Protein AF-A0A8B7E5Q0-F1 (afdb_monomer)

Nearest PDB structures (foldseek):
  8cvs-assembly1_c  TM=9.420E-01  e=2.046E-28  Homo sapiens
  6rey-assembly1_d  TM=9.353E-01  e=2.421E-28  Homo sapiens
  7naq-assembly1_c  TM=9.486E-01  e=1.200E-27  Homo sapiens
  9d0t-assembly1_O  TM=7.217E-01  e=1.827E-09  Saccharomyces cerevisiae
  9gbk-assembly1_3  TM=7.446E-01  e=1.233E-07  Saccharomyces cerevisiae

Radius of gyration: 27.65 Å; Cα contacts (8 Å, |Δi|>4): 521; chains: 1; bounding box: 56×64×78 Å

Secondary structure (DSSP, 8-state):
-HHHHHHHHHHT---SSS----PPPHHHHHHHHHHHHHHHHT-STT-THHHHHHHHHHHHHHHHSTTS-STTHHHHHHHHHHHHHHHHHHHHHHHTPPP-SSPPPPGGGSPPHHHHHHHHHHHHHHHHHHTT-TT-SHHHHHHHHHHHHH-HHHHHHHHHHHHHHHHH-SS-HHHHHHHHHHHHHTHHHHHH-TTT-TTGGGHHHHHHHHHGGG--TT-HHHHHHHHHHHHHHHTTS-B---THHHHTT----HHHHHHHHHGGGHHHHHHHHHHHHHHHHHHHS-----TTTTTT--S--HHHHHHHHHHHHHHHHHHHHB-HHHHHHHHHHHHHHHHH----TTTHHHHHHHHHHHHHHH-HHHHHHHHHHHHHHHHHHHHHSTTGGG-SS--HHHHHHHHHHHHS---HHHHGGGHHHHHHHHHHHTT-S-HHHHHHHT-

pLDDT: mean 88.48, std 11.1, range [38.81, 98.19]

Mean predicted aligned error: 7.29 Å

Structure (mmCIF, N/CA/C/O backbone):
data_AF-A0A8B7E5Q0-F1
#
_entry.id   AF-A0A8B7E5Q0-F1
#
loop_
_atom_site.group_PDB
_atom_site.id
_atom_site.type_symbol
_atom_site.label_atom_id
_atom_site.label_alt_id
_atom_site.label_comp_id
_atom_site.label_asym_id
_atom_site.label_entity_id
_atom_site.label_seq_id
_atom_site.pdbx_PDB_ins_code
_atom_site.Cartn_x
_atom_site.Cartn_y
_atom_site.Cartn_z
_atom_site.occupancy
_atom_site.B_iso_or_equiv
_atom_site.auth_seq_id
_atom_site.auth_comp_id
_atom_site.auth_asym_id
_atom_site.auth_atom_id
_atom_site.pdbx_PDB_model_num
ATOM 1 N N . MET A 1 1 ? -13.275 9.447 40.622 1.00 77.00 1 MET A N 1
ATOM 2 C CA . MET A 1 1 ? -13.341 9.435 39.144 1.00 77.00 1 MET A CA 1
ATOM 3 C C . MET A 1 1 ? -13.629 10.823 38.604 1.00 77.00 1 MET A C 1
ATOM 5 O O . MET A 1 1 ? -12.773 11.345 37.914 1.00 77.00 1 MET A O 1
ATOM 9 N N . GLU A 1 2 ? -14.740 11.453 38.984 1.00 83.00 2 GLU A N 1
ATOM 10 C CA . GLU A 1 2 ? -15.138 12.785 38.494 1.00 83.00 2 GLU A CA 1
ATOM 11 C C . GLU A 1 2 ? -14.039 13.863 38.610 1.00 83.00 2 GLU A C 1
ATOM 13 O O . GLU A 1 2 ? -13.699 14.496 37.616 1.00 83.00 2 GLU A O 1
ATOM 18 N N . ASN A 1 3 ? -13.365 13.976 39.764 1.00 85.88 3 ASN A N 1
ATOM 19 C CA . ASN A 1 3 ? -12.240 14.913 39.934 1.00 85.88 3 ASN A CA 1
ATOM 20 C C . ASN A 1 3 ? -11.085 14.684 38.943 1.00 85.88 3 ASN A C 1
ATOM 22 O O . ASN A 1 3 ? -10.454 15.647 38.523 1.00 85.88 3 ASN A O 1
ATOM 26 N N . ILE A 1 4 ? -10.816 13.432 38.555 1.00 87.81 4 ILE A N 1
ATOM 27 C CA . ILE A 1 4 ? -9.735 13.099 37.615 1.00 87.81 4 ILE A CA 1
ATOM 28 C C . ILE A 1 4 ? -10.105 13.600 36.216 1.00 87.81 4 ILE A C 1
ATOM 30 O O . ILE A 1 4 ? -9.288 14.232 35.555 1.00 87.81 4 ILE A O 1
ATOM 34 N N . PHE A 1 5 ? -11.344 13.357 35.781 1.00 87.81 5 PHE A N 1
ATOM 35 C CA . PHE A 1 5 ? -11.839 13.809 34.479 1.00 87.81 5 PHE A CA 1
ATOM 36 C C . PHE A 1 5 ? -11.958 15.336 34.408 1.00 87.81 5 PHE A C 1
ATOM 38 O O . PHE A 1 5 ? -11.552 15.926 33.412 1.00 87.81 5 PHE A O 1
ATOM 45 N N . ASN A 1 6 ? -12.414 15.992 35.478 1.00 85.69 6 ASN A N 1
ATOM 46 C CA . ASN A 1 6 ? -12.487 17.456 35.548 1.00 85.69 6 ASN A CA 1
ATOM 47 C C . ASN A 1 6 ? -11.098 18.109 35.550 1.00 85.69 6 ASN A C 1
ATOM 49 O O . ASN A 1 6 ? -10.893 19.135 34.897 1.00 85.69 6 ASN A O 1
ATOM 53 N N . GLN A 1 7 ? -10.128 17.503 36.246 1.00 86.50 7 GLN A N 1
ATOM 54 C CA . GLN A 1 7 ? -8.737 17.950 36.223 1.00 86.50 7 GLN A CA 1
ATOM 55 C C . GLN A 1 7 ? -8.109 17.741 34.841 1.00 86.50 7 GLN A C 1
ATOM 57 O O . GLN A 1 7 ? -7.402 18.621 34.356 1.00 86.50 7 GLN A O 1
ATOM 62 N N . PHE A 1 8 ? -8.402 16.613 34.188 1.00 88.44 8 PHE A N 1
ATOM 63 C CA . PHE A 1 8 ? -7.963 16.341 32.823 1.00 88.44 8 PHE A CA 1
ATOM 64 C C . PHE A 1 8 ? -8.535 17.358 31.829 1.00 88.44 8 PHE A C 1
ATOM 66 O O . PHE A 1 8 ? -7.770 17.973 31.093 1.00 88.44 8 PHE A O 1
ATOM 73 N N . LEU A 1 9 ? -9.852 17.589 31.849 1.00 85.56 9 LEU A N 1
ATOM 74 C CA . LEU A 1 9 ? -10.524 18.532 30.953 1.00 85.56 9 LEU A CA 1
ATOM 75 C C . LEU A 1 9 ? -10.015 19.965 31.153 1.00 85.56 9 LEU A C 1
ATOM 77 O O . LEU A 1 9 ? -9.699 20.642 30.179 1.00 85.56 9 LEU A O 1
ATOM 81 N N . SER A 1 10 ? -9.859 20.400 32.408 1.00 82.44 10 SER A N 1
ATOM 82 C CA . SER A 1 10 ? -9.232 21.692 32.726 1.00 82.44 10 SER A CA 1
ATOM 83 C C . SER A 1 10 ? -7.793 21.767 32.199 1.00 82.44 10 SER A C 1
ATOM 85 O O . SER A 1 10 ? -7.378 22.796 31.678 1.00 82.44 10 SER A O 1
ATOM 87 N N . GLY A 1 11 ? -7.045 20.663 32.286 1.00 81.50 11 GLY A N 1
ATOM 88 C CA . GLY A 1 11 ? -5.667 20.559 31.806 1.00 81.50 11 GLY A CA 1
ATOM 89 C C . GLY A 1 11 ? -5.509 20.587 30.283 1.00 81.50 11 GLY A C 1
ATOM 90 O O . GLY A 1 11 ? -4.411 20.861 29.807 1.00 81.50 11 GLY A O 1
ATOM 91 N N . LEU A 1 12 ? -6.577 20.355 29.509 1.00 80.56 12 LEU A N 1
ATOM 92 C CA . LEU A 1 12 ? -6.550 20.493 28.046 1.00 80.56 12 LEU A CA 1
ATOM 93 C C . LEU A 1 12 ? -6.493 21.961 27.588 1.00 80.56 12 LEU A C 1
ATOM 95 O O . LEU A 1 12 ? -6.201 22.209 26.419 1.00 80.56 12 LEU A O 1
ATOM 99 N N . ASN A 1 13 ? -6.755 22.925 28.486 1.00 77.31 13 ASN A N 1
ATOM 100 C CA . ASN A 1 13 ? -6.688 24.368 28.218 1.00 77.31 13 ASN A CA 1
ATOM 101 C C . ASN A 1 13 ? -7.460 24.796 26.952 1.00 77.31 13 ASN A C 1
ATOM 103 O O . ASN A 1 13 ? -6.982 25.602 26.150 1.00 77.31 13 ASN A O 1
ATOM 107 N N . LEU A 1 14 ? -8.656 24.232 26.754 1.00 81.38 14 LEU A N 1
ATOM 108 C CA . LEU A 1 14 ? -9.477 24.499 25.574 1.00 81.38 14 LEU A CA 1
ATOM 109 C C . LEU A 1 14 ? -10.069 25.919 25.613 1.00 81.38 14 LEU A C 1
ATOM 111 O O . LEU A 1 14 ? -10.489 26.384 26.676 1.00 81.38 14 LEU A O 1
ATOM 115 N N . PRO A 1 15 ? -10.147 26.621 24.469 1.00 76.06 15 PRO A N 1
ATOM 116 C CA . PRO A 1 15 ? -10.710 27.964 24.414 1.00 76.06 15 PRO A CA 1
ATOM 117 C C . PRO A 1 15 ? -12.244 27.905 24.462 1.00 76.06 15 PRO A C 1
ATOM 119 O O . PRO A 1 15 ? -12.903 27.824 23.431 1.00 76.06 15 PRO A O 1
ATOM 122 N N . VAL A 1 16 ? -12.818 27.941 25.668 1.00 67.56 16 VAL A N 1
ATOM 123 C CA . VAL A 1 16 ? -14.283 27.915 25.872 1.00 67.56 16 VAL A CA 1
ATOM 124 C C . VAL A 1 16 ? -14.898 29.325 25.786 1.00 67.56 16 VAL A C 1
ATOM 126 O O . VAL A 1 16 ? -16.049 29.474 25.387 1.00 67.56 16 VAL A O 1
ATOM 129 N N . THR A 1 17 ? -14.128 30.382 26.087 1.00 53.12 17 THR A N 1
ATOM 130 C CA . THR A 1 17 ? -14.577 31.788 26.028 1.00 53.12 17 THR A CA 1
ATOM 131 C C . THR A 1 17 ? -13.421 32.739 25.678 1.00 53.12 17 THR A C 1
ATOM 133 O O . THR A 1 17 ? -12.654 33.133 26.555 1.00 53.12 17 THR A O 1
ATOM 136 N N . GLY A 1 18 ? -13.297 33.146 24.410 1.00 51.34 18 GLY A N 1
ATOM 137 C CA . GLY A 1 18 ? -12.337 34.178 23.979 1.00 51.34 18 GLY A CA 1
ATOM 138 C C . GLY A 1 18 ? -10.863 33.737 23.910 1.00 51.34 18 GLY A C 1
ATOM 139 O O . GLY A 1 18 ? -10.487 32.676 24.396 1.00 51.34 18 GLY A O 1
ATOM 140 N N . ALA A 1 19 ? -10.042 34.549 23.231 1.00 47.38 19 ALA A N 1
ATOM 141 C CA . ALA A 1 19 ? -8.725 34.219 22.670 1.00 47.38 19 ALA A CA 1
ATOM 142 C C . ALA A 1 19 ? -7.645 33.786 23.689 1.00 47.38 19 ALA A C 1
ATOM 144 O O . ALA A 1 19 ? -6.718 34.532 23.998 1.00 47.38 19 ALA A O 1
ATOM 145 N N . ALA A 1 20 ? -7.707 32.542 24.159 1.00 52.22 20 ALA A N 1
ATOM 146 C CA . ALA A 1 20 ? -6.572 31.867 24.775 1.00 52.22 20 ALA A CA 1
ATOM 147 C C . ALA A 1 20 ? -5.734 31.191 23.676 1.00 52.22 20 ALA A C 1
ATOM 149 O O . ALA A 1 20 ? -6.046 30.098 23.204 1.00 52.22 20 ALA A O 1
ATOM 150 N N . HIS A 1 21 ? -4.658 31.849 23.240 1.00 53.66 21 HIS A N 1
ATOM 151 C CA . HIS A 1 21 ? -3.676 31.259 22.328 1.00 53.66 21 HIS A CA 1
ATOM 152 C C . HIS A 1 21 ? -2.713 30.342 23.093 1.00 53.66 21 HIS A C 1
ATOM 154 O O . HIS A 1 21 ? -1.538 30.666 23.263 1.00 53.66 21 HIS A O 1
ATOM 160 N N . HIS A 1 22 ? -3.190 29.185 23.557 1.00 59.09 22 HIS A N 1
ATOM 161 C CA . HIS A 1 22 ? -2.281 28.168 24.075 1.00 59.09 22 HIS A CA 1
ATOM 162 C C . HIS A 1 22 ? -1.667 27.401 22.899 1.00 59.09 22 HIS A C 1
ATOM 164 O O . HIS A 1 22 ? -2.359 26.710 22.148 1.00 59.09 22 HIS A O 1
ATOM 170 N N . LYS A 1 23 ? -0.351 27.534 22.708 1.00 59.41 23 LYS A N 1
ATOM 171 C CA . LYS A 1 23 ? 0.400 26.605 21.855 1.00 59.41 23 LYS A CA 1
ATOM 172 C C . LYS A 1 23 ? 0.586 25.308 22.633 1.00 59.41 23 LYS A C 1
ATOM 174 O O . LYS A 1 23 ? 1.007 25.357 23.787 1.00 59.41 23 LYS A O 1
ATOM 179 N N . SER A 1 24 ? 0.270 24.175 22.014 1.00 62.84 24 SER A N 1
ATOM 180 C CA . SER A 1 24 ? 0.517 22.854 22.589 1.00 62.84 24 SER A CA 1
ATOM 181 C C . SER A 1 24 ? 1.996 22.686 22.930 1.00 62.84 24 SER A C 1
ATOM 183 O O . SER A 1 24 ? 2.854 22.856 22.057 1.00 62.84 24 SER A O 1
ATOM 185 N N . SER A 1 25 ? 2.306 22.343 24.175 1.00 68.25 25 SER A N 1
ATOM 186 C CA . SER A 1 25 ? 3.664 22.045 24.615 1.00 68.25 25 SER A CA 1
ATOM 187 C C . SER A 1 25 ? 3.940 20.539 24.581 1.00 68.25 25 SER A C 1
ATOM 189 O O . SER A 1 25 ? 3.038 19.700 24.619 1.00 68.25 25 SER A O 1
ATOM 191 N N . ARG A 1 26 ? 5.224 20.164 24.565 1.00 65.88 26 ARG A N 1
ATOM 192 C CA . ARG A 1 26 ? 5.646 18.758 24.687 1.00 65.88 26 ARG A CA 1
ATOM 193 C C . ARG A 1 26 ? 5.223 18.134 26.026 1.00 65.88 26 ARG A C 1
ATOM 195 O O . ARG A 1 26 ? 5.056 16.920 26.102 1.00 65.88 26 ARG A O 1
ATOM 202 N N . GLN A 1 27 ? 5.067 18.946 27.072 1.00 74.00 27 GLN A N 1
ATOM 203 C CA . GLN A 1 27 ? 4.624 18.480 28.387 1.00 74.00 27 GLN A CA 1
ATOM 204 C C . GLN A 1 27 ? 3.146 18.069 28.363 1.00 74.00 27 GLN A C 1
ATOM 206 O O . GLN A 1 27 ? 2.803 17.049 28.957 1.00 74.00 27 GLN A O 1
ATOM 211 N N . ASP A 1 28 ? 2.311 18.774 27.594 1.00 76.06 28 ASP A N 1
ATOM 212 C CA . ASP A 1 28 ? 0.880 18.466 27.455 1.00 76.06 28 ASP A CA 1
ATOM 213 C C . ASP A 1 28 ? 0.664 17.095 26.795 1.00 76.06 28 ASP A C 1
ATOM 215 O O . ASP A 1 28 ? -0.134 16.283 27.259 1.00 76.06 28 ASP A O 1
ATOM 219 N N . VAL A 1 29 ? 1.452 16.787 25.760 1.00 79.38 29 VAL A N 1
ATOM 220 C CA . VAL A 1 29 ? 1.436 15.487 25.062 1.00 79.38 29 VAL A CA 1
ATOM 221 C C . VAL A 1 29 ? 1.802 14.336 26.006 1.00 79.38 29 VAL A C 1
ATOM 223 O O . VAL A 1 29 ? 1.143 13.295 26.010 1.00 79.38 29 VAL A O 1
ATOM 226 N N . LEU A 1 30 ? 2.839 14.515 26.831 1.00 80.00 30 LEU A N 1
ATOM 227 C CA . LEU A 1 30 ? 3.256 13.505 27.810 1.00 80.00 30 LEU A CA 1
ATOM 228 C C . LEU A 1 30 ? 2.191 13.292 28.886 1.00 80.00 30 LEU A C 1
ATOM 230 O O . LEU A 1 30 ? 1.908 12.154 29.258 1.00 80.00 30 LEU A O 1
ATOM 234 N N . LEU A 1 31 ? 1.582 14.378 29.360 1.00 85.94 31 LEU A N 1
ATOM 235 C CA . LEU A 1 31 ? 0.528 14.319 30.361 1.00 85.94 31 LEU A CA 1
ATOM 236 C C . LEU A 1 31 ? -0.691 13.550 29.832 1.00 85.94 31 LEU A C 1
ATOM 238 O O . LEU A 1 31 ? -1.224 12.688 30.531 1.00 85.94 31 LEU A O 1
ATOM 242 N N . ILE A 1 32 ? -1.074 13.775 28.573 1.00 88.75 32 ILE A N 1
ATOM 243 C CA . ILE A 1 32 ? -2.150 13.028 27.906 1.00 88.75 32 ILE A CA 1
ATOM 244 C C . ILE A 1 32 ? -1.838 11.543 27.811 1.00 88.75 32 ILE A C 1
ATOM 246 O O . ILE A 1 32 ? -2.708 10.725 28.105 1.00 88.75 32 ILE A O 1
ATOM 250 N N . ALA A 1 33 ? -0.612 11.167 27.452 1.00 86.25 33 ALA A N 1
ATOM 251 C CA . ALA A 1 33 ? -0.231 9.759 27.395 1.00 86.25 33 ALA A CA 1
ATOM 252 C C . ALA A 1 33 ? -0.375 9.070 28.769 1.00 86.25 33 ALA A C 1
ATOM 254 O O . ALA A 1 33 ? -0.820 7.926 28.852 1.00 86.25 33 ALA A O 1
ATOM 255 N N . VAL A 1 34 ? -0.057 9.775 29.862 1.00 90.75 34 VAL A N 1
ATOM 256 C CA . VAL A 1 34 ? -0.228 9.256 31.229 1.00 90.75 34 VAL A CA 1
ATOM 257 C C . VAL A 1 34 ? -1.708 9.133 31.599 1.00 90.75 34 VAL A C 1
ATOM 259 O O . VAL A 1 34 ? -2.121 8.081 32.090 1.00 90.75 34 VAL A O 1
ATOM 262 N N . TYR A 1 35 ? -2.520 10.163 31.339 1.00 93.31 35 TYR A N 1
ATOM 263 C CA . TYR A 1 35 ? -3.955 10.123 31.638 1.00 93.31 35 TYR A CA 1
ATOM 264 C C . TYR A 1 35 ? -4.698 9.078 30.810 1.00 93.31 35 TYR A C 1
ATOM 266 O O . TYR A 1 35 ? -5.491 8.329 31.367 1.00 93.31 35 TYR A O 1
ATOM 274 N N . THR A 1 36 ? -4.418 8.963 29.511 1.00 94.31 36 THR A N 1
ATOM 275 C CA . THR A 1 36 ? -5.051 7.951 28.648 1.00 94.31 36 THR A CA 1
ATOM 276 C C . THR A 1 36 ? -4.725 6.541 29.104 1.00 94.31 36 THR A C 1
ATOM 278 O O . THR A 1 36 ? -5.628 5.711 29.197 1.00 94.31 36 THR A O 1
ATOM 281 N N . LYS A 1 37 ? -3.471 6.278 29.488 1.00 94.19 37 LYS A N 1
ATOM 282 C CA . LYS A 1 37 ? -3.101 5.013 30.122 1.00 94.19 37 LYS A CA 1
ATOM 283 C C . LYS A 1 37 ? -3.880 4.802 31.418 1.00 94.19 37 LYS A C 1
ATOM 285 O O . LYS A 1 37 ? -4.428 3.728 31.631 1.00 94.19 37 LYS A O 1
ATOM 290 N N . TRP A 1 38 ? -3.976 5.814 32.275 1.00 94.25 38 TRP A N 1
ATOM 291 C CA . TRP A 1 38 ? -4.730 5.689 33.521 1.00 94.25 38 TRP A CA 1
ATOM 292 C C . TRP A 1 38 ? -6.213 5.384 33.267 1.00 94.25 38 TRP A C 1
ATOM 294 O O . TRP A 1 38 ? -6.738 4.439 33.849 1.00 94.25 38 TRP A O 1
ATOM 304 N N . PHE A 1 39 ? -6.867 6.106 32.354 1.00 94.81 39 PHE A N 1
ATOM 305 C CA . PHE A 1 39 ? -8.257 5.865 31.968 1.00 94.81 39 PHE A CA 1
ATOM 306 C C . PHE A 1 39 ? -8.452 4.449 31.450 1.00 94.81 39 PHE A C 1
ATOM 308 O O . PHE A 1 39 ? -9.295 3.729 31.979 1.00 94.81 39 PHE A O 1
ATOM 315 N N . VAL A 1 40 ? -7.631 4.022 30.486 1.00 95.12 40 VAL A N 1
ATOM 316 C CA . VAL A 1 40 ? -7.746 2.688 29.896 1.00 95.12 40 VAL A CA 1
ATOM 317 C C . VAL A 1 40 ? -7.610 1.609 30.950 1.00 95.12 40 VAL A C 1
ATOM 319 O O . VAL A 1 40 ? -8.416 0.695 30.940 1.00 95.12 40 VAL A O 1
ATOM 322 N N . TYR A 1 41 ? -6.652 1.699 31.874 1.00 92.94 41 TYR A N 1
ATOM 323 C CA . TYR A 1 41 ? -6.435 0.668 32.896 1.00 92.94 41 TYR A CA 1
ATOM 324 C C . TYR A 1 41 ? -7.446 0.714 34.058 1.00 92.94 41 TYR A C 1
ATOM 326 O O . TYR A 1 41 ? -7.441 -0.188 34.890 1.00 92.94 41 TYR A O 1
ATOM 334 N N . MET A 1 42 ? -8.338 1.711 34.104 1.00 92.88 42 MET A N 1
ATOM 335 C CA . MET A 1 42 ? -9.488 1.737 35.021 1.00 92.88 42 MET A CA 1
ATOM 336 C C . MET A 1 42 ? -10.776 1.149 34.412 1.00 92.88 42 MET A C 1
ATOM 338 O O . MET A 1 42 ? -11.770 1.014 35.124 1.00 92.88 42 MET A O 1
ATOM 342 N N . ILE A 1 43 ? -10.795 0.818 33.114 1.00 92.56 43 ILE A N 1
ATOM 343 C CA . ILE A 1 43 ? -11.955 0.190 32.447 1.00 92.56 43 ILE A CA 1
ATOM 344 C C . ILE A 1 43 ? -12.158 -1.250 32.966 1.00 92.56 43 ILE A C 1
ATOM 346 O O . ILE A 1 43 ? -11.204 -1.906 33.381 1.00 92.56 43 ILE A O 1
ATOM 350 N N . GLY A 1 44 ? -13.381 -1.772 32.932 1.0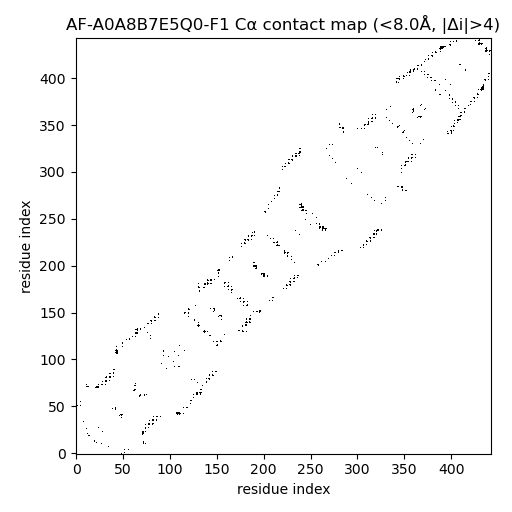0 86.94 44 GLY A N 1
ATOM 351 C CA . GLY A 1 44 ? -13.688 -3.140 33.359 1.00 86.94 44 GLY A CA 1
ATOM 352 C C . GLY A 1 44 ? -14.158 -3.240 34.814 1.00 86.94 44 GLY A C 1
ATOM 353 O O . GLY A 1 44 ? -14.015 -2.317 35.622 1.00 86.94 44 GLY A O 1
ATOM 354 N N . GLY A 1 45 ? -14.781 -4.372 35.140 1.00 85.25 45 GLY A N 1
ATOM 355 C CA . GLY A 1 45 ? -15.520 -4.539 36.391 1.00 85.25 45 GLY A CA 1
ATOM 356 C C . GLY A 1 45 ? -16.717 -3.585 36.495 1.00 85.25 45 GLY A C 1
ATOM 357 O O . GLY A 1 45 ? -17.342 -3.229 35.502 1.00 85.25 45 GLY A O 1
ATOM 358 N N . GLN A 1 46 ? -17.045 -3.141 37.711 1.00 80.25 46 GLN A N 1
ATOM 359 C CA . GLN A 1 46 ? -18.192 -2.250 37.976 1.00 80.25 46 GLN A CA 1
ATOM 360 C C . GLN A 1 46 ? -17.883 -0.749 37.770 1.00 80.25 46 GLN A C 1
ATOM 362 O O . GLN A 1 46 ? -18.655 0.115 38.193 1.00 80.25 46 GLN A O 1
ATOM 367 N N . CYS A 1 47 ? -16.738 -0.404 37.173 1.00 80.81 47 CYS A N 1
ATOM 368 C CA . CYS A 1 47 ? -16.309 0.987 37.026 1.00 80.81 47 CYS A CA 1
ATOM 369 C C . CYS A 1 47 ? -16.995 1.698 35.849 1.00 80.81 47 CYS A C 1
ATOM 371 O O . CYS A 1 47 ? -16.952 1.247 34.710 1.00 80.81 47 CYS A O 1
ATOM 373 N N . LYS A 1 48 ? -17.534 2.897 36.104 1.00 88.50 48 LYS A N 1
ATOM 374 C CA . LYS A 1 48 ? -18.248 3.739 35.121 1.00 88.50 48 LYS A CA 1
ATOM 375 C C . LYS A 1 48 ? -17.337 4.573 34.209 1.00 88.50 48 LYS A C 1
ATOM 377 O O . LYS A 1 48 ? -17.742 5.610 33.700 1.00 88.50 48 LYS A O 1
ATOM 382 N N . VAL A 1 49 ? -16.084 4.167 34.014 1.00 92.50 49 VAL A N 1
ATOM 383 C CA . VAL A 1 49 ? -15.080 4.976 33.294 1.00 92.50 49 VAL A CA 1
ATOM 384 C C . VAL A 1 49 ? -15.490 5.246 31.845 1.00 92.50 49 VAL A C 1
ATOM 386 O O . VAL A 1 49 ? -15.284 6.357 31.367 1.00 92.50 49 VAL A O 1
ATOM 389 N N . LEU A 1 50 ? -16.111 4.270 31.173 1.00 92.62 50 LEU A N 1
ATOM 390 C CA . LEU A 1 50 ? -16.614 4.447 29.807 1.00 92.62 50 LEU A CA 1
ATOM 391 C C . LEU A 1 50 ? -17.717 5.513 29.725 1.00 92.62 50 LEU A C 1
ATOM 393 O O . LEU A 1 50 ? -17.669 6.333 28.821 1.00 92.62 50 LEU A O 1
ATOM 397 N N . GLU A 1 51 ? -18.634 5.582 30.701 1.00 93.12 51 GLU A N 1
ATOM 398 C CA . GLU A 1 51 ? -19.658 6.648 30.764 1.00 93.12 51 GLU A CA 1
ATOM 399 C C . GLU A 1 51 ? -19.012 8.041 30.863 1.00 93.12 51 GLU A C 1
ATOM 401 O O . GLU A 1 51 ? -19.434 8.985 30.199 1.00 93.12 51 GLU A O 1
ATOM 406 N N . PHE A 1 52 ? -17.959 8.179 31.675 1.00 92.94 52 PHE A N 1
ATOM 407 C CA . PHE A 1 52 ? -17.232 9.446 31.792 1.00 92.94 52 PHE A CA 1
ATOM 408 C C . PHE A 1 52 ? -16.451 9.798 30.520 1.00 92.94 52 PHE A C 1
ATOM 410 O O . PHE A 1 52 ? -16.403 10.971 30.152 1.00 92.94 52 PHE A O 1
ATOM 417 N N . LEU A 1 53 ? -15.851 8.811 29.846 1.00 94.12 53 LEU A N 1
ATOM 418 C CA . LEU A 1 53 ? -15.162 9.026 28.570 1.00 94.12 53 LEU A CA 1
ATOM 419 C C . LEU A 1 53 ? -16.136 9.449 27.468 1.00 94.12 53 LEU A C 1
ATOM 421 O O . LEU A 1 53 ? -15.825 10.371 26.723 1.00 94.12 53 LEU A O 1
ATOM 425 N N . GLU A 1 54 ? -17.318 8.845 27.394 1.00 94.31 54 GLU A N 1
ATOM 426 C CA . GLU A 1 54 ? -18.345 9.236 26.424 1.00 94.31 54 GLU A CA 1
ATOM 427 C C . GLU A 1 54 ? -18.786 10.681 26.629 1.00 94.31 54 GLU A C 1
ATOM 429 O O . GLU A 1 54 ? -18.736 11.476 25.695 1.00 94.31 54 GLU A O 1
ATOM 434 N N . ASN A 1 55 ? -19.123 11.058 27.865 1.00 92.44 55 ASN A N 1
ATOM 435 C CA . ASN A 1 55 ? -19.500 12.436 28.185 1.00 92.44 55 ASN A CA 1
ATOM 436 C C . ASN A 1 55 ? -18.373 13.432 27.866 1.00 92.44 55 ASN A C 1
ATOM 438 O O . ASN A 1 55 ? -18.627 14.541 27.386 1.00 92.44 55 ASN A O 1
ATOM 442 N N . LEU A 1 56 ? -17.118 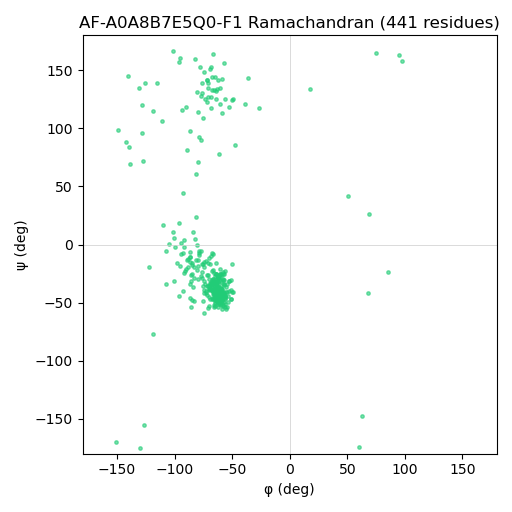13.036 28.104 1.00 92.38 56 LEU A N 1
ATOM 443 C CA . LEU A 1 56 ? -15.952 13.828 27.727 1.00 92.38 56 LEU A CA 1
ATOM 444 C C . LEU A 1 56 ? -15.896 14.023 26.208 1.00 92.38 56 LEU A C 1
ATOM 446 O O . LEU A 1 56 ? -15.758 15.151 25.750 1.00 92.38 56 LEU A O 1
ATOM 450 N N . PHE A 1 57 ? -16.029 12.958 25.422 1.00 92.81 57 PHE A N 1
ATOM 451 C CA . PHE A 1 57 ? -15.936 13.039 23.967 1.00 92.81 57 PHE A CA 1
ATOM 452 C C . PHE A 1 57 ? -17.111 13.777 23.320 1.00 92.81 57 PHE A C 1
ATOM 454 O O . PHE A 1 57 ? -16.873 14.549 22.397 1.00 92.81 57 PHE A O 1
ATOM 461 N N . VAL A 1 58 ? -18.322 13.668 23.872 1.00 92.31 58 VAL A N 1
ATOM 462 C CA . VAL A 1 58 ? -19.465 14.523 23.501 1.00 92.31 58 VAL A CA 1
ATOM 463 C C . VAL A 1 58 ? -19.138 16.001 23.743 1.00 92.31 58 VAL A C 1
ATOM 465 O O . VAL A 1 58 ? -19.410 16.855 22.905 1.00 92.31 58 VAL A O 1
ATOM 468 N N . THR A 1 59 ? -18.480 16.326 24.861 1.00 90.19 59 THR A N 1
ATOM 469 C CA . THR A 1 59 ? -18.063 17.710 25.159 1.00 90.19 59 THR A CA 1
ATOM 470 C C . THR A 1 59 ? -16.973 18.203 24.197 1.00 90.19 59 THR A C 1
ATOM 472 O O . THR A 1 59 ? -16.913 19.389 23.870 1.00 90.19 59 THR A O 1
ATOM 475 N N . LEU A 1 60 ? -16.100 17.302 23.740 1.00 90.88 60 LEU A N 1
ATOM 476 C CA . LEU A 1 60 ? -14.972 17.621 22.863 1.00 90.88 60 LEU A CA 1
ATOM 477 C C . LEU A 1 60 ? -15.313 17.587 21.366 1.00 90.88 60 LEU A C 1
ATOM 479 O O . LEU A 1 60 ? -14.505 18.062 20.570 1.00 90.88 60 LEU A O 1
ATOM 483 N N . GLU A 1 61 ? -16.471 17.054 20.973 1.00 89.81 61 GLU A N 1
ATOM 484 C CA . GLU A 1 61 ? -16.842 16.764 19.580 1.00 89.81 61 GLU A CA 1
ATOM 485 C C . GLU A 1 61 ? -16.640 17.966 18.645 1.00 89.81 61 GLU A C 1
ATOM 487 O O . GLU A 1 61 ? -15.990 17.860 17.603 1.00 89.81 61 GLU A O 1
ATOM 492 N N . SER A 1 62 ? -17.098 19.149 19.065 1.00 90.69 62 SER A N 1
ATOM 493 C CA . SER A 1 62 ? -16.982 20.378 18.273 1.00 90.69 62 SER A CA 1
ATOM 494 C C . SER A 1 62 ? -15.530 20.771 17.967 1.00 90.69 62 SER A C 1
ATOM 496 O O . SER A 1 62 ? -15.262 21.326 16.901 1.00 90.69 62 SER A O 1
ATOM 498 N N . PHE A 1 63 ? -14.573 20.446 18.842 1.00 89.19 63 PHE A N 1
ATOM 499 C CA . PHE A 1 63 ? -13.152 20.753 18.649 1.00 89.19 63 PHE A CA 1
ATOM 500 C C . PHE A 1 63 ? -12.462 19.821 17.639 1.00 89.19 63 PHE A C 1
ATOM 502 O O . PHE A 1 63 ? -11.389 20.163 17.145 1.00 89.19 63 PHE A O 1
ATOM 509 N N . TYR A 1 64 ? -13.058 18.668 17.312 1.00 88.94 64 TYR A N 1
ATOM 510 C CA . TYR A 1 64 ? -12.527 17.739 16.305 1.00 88.94 64 TYR A CA 1
ATOM 511 C C . TYR A 1 64 ? -12.975 18.059 14.878 1.00 88.94 64 TYR A C 1
ATOM 513 O O . TYR A 1 64 ? -12.423 17.503 13.927 1.00 88.94 64 TYR A O 1
ATOM 521 N N . HIS A 1 65 ? -13.939 18.966 14.704 1.00 89.69 65 HIS A N 1
ATOM 522 C CA . HIS A 1 65 ? -14.388 19.366 13.377 1.00 89.69 65 HIS A CA 1
ATOM 523 C C . HIS A 1 65 ? -13.245 20.052 12.591 1.00 89.69 65 HIS A C 1
ATOM 525 O O . HIS A 1 65 ? -12.620 20.974 13.126 1.00 89.69 65 HIS A O 1
ATOM 531 N N . PRO A 1 66 ? -12.995 19.702 11.310 1.00 85.69 66 PRO A N 1
ATOM 532 C CA . PRO A 1 66 ? -11.898 20.265 10.506 1.00 85.69 66 PRO A CA 1
ATOM 533 C C . PRO A 1 66 ? -11.841 21.801 10.448 1.00 85.69 66 PRO A C 1
ATOM 535 O O . PRO A 1 66 ? -10.761 22.395 10.355 1.00 85.69 66 PRO A O 1
ATOM 538 N N . SER A 1 67 ? -13.001 22.461 10.521 1.00 86.94 67 SER A N 1
ATOM 539 C CA . SER A 1 67 ? -13.109 23.929 10.545 1.00 86.94 67 SER A CA 1
ATOM 540 C C . SER A 1 67 ? -12.628 24.563 11.853 1.00 86.94 67 SER A C 1
ATOM 542 O O . SER A 1 67 ? -12.160 25.699 11.831 1.00 86.94 67 SER A O 1
ATOM 544 N N . ASN A 1 68 ? -12.684 23.837 12.971 1.00 86.38 68 ASN A N 1
ATOM 545 C CA . ASN A 1 68 ? -12.375 24.343 14.311 1.00 86.38 68 ASN A CA 1
ATOM 546 C C . ASN A 1 68 ? -10.911 24.095 14.681 1.00 86.38 68 ASN A C 1
ATOM 548 O O . ASN A 1 68 ? -10.576 23.668 15.781 1.00 86.38 68 ASN A O 1
ATOM 552 N N . HIS A 1 69 ? -10.017 24.367 13.737 1.00 83.12 69 HIS A N 1
ATOM 553 C CA . HIS A 1 69 ? -8.601 24.097 13.897 1.00 83.12 69 HIS A CA 1
ATOM 554 C C . HIS A 1 69 ? -7.907 25.144 14.784 1.00 83.12 69 HIS A C 1
ATOM 556 O O . HIS A 1 69 ? -7.960 26.340 14.498 1.00 83.12 69 HIS A O 1
ATOM 562 N N . GLY A 1 70 ? -7.183 24.703 15.816 1.00 84.19 70 GLY A N 1
ATOM 563 C CA . GLY A 1 70 ? -6.373 25.574 16.669 1.00 84.19 70 GLY A CA 1
ATOM 564 C C . GLY A 1 70 ? -5.151 24.888 17.282 1.00 84.19 70 GLY A C 1
ATOM 565 O O . GLY A 1 70 ? -4.805 23.758 16.941 1.00 84.19 70 GLY A O 1
ATOM 566 N N . GLY A 1 71 ? -4.496 25.566 18.233 1.00 79.88 71 GLY A N 1
ATOM 567 C CA . GLY A 1 71 ? -3.335 25.023 18.958 1.00 79.88 71 GLY A CA 1
ATOM 568 C C . GLY A 1 71 ? -3.637 23.745 19.755 1.00 79.88 71 GLY A C 1
ATOM 569 O O . GLY A 1 71 ? -2.730 22.962 20.020 1.00 79.88 71 GLY A O 1
ATOM 570 N N . PHE A 1 72 ? -4.910 23.502 20.078 1.00 84.00 72 PHE A N 1
ATOM 571 C CA . PHE A 1 72 ? -5.395 22.294 20.749 1.00 84.00 72 PHE A CA 1
ATOM 572 C C . PHE A 1 72 ? -5.566 21.090 19.808 1.00 84.00 72 PHE A C 1
ATOM 574 O O . PHE A 1 72 ? -5.599 19.959 20.286 1.00 84.00 72 PHE A O 1
ATOM 581 N N . SER A 1 73 ? -5.650 21.285 18.484 1.00 86.38 73 SER A N 1
ATOM 582 C CA . SER A 1 73 ? -5.973 20.202 17.539 1.00 86.38 73 SER A CA 1
ATOM 583 C C . SER A 1 73 ? -4.986 19.043 17.638 1.00 86.38 73 SER A C 1
ATOM 585 O O . SER A 1 73 ? -5.384 17.885 17.691 1.00 86.38 73 SER A O 1
ATOM 587 N N . HIS A 1 74 ? -3.685 19.343 17.712 1.00 84.94 74 HIS A N 1
ATOM 588 C CA . HIS A 1 74 ? -2.662 18.305 17.813 1.00 84.94 74 HIS A CA 1
ATOM 589 C C . HIS A 1 74 ? -2.805 17.490 19.108 1.00 84.94 74 HIS A C 1
ATOM 591 O O . HIS A 1 74 ? -2.716 16.263 19.083 1.00 84.94 74 HIS A O 1
ATOM 597 N N . VAL A 1 75 ? -3.056 18.173 20.222 1.00 87.75 75 VAL A N 1
ATOM 598 C CA . VAL A 1 75 ? -3.215 17.598 21.564 1.00 87.75 75 VAL A CA 1
ATOM 599 C C . VAL A 1 75 ? -4.420 16.656 21.603 1.00 87.75 75 VAL A C 1
ATOM 601 O O . VAL A 1 75 ? -4.316 15.537 22.101 1.00 87.75 75 VAL A O 1
ATOM 604 N N . LEU A 1 76 ? -5.531 17.068 20.992 1.00 90.19 76 LEU A N 1
ATOM 605 C CA . LEU A 1 76 ? -6.731 16.249 20.853 1.00 90.19 76 LEU A CA 1
ATOM 606 C C . LEU A 1 76 ? -6.503 15.028 19.947 1.00 90.19 76 LEU A C 1
ATOM 608 O O . LEU A 1 76 ? -6.861 13.914 20.317 1.00 90.19 76 LEU A O 1
ATOM 612 N N . LEU A 1 77 ? -5.814 15.177 18.813 1.00 89.31 77 LEU A N 1
ATOM 613 C CA . LEU A 1 77 ? -5.456 14.028 17.969 1.00 89.31 77 LEU A CA 1
ATOM 614 C C . LEU A 1 77 ? -4.578 13.009 18.719 1.00 89.31 77 LEU A C 1
ATOM 616 O O . LEU A 1 77 ? -4.779 11.803 18.585 1.00 89.31 77 LEU A O 1
ATOM 620 N N . VAL A 1 78 ? -3.629 13.483 19.536 1.00 89.50 78 VAL A N 1
ATOM 621 C CA . VAL A 1 78 ? -2.809 12.620 20.405 1.00 89.50 78 VAL A CA 1
ATOM 622 C C . VAL A 1 78 ? -3.675 11.907 21.441 1.00 89.50 78 VAL A C 1
ATOM 624 O O . VAL A 1 78 ? -3.449 10.724 21.690 1.00 89.50 78 VAL A O 1
ATOM 627 N N . LEU A 1 79 ? -4.658 12.588 22.036 1.00 92.44 79 LEU A N 1
ATOM 628 C CA . LEU A 1 79 ? -5.583 11.992 23.002 1.00 92.44 79 LEU A CA 1
ATOM 629 C C . LEU A 1 79 ? -6.299 10.779 22.403 1.00 92.44 79 LEU A C 1
ATOM 631 O O . LEU A 1 79 ? -6.209 9.694 22.974 1.00 92.44 79 LEU A O 1
ATOM 635 N N . VAL A 1 80 ? -6.943 10.926 21.242 1.00 93.12 80 VAL A N 1
ATOM 636 C CA . VAL A 1 80 ? -7.669 9.807 20.612 1.00 93.12 80 VAL A CA 1
ATOM 637 C C . VAL A 1 80 ? -6.714 8.670 20.243 1.00 93.12 80 VAL A C 1
ATOM 639 O O . VAL A 1 80 ? -6.970 7.508 20.565 1.00 93.12 80 VAL A O 1
ATOM 642 N N . HIS A 1 81 ? -5.574 9.010 19.637 1.00 92.50 81 HIS A N 1
ATOM 643 C CA . HIS A 1 81 ? -4.571 8.037 19.217 1.00 92.50 81 HIS A CA 1
ATOM 644 C C . HIS A 1 81 ? -4.015 7.217 20.388 1.00 92.50 81 HIS A C 1
ATOM 646 O O . HIS A 1 81 ? -4.027 5.985 20.354 1.00 92.50 81 HIS A O 1
ATOM 652 N N . THR A 1 82 ? -3.550 7.892 21.443 1.00 94.25 82 THR A N 1
ATOM 653 C CA . THR A 1 82 ? -2.960 7.229 22.614 1.00 94.25 82 THR A CA 1
ATOM 654 C C . THR A 1 82 ? -4.003 6.440 23.395 1.00 94.25 82 THR A C 1
ATOM 656 O O . THR A 1 82 ? -3.688 5.366 23.904 1.00 94.25 82 THR A O 1
ATOM 659 N N . LEU A 1 83 ? -5.253 6.906 23.454 1.00 95.81 83 LEU A N 1
ATOM 660 C CA . LEU A 1 83 ? -6.338 6.162 24.084 1.00 95.81 83 LEU A CA 1
ATOM 661 C C . LEU A 1 83 ? -6.602 4.835 23.355 1.00 95.81 83 LEU A C 1
ATOM 663 O O . LEU A 1 83 ? -6.610 3.785 23.997 1.00 95.81 83 LEU A O 1
ATOM 667 N N . ALA A 1 84 ? -6.732 4.861 22.023 1.00 96.44 84 ALA A N 1
ATOM 668 C CA . ALA A 1 84 ? -6.916 3.652 21.217 1.00 96.44 84 ALA A CA 1
ATOM 669 C C . ALA A 1 84 ? -5.712 2.699 21.317 1.00 96.44 84 ALA A C 1
ATOM 671 O O . ALA A 1 84 ? -5.884 1.496 21.515 1.00 96.44 84 ALA A O 1
ATOM 672 N N . GLN A 1 85 ? -4.487 3.232 21.256 1.00 95.69 85 GLN A N 1
ATOM 673 C CA . GLN A 1 85 ? -3.261 2.438 21.371 1.00 95.69 85 GLN A CA 1
ATOM 674 C C . GLN A 1 85 ? -3.169 1.717 22.724 1.00 95.69 85 GLN A C 1
ATOM 676 O O . GLN A 1 85 ? -2.904 0.514 22.767 1.00 95.69 85 GLN A O 1
ATOM 681 N N . HIS A 1 86 ? -3.398 2.424 23.835 1.00 96.56 86 HIS A N 1
ATOM 682 C CA . HIS A 1 86 ? -3.365 1.814 25.163 1.00 96.56 86 HIS A CA 1
ATOM 683 C C . HIS A 1 86 ? -4.475 0.772 25.336 1.00 96.56 86 HIS A C 1
ATOM 685 O O . HIS A 1 86 ? -4.242 -0.248 25.987 1.00 96.56 86 HIS A O 1
ATOM 691 N N . PHE A 1 87 ? -5.657 0.993 24.749 1.00 97.00 87 PHE A N 1
ATOM 692 C CA . PHE A 1 87 ? -6.762 0.034 24.794 1.00 97.00 87 PHE A CA 1
ATOM 693 C C . PHE A 1 87 ? -6.400 -1.275 24.081 1.00 97.00 87 PHE A C 1
ATOM 695 O O . PHE A 1 87 ? -6.531 -2.347 24.671 1.00 97.00 87 PHE A O 1
ATOM 702 N N . VAL A 1 88 ? -5.842 -1.198 22.865 1.00 96.38 88 VAL A N 1
ATOM 703 C CA . VAL A 1 88 ? -5.341 -2.373 22.125 1.00 96.38 88 VAL A CA 1
ATOM 704 C C . VAL A 1 88 ? -4.239 -3.093 22.908 1.00 96.38 88 VAL A C 1
ATOM 706 O O . VAL A 1 88 ? -4.267 -4.317 23.027 1.00 96.38 88 VAL A O 1
ATOM 709 N N . GLN A 1 89 ? -3.289 -2.356 23.496 1.00 94.88 89 GLN A N 1
ATOM 710 C CA . GLN A 1 89 ? -2.227 -2.946 24.321 1.00 94.88 89 GLN A CA 1
ATOM 711 C C . GLN A 1 89 ? -2.785 -3.687 25.537 1.00 94.88 89 GLN A C 1
ATOM 713 O O . GLN A 1 89 ? -2.356 -4.803 25.828 1.00 94.88 89 GLN A O 1
ATOM 718 N N . ARG A 1 90 ? -3.749 -3.087 26.242 1.00 95.12 90 ARG A N 1
ATOM 719 C CA . ARG A 1 90 ? -4.397 -3.725 27.387 1.00 95.12 90 ARG A CA 1
ATOM 720 C C . ARG A 1 90 ? -5.136 -4.992 26.960 1.00 95.12 90 ARG A C 1
ATOM 722 O O . ARG A 1 90 ? -4.967 -6.028 27.596 1.00 95.12 90 ARG A O 1
ATOM 729 N N . LEU A 1 91 ? -5.887 -4.935 25.863 1.00 94.69 91 LEU A N 1
ATOM 730 C CA . LEU A 1 91 ? -6.597 -6.100 25.343 1.00 94.69 91 LEU A CA 1
ATOM 731 C C . LEU A 1 91 ? -5.632 -7.222 24.935 1.00 94.69 91 LEU A C 1
ATOM 733 O O . LEU A 1 91 ? -5.894 -8.396 25.197 1.00 94.69 91 LEU A O 1
ATOM 737 N N . HIS A 1 92 ? -4.485 -6.863 24.349 1.00 94.00 92 HIS A N 1
ATOM 738 C CA . HIS A 1 92 ? -3.429 -7.816 24.027 1.00 94.00 92 HIS A CA 1
ATOM 739 C C . HIS A 1 92 ? -2.903 -8.533 25.276 1.00 94.00 92 HIS A C 1
ATOM 741 O O . HIS A 1 92 ? -2.769 -9.758 25.271 1.00 94.00 92 HIS A O 1
ATOM 747 N N . ILE A 1 93 ? -2.665 -7.786 26.359 1.00 92.25 93 ILE A N 1
ATOM 748 C CA . ILE A 1 93 ? -2.241 -8.342 27.650 1.00 92.25 93 ILE A CA 1
ATOM 749 C C . ILE A 1 93 ? -3.309 -9.282 28.226 1.00 92.25 93 ILE A C 1
ATOM 751 O O . ILE A 1 93 ? -2.971 -10.344 28.738 1.00 92.25 93 ILE A O 1
ATOM 755 N N . GLU A 1 94 ? -4.589 -8.925 28.128 1.00 92.88 94 GLU A N 1
ATOM 756 C CA . GLU A 1 94 ? -5.683 -9.720 28.699 1.00 92.88 94 GLU A CA 1
ATOM 757 C C . GLU A 1 94 ? -5.992 -11.012 27.927 1.00 92.88 94 GLU A C 1
ATOM 759 O O . GLU A 1 94 ? -6.382 -12.001 28.552 1.00 92.88 94 GLU A O 1
ATOM 764 N N . ARG A 1 95 ? -5.843 -11.011 26.593 1.00 91.50 95 ARG A N 1
ATOM 765 C CA . ARG A 1 95 ? -6.279 -12.121 25.720 1.00 91.50 95 ARG A CA 1
ATOM 766 C C . ARG A 1 95 ? -5.146 -12.968 25.143 1.00 91.50 95 ARG A C 1
ATOM 768 O O . ARG A 1 95 ? -5.334 -14.164 24.950 1.00 91.50 95 ARG A O 1
ATOM 775 N N . TYR A 1 96 ? -3.993 -12.370 24.845 1.00 90.50 96 TYR A N 1
ATOM 776 C CA . TYR A 1 96 ? -2.953 -13.010 24.027 1.00 90.50 96 TYR A CA 1
ATOM 777 C C . TYR A 1 96 ? -1.594 -13.130 24.725 1.00 90.50 96 TYR A C 1
ATOM 779 O O . TYR A 1 96 ? -0.761 -13.937 24.301 1.00 90.50 96 TYR A O 1
ATOM 787 N N . ALA A 1 97 ? -1.331 -12.344 25.775 1.00 88.56 97 ALA A N 1
ATOM 788 C CA . ALA A 1 97 ? -0.065 -12.431 26.488 1.00 88.56 97 ALA A CA 1
ATOM 789 C C . ALA A 1 97 ? 0.078 -13.783 27.197 1.00 88.56 97 ALA A C 1
ATOM 791 O O . ALA A 1 97 ? -0.819 -14.263 27.890 1.00 88.56 97 ALA A O 1
ATOM 792 N N . LYS A 1 98 ? 1.252 -14.399 27.031 1.00 88.00 98 LYS A N 1
ATOM 793 C CA . LYS A 1 98 ? 1.572 -15.665 27.689 1.00 88.00 98 LYS A CA 1
ATOM 794 C C . LYS A 1 98 ? 1.685 -15.455 29.204 1.00 88.00 98 LYS A C 1
ATOM 796 O O . LYS A 1 98 ? 2.240 -14.433 29.619 1.00 88.00 98 LYS A O 1
ATOM 801 N N . PRO A 1 99 ? 1.253 -16.434 30.020 1.00 85.25 99 PRO A N 1
ATOM 802 C CA . PRO A 1 99 ? 1.483 -16.420 31.458 1.00 85.25 99 PRO A CA 1
ATOM 803 C C . PRO A 1 99 ? 2.951 -16.131 31.784 1.00 85.25 99 PRO A C 1
ATOM 805 O O . PRO A 1 99 ? 3.852 -16.818 31.303 1.00 85.25 99 PRO A O 1
ATOM 808 N N . ASN A 1 100 ? 3.188 -15.106 32.596 1.00 85.94 100 ASN A N 1
ATOM 809 C CA . ASN A 1 100 ? 4.506 -14.746 33.101 1.00 85.94 100 ASN A CA 1
ATOM 810 C C . ASN A 1 100 ? 4.435 -14.554 34.630 1.00 85.94 100 ASN A C 1
ATOM 812 O O . ASN A 1 100 ? 3.406 -14.815 35.249 1.00 85.94 100 ASN A O 1
ATOM 816 N N . TRP A 1 101 ? 5.536 -14.125 35.248 1.00 87.69 101 TRP A N 1
ATOM 817 C CA . TRP A 1 101 ? 5.624 -13.895 36.696 1.00 87.69 101 TRP A CA 1
ATOM 818 C C . TRP A 1 101 ? 4.779 -12.709 37.197 1.00 87.69 101 TRP A C 1
ATOM 820 O O . TRP A 1 101 ? 4.675 -12.507 38.405 1.00 87.69 101 TRP A O 1
ATOM 830 N N . GLN A 1 102 ? 4.219 -11.893 36.298 1.00 84.81 102 GLN A N 1
ATOM 831 C CA . GLN A 1 102 ? 3.401 -10.742 36.664 1.00 84.81 102 GLN A CA 1
ATOM 832 C C . GLN A 1 102 ? 1.998 -11.199 37.074 1.00 84.81 102 GLN A C 1
ATOM 834 O O . GLN A 1 102 ? 1.492 -12.227 36.621 1.00 84.81 102 GLN A O 1
ATOM 839 N N . ASN A 1 103 ? 1.350 -10.405 37.928 1.00 80.81 103 ASN A N 1
ATOM 840 C CA . ASN A 1 103 ? -0.022 -10.675 38.341 1.00 80.81 103 ASN A CA 1
ATOM 841 C C . ASN A 1 103 ? -0.951 -10.666 37.127 1.00 80.81 103 ASN A C 1
ATOM 843 O O . ASN A 1 103 ? -1.079 -9.653 36.437 1.00 80.81 103 ASN A O 1
ATOM 847 N N . GLN A 1 104 ? -1.627 -11.789 36.907 1.00 84.12 104 GLN A N 1
ATOM 848 C CA . GLN A 1 104 ? -2.654 -11.885 35.884 1.00 84.12 104 GLN A CA 1
ATOM 849 C C . GLN A 1 104 ? -3.896 -11.106 36.314 1.00 84.12 104 GLN A C 1
ATOM 851 O O . GLN A 1 104 ? -4.281 -11.093 37.488 1.00 84.12 104 GLN A O 1
ATOM 856 N N . ILE A 1 105 ? -4.519 -10.442 35.346 1.00 86.38 105 ILE A N 1
ATOM 857 C CA . ILE A 1 105 ? -5.752 -9.687 35.558 1.00 86.38 105 ILE A CA 1
ATOM 858 C C . ILE A 1 105 ? -6.868 -10.693 35.851 1.00 86.38 105 ILE A C 1
ATOM 860 O O . ILE A 1 105 ? -7.069 -11.639 35.089 1.00 86.38 105 ILE A O 1
ATOM 864 N N . ARG A 1 106 ? -7.584 -10.498 36.965 1.00 88.69 106 ARG A N 1
ATOM 865 C CA . ARG A 1 106 ? -8.730 -11.347 37.321 1.00 88.69 106 ARG A CA 1
ATOM 866 C C . ARG A 1 106 ? -9.839 -11.176 36.287 1.00 88.69 106 ARG A C 1
ATOM 868 O O . ARG A 1 106 ? -10.071 -10.057 35.834 1.00 88.69 106 ARG A O 1
ATOM 875 N N . ASP A 1 107 ? -10.556 -12.255 35.988 1.00 88.25 107 ASP A N 1
ATOM 876 C CA . ASP A 1 107 ? -11.582 -12.270 34.937 1.00 88.25 107 ASP A CA 1
ATOM 877 C C . ASP A 1 107 ? -12.679 -11.212 35.135 1.00 88.25 107 ASP A C 1
ATOM 879 O O . ASP A 1 107 ? -13.124 -10.607 34.167 1.00 88.25 107 ASP A O 1
ATOM 883 N N . GLU A 1 108 ? -13.037 -10.902 36.384 1.00 90.44 108 GLU A N 1
ATOM 884 C CA . GLU A 1 108 ? -14.023 -9.867 36.744 1.00 90.44 108 GLU A CA 1
ATOM 885 C C . GLU A 1 108 ? -13.648 -8.449 36.279 1.00 90.44 108 GLU A C 1
ATOM 887 O O . GLU A 1 108 ? -14.524 -7.602 36.114 1.00 90.44 108 GLU A O 1
ATOM 892 N N . PHE A 1 109 ? -12.354 -8.171 36.093 1.00 90.44 109 PHE A N 1
ATOM 893 C CA . PHE A 1 109 ? -11.845 -6.859 35.683 1.00 90.44 109 PHE A CA 1
ATOM 894 C C . PHE A 1 109 ? -11.403 -6.819 34.218 1.00 90.44 109 PHE A C 1
ATOM 896 O O . PHE A 1 109 ? -10.935 -5.773 33.763 1.00 90.44 109 PHE A O 1
ATOM 903 N N . LYS A 1 110 ? -11.528 -7.929 33.480 1.00 93.06 110 LYS A N 1
ATOM 904 C CA . LYS A 1 110 ? -11.210 -7.963 32.049 1.00 93.06 110 LYS A CA 1
ATOM 905 C C . LYS A 1 110 ? -12.220 -7.146 31.246 1.00 93.06 110 LYS A C 1
ATOM 907 O O . LYS A 1 110 ? -13.380 -7.003 31.630 1.00 93.06 110 LYS A O 1
ATOM 912 N N . ILE A 1 111 ? -11.762 -6.612 30.121 1.00 94.50 111 ILE A N 1
ATOM 913 C CA . ILE A 1 111 ? -12.586 -5.870 29.172 1.00 94.50 111 ILE A CA 1
ATOM 914 C C . ILE A 1 111 ? -13.507 -6.854 28.442 1.00 94.50 111 ILE A C 1
ATOM 916 O O . ILE A 1 111 ? -13.047 -7.798 27.787 1.00 94.50 111 ILE A O 1
ATOM 920 N N . THR A 1 112 ? -14.816 -6.619 28.539 1.00 93.75 112 THR A N 1
ATOM 921 C CA . THR A 1 112 ? -15.829 -7.436 27.859 1.00 93.75 112 THR A CA 1
ATOM 922 C C . THR A 1 112 ? -16.009 -6.999 26.405 1.00 93.75 112 THR A C 1
ATOM 924 O O . THR A 1 112 ? -15.708 -5.861 26.055 1.00 93.75 112 THR A O 1
ATOM 927 N N . ASP A 1 113 ? -16.556 -7.856 25.539 1.00 93.19 113 ASP A N 1
ATOM 928 C CA . ASP A 1 113 ? -16.796 -7.481 24.132 1.00 93.19 113 ASP A CA 1
ATOM 929 C C . ASP A 1 113 ? -17.765 -6.295 23.982 1.00 93.19 113 ASP A C 1
ATOM 931 O O . ASP A 1 113 ? -17.623 -5.491 23.060 1.00 93.19 113 ASP A O 1
ATOM 935 N N . LYS A 1 114 ? -18.694 -6.119 24.933 1.00 93.19 114 LYS A N 1
ATOM 936 C CA . LYS A 1 114 ? -19.583 -4.947 24.990 1.00 93.19 114 LYS A CA 1
ATOM 937 C C . LYS A 1 114 ? -18.822 -3.659 25.296 1.00 93.19 114 LYS A C 1
ATOM 939 O O . LYS A 1 114 ? -19.129 -2.619 24.720 1.00 93.19 114 LYS A O 1
ATOM 944 N N . ASP A 1 115 ? -17.825 -3.725 26.179 1.00 94.75 115 ASP A N 1
ATOM 945 C CA . ASP A 1 115 ? -16.966 -2.577 26.486 1.00 94.75 115 ASP A CA 1
ATOM 946 C C . ASP A 1 115 ? -16.137 -2.172 25.263 1.00 94.75 115 ASP A C 1
ATOM 948 O O . ASP A 1 115 ? -15.964 -0.982 25.006 1.00 94.75 115 ASP A O 1
ATOM 952 N N . ILE A 1 116 ? -15.663 -3.154 24.484 1.00 95.69 116 ILE A N 1
ATOM 953 C CA . ILE A 1 116 ? -14.945 -2.915 23.224 1.00 95.69 116 ILE A CA 1
ATOM 954 C C . ILE A 1 116 ? -15.860 -2.224 22.215 1.00 95.69 116 ILE A C 1
ATOM 956 O O . ILE A 1 116 ? -15.464 -1.220 21.629 1.00 95.69 116 ILE A O 1
ATOM 960 N N . GLU A 1 117 ? -17.079 -2.731 22.025 1.00 95.50 117 GLU A N 1
ATOM 961 C CA . GLU A 1 117 ? -18.056 -2.137 21.107 1.00 95.50 117 GLU A CA 1
ATOM 962 C C . GLU A 1 117 ? -18.328 -0.673 21.439 1.00 95.50 117 GLU A C 1
ATOM 964 O O . GLU A 1 117 ? -18.199 0.208 20.589 1.00 95.50 117 GLU A O 1
ATOM 969 N N . ARG A 1 118 ? -18.635 -0.417 22.712 1.00 95.38 118 ARG A N 1
ATOM 970 C CA . ARG A 1 118 ? -18.927 0.910 23.240 1.00 95.38 118 ARG A CA 1
ATOM 971 C C . ARG A 1 118 ? -17.747 1.864 23.049 1.00 95.38 118 ARG A C 1
ATOM 973 O O . ARG A 1 118 ? -17.922 2.987 22.584 1.00 95.38 118 ARG A O 1
ATOM 980 N N . PHE A 1 119 ? -16.536 1.392 23.343 1.00 96.06 119 PHE A N 1
ATOM 981 C CA . PHE A 1 119 ? -15.309 2.156 23.140 1.00 96.06 119 PHE A CA 1
ATOM 982 C C . PHE A 1 119 ? -15.073 2.510 21.664 1.00 96.06 119 PHE A C 1
ATOM 984 O O . PHE A 1 119 ? -14.716 3.647 21.355 1.00 96.06 119 PHE A O 1
ATOM 991 N N . VAL A 1 120 ? -15.286 1.557 20.750 1.00 96.69 120 VAL A N 1
ATOM 992 C CA . VAL A 1 120 ? -15.111 1.783 19.310 1.00 96.69 120 VAL A CA 1
ATOM 993 C C . VAL A 1 120 ? -16.143 2.777 18.788 1.00 96.69 120 VAL A C 1
ATOM 995 O O . VAL A 1 120 ? -15.755 3.724 18.110 1.00 96.69 120 VAL A O 1
ATOM 998 N N . LEU A 1 121 ? -17.424 2.616 19.133 1.00 95.12 121 LEU A N 1
ATOM 999 C CA . LEU A 1 121 ? -18.492 3.529 18.709 1.00 95.12 121 LEU A CA 1
ATOM 1000 C C . LEU A 1 121 ? -18.239 4.966 19.177 1.00 95.12 121 LEU A C 1
ATOM 1002 O O . LEU A 1 121 ? -18.345 5.890 18.378 1.00 95.12 121 LEU A O 1
ATOM 1006 N N . MET A 1 122 ? -17.816 5.143 20.431 1.00 94.38 122 MET A N 1
ATOM 1007 C CA . MET A 1 122 ? -17.477 6.451 20.996 1.00 94.38 122 MET A CA 1
ATOM 1008 C C . MET A 1 122 ? -16.387 7.179 20.194 1.00 94.38 122 MET A C 1
ATOM 1010 O O . MET A 1 122 ? -16.471 8.388 19.999 1.00 94.38 122 MET A O 1
ATOM 1014 N N . LEU A 1 123 ? -15.344 6.470 19.750 1.00 94.50 123 LEU A N 1
ATOM 1015 C CA . LEU A 1 123 ? -14.213 7.093 19.054 1.00 94.50 123 LEU A CA 1
ATOM 1016 C C . LEU A 1 123 ? -14.374 7.148 17.536 1.00 94.50 123 LEU A C 1
ATOM 1018 O O . LEU A 1 123 ? -13.720 7.981 16.908 1.00 94.50 123 LEU A O 1
ATOM 1022 N N . LYS A 1 124 ? -15.199 6.279 16.939 1.00 93.00 124 LYS A N 1
ATOM 1023 C CA . LYS A 1 124 ? -15.313 6.131 15.481 1.00 93.00 124 LYS A CA 1
ATOM 1024 C C . LYS A 1 124 ? -15.643 7.457 14.807 1.00 93.00 124 LYS A C 1
ATOM 1026 O O . LYS A 1 124 ? -14.893 7.893 13.937 1.00 93.00 124 LYS A O 1
ATOM 1031 N N . ASP A 1 125 ? -16.721 8.109 15.227 1.00 90.38 125 ASP A N 1
ATOM 1032 C CA . ASP A 1 125 ? -17.225 9.307 14.547 1.00 90.38 125 ASP A CA 1
ATOM 1033 C C . ASP A 1 125 ? -16.261 10.489 14.707 1.00 90.38 125 ASP A C 1
ATOM 1035 O O . ASP A 1 125 ? -15.985 11.215 13.753 1.00 90.38 125 ASP A O 1
ATOM 1039 N N . ILE A 1 126 ? -15.621 10.598 15.873 1.00 91.75 126 ILE A N 1
ATOM 1040 C CA . ILE A 1 126 ? -14.560 11.578 16.130 1.00 91.75 126 ILE A CA 1
ATOM 1041 C C . ILE A 1 126 ? -13.348 11.330 15.228 1.00 91.75 126 ILE A C 1
ATOM 1043 O O . ILE A 1 126 ? -12.789 12.272 14.661 1.00 91.75 126 ILE A O 1
ATOM 1047 N N . CYS A 1 127 ? -12.946 10.068 15.056 1.00 92.00 127 CYS A N 1
ATOM 1048 C CA . CYS A 1 127 ? -11.856 9.710 14.153 1.00 92.00 127 CYS A CA 1
ATOM 1049 C C . CYS A 1 127 ? -12.197 10.060 12.702 1.00 92.00 127 CYS A C 1
ATOM 1051 O O . CYS A 1 127 ? -11.354 10.634 12.011 1.00 92.00 127 CYS A O 1
ATOM 1053 N N . LEU A 1 128 ? -13.422 9.765 12.259 1.00 90.56 128 LEU A N 1
ATOM 1054 C CA . LEU A 1 128 ? -13.887 10.066 10.905 1.00 90.56 128 LEU A CA 1
ATOM 1055 C C . LEU A 1 128 ? -13.928 11.576 10.637 1.00 90.56 128 LEU A C 1
ATOM 1057 O O . LEU A 1 128 ? -13.477 12.008 9.581 1.00 90.56 128 LEU A O 1
ATOM 1061 N N . LEU A 1 129 ? -14.359 12.394 11.603 1.00 88.88 129 LEU A N 1
ATOM 1062 C CA . LEU A 1 129 ? -14.259 13.858 11.508 1.00 88.88 129 LEU A CA 1
ATOM 1063 C C . LEU A 1 129 ? -12.798 14.320 11.418 1.00 88.88 129 LEU A C 1
ATOM 1065 O O . LEU A 1 129 ? -12.451 15.183 10.610 1.00 88.88 129 LEU A O 1
ATOM 1069 N N . SER A 1 130 ? -11.925 13.715 12.226 1.00 88.06 130 SER A N 1
ATOM 1070 C CA . SER A 1 130 ? -10.509 14.079 12.297 1.00 88.06 130 SER A CA 1
ATOM 1071 C C . SER A 1 130 ? -9.692 13.683 11.060 1.00 88.06 130 SER A C 1
ATOM 1073 O O . SER A 1 130 ? -8.603 14.224 10.854 1.00 88.06 130 SER A O 1
ATOM 1075 N N . MET A 1 131 ? -10.219 12.786 10.217 1.00 88.75 131 MET A N 1
ATOM 1076 C CA . MET A 1 131 ? -9.600 12.354 8.960 1.00 88.75 131 MET A CA 1
ATOM 1077 C C . MET A 1 131 ? -9.290 13.535 8.034 1.00 88.75 131 MET A C 1
ATOM 1079 O O . MET A 1 131 ? -8.233 13.559 7.412 1.00 88.75 131 MET A O 1
ATOM 1083 N N . TYR A 1 132 ? -10.157 14.548 8.005 1.00 87.50 132 TYR A N 1
ATOM 1084 C CA . TYR A 1 132 ? -9.995 15.740 7.165 1.00 87.50 132 TYR A CA 1
ATOM 1085 C C . TYR A 1 132 ? -9.354 16.925 7.907 1.00 87.50 132 TYR A C 1
ATOM 1087 O O . TYR A 1 132 ? -9.471 18.078 7.490 1.00 87.50 132 TYR A O 1
ATOM 1095 N N . SER A 1 133 ? -8.681 16.673 9.033 1.00 86.12 133 SER A N 1
ATOM 1096 C CA . SER A 1 133 ? -8.009 17.720 9.803 1.00 86.12 133 SER A CA 1
ATOM 1097 C C . SER A 1 133 ? -6.892 18.398 9.005 1.00 86.12 133 SER A C 1
ATOM 1099 O O . SER A 1 133 ? -6.080 17.752 8.344 1.00 86.12 133 SER A O 1
ATOM 1101 N N . LYS A 1 134 ? -6.766 19.721 9.167 1.00 82.19 134 LYS A N 1
ATOM 1102 C CA . LYS A 1 134 ? -5.697 20.531 8.553 1.00 82.19 134 LYS A CA 1
ATOM 1103 C C . LYS A 1 134 ? -4.286 20.176 9.045 1.00 82.19 134 LYS A C 1
ATOM 1105 O O . LYS A 1 134 ? -3.315 20.557 8.403 1.00 82.19 134 LYS A O 1
ATOM 1110 N N . SER A 1 135 ? -4.157 19.449 10.161 1.00 76.56 135 SER A N 1
ATOM 1111 C CA . SER A 1 135 ? -2.868 18.901 10.628 1.00 76.56 135 SER A CA 1
ATOM 1112 C C . SER A 1 135 ? -2.442 17.614 9.912 1.00 76.56 135 SER A C 1
ATOM 1114 O O . SER A 1 135 ? -1.377 17.085 10.223 1.00 76.56 135 SER A O 1
ATOM 1116 N N . GLY A 1 136 ? -3.250 17.113 8.975 1.00 80.62 136 GLY A N 1
ATOM 1117 C CA . GLY A 1 136 ? -3.032 15.851 8.276 1.00 80.62 136 GLY A CA 1
ATOM 1118 C C . GLY A 1 136 ? -3.816 14.688 8.887 1.00 80.62 136 GLY A C 1
ATOM 1119 O O . GLY A 1 136 ? -4.190 14.704 10.061 1.00 80.62 136 GLY A O 1
ATOM 1120 N N . SER A 1 137 ? -4.040 13.656 8.075 1.00 86.31 137 SER A N 1
ATOM 1121 C CA . SER A 1 137 ? -4.858 12.483 8.412 1.00 86.31 137 SER A CA 1
ATOM 1122 C C . SER A 1 137 ? -4.081 11.370 9.128 1.00 86.31 137 SER A C 1
ATOM 1124 O O . SER A 1 137 ? -4.683 10.408 9.595 1.00 86.31 137 SER A O 1
ATOM 1126 N N . GLY A 1 138 ? -2.754 11.482 9.266 1.00 88.12 138 GLY A N 1
ATOM 1127 C CA . GLY A 1 138 ? -1.900 10.401 9.778 1.00 88.12 138 GLY A CA 1
ATOM 1128 C C . GLY A 1 138 ? -2.303 9.876 11.162 1.00 88.12 138 GLY A C 1
ATOM 1129 O O . GLY A 1 138 ? -2.427 8.668 11.351 1.00 88.12 138 GLY A O 1
ATOM 1130 N N . SER A 1 139 ? -2.582 10.765 12.120 1.00 88.38 139 SER A N 1
ATOM 1131 C CA . SER A 1 139 ? -3.035 10.355 13.459 1.00 88.38 139 SER A CA 1
ATOM 1132 C C . SER A 1 139 ? -4.404 9.675 13.422 1.00 88.38 139 SER A C 1
ATOM 1134 O O . SER A 1 139 ? -4.610 8.680 14.117 1.00 88.38 139 SER A O 1
ATOM 1136 N N . ALA A 1 140 ? -5.326 10.176 12.593 1.00 92.31 140 ALA A N 1
ATOM 1137 C CA . ALA A 1 140 ? -6.643 9.572 12.404 1.00 92.31 140 ALA A CA 1
ATOM 1138 C C . ALA A 1 140 ? -6.513 8.172 11.789 1.00 92.31 140 ALA A C 1
ATOM 1140 O O . ALA A 1 140 ? -7.117 7.225 12.278 1.00 92.31 140 ALA A O 1
ATOM 1141 N N . ALA A 1 141 ? -5.646 8.018 10.787 1.00 94.12 141 ALA A N 1
ATOM 1142 C CA . ALA A 1 141 ? -5.390 6.766 10.088 1.00 94.12 141 ALA A CA 1
ATOM 1143 C C . ALA A 1 141 ? -4.845 5.667 11.019 1.00 94.12 141 ALA A C 1
ATOM 1145 O O . ALA A 1 141 ? -5.379 4.558 11.044 1.00 94.12 141 ALA A O 1
ATOM 1146 N N . VAL A 1 142 ? -3.852 5.983 11.860 1.00 93.56 142 VAL A N 1
ATOM 1147 C CA . VAL A 1 142 ? -3.324 5.027 12.855 1.00 93.56 142 VAL A CA 1
ATOM 1148 C C . VAL A 1 142 ? -4.357 4.720 13.944 1.00 93.56 142 VAL A C 1
ATOM 1150 O O . VAL A 1 142 ? -4.434 3.604 14.455 1.00 93.56 142 VAL A O 1
ATOM 1153 N N . THR A 1 143 ? -5.185 5.697 14.310 1.00 95.25 143 THR A N 1
ATOM 1154 C CA . THR A 1 143 ? -6.258 5.475 15.285 1.00 95.25 143 THR A CA 1
ATOM 1155 C C . THR A 1 143 ? -7.330 4.546 14.719 1.00 95.25 143 THR A C 1
ATOM 1157 O O . THR A 1 143 ? -7.681 3.569 15.375 1.00 95.25 143 THR A O 1
ATOM 1160 N N . LEU A 1 144 ? -7.780 4.775 13.482 1.00 96.19 144 LEU A N 1
ATOM 1161 C CA . LEU A 1 144 ? -8.706 3.895 12.767 1.00 96.19 144 LEU A CA 1
ATOM 1162 C C . LEU A 1 144 ? -8.129 2.488 12.596 1.00 96.19 144 LEU A C 1
ATOM 1164 O O . LEU A 1 144 ? -8.862 1.523 12.775 1.00 96.19 144 LEU A O 1
ATOM 1168 N N . GLN A 1 145 ? -6.824 2.350 12.343 1.00 95.94 145 GLN A N 1
ATOM 1169 C CA . GLN A 1 145 ? -6.146 1.050 12.348 1.00 95.94 145 GLN A CA 1
ATOM 1170 C C . GLN A 1 145 ? -6.308 0.332 13.695 1.00 95.94 145 GLN A C 1
ATOM 1172 O O . GLN A 1 145 ? -6.722 -0.826 13.723 1.00 95.94 145 GLN A O 1
ATOM 1177 N N . ASN A 1 146 ? -6.044 1.014 14.813 1.00 96.44 146 ASN A N 1
ATOM 1178 C CA . ASN A 1 146 ? -6.229 0.435 16.145 1.00 96.44 146 ASN A CA 1
ATOM 1179 C C . ASN A 1 146 ? -7.695 0.070 16.423 1.00 96.44 146 ASN A C 1
ATOM 1181 O O . ASN A 1 146 ? -7.954 -0.996 16.970 1.00 96.44 146 ASN A O 1
ATOM 1185 N N . LEU A 1 147 ? -8.654 0.912 16.027 1.00 96.56 147 LEU A N 1
ATOM 1186 C CA . LEU A 1 147 ? -10.081 0.617 16.195 1.00 96.56 147 LEU A CA 1
ATOM 1187 C C . LEU A 1 147 ? -10.532 -0.559 15.314 1.00 96.56 147 LEU A C 1
ATOM 1189 O O . LEU A 1 147 ? -11.294 -1.407 15.773 1.00 96.56 147 LEU A O 1
ATOM 1193 N N . ALA A 1 148 ? -10.026 -0.659 14.084 1.00 95.81 148 ALA A N 1
ATOM 1194 C CA . ALA A 1 148 ? -10.328 -1.760 13.173 1.00 95.81 148 ALA A CA 1
ATOM 1195 C C . ALA A 1 148 ? -9.782 -3.102 13.688 1.00 95.81 148 ALA A C 1
ATOM 1197 O O . ALA A 1 148 ? -10.420 -4.130 13.485 1.00 95.81 148 ALA A O 1
ATOM 1198 N N . LEU A 1 149 ? -8.643 -3.109 14.396 1.00 94.19 149 LEU A N 1
ATOM 1199 C CA . LEU A 1 149 ? -8.141 -4.307 15.087 1.00 94.19 149 LEU A CA 1
ATOM 1200 C C . LEU A 1 149 ? -9.074 -4.783 16.213 1.00 94.19 149 LEU A C 1
ATOM 1202 O O . LEU A 1 149 ? -9.041 -5.959 16.568 1.00 94.19 149 LEU A O 1
ATOM 1206 N N . LEU A 1 150 ? -9.872 -3.879 16.790 1.00 94.44 150 LEU A N 1
ATOM 1207 C CA . LEU A 1 150 ? -10.829 -4.195 17.851 1.00 94.44 150 LEU A CA 1
ATOM 1208 C C . LEU A 1 150 ? -12.165 -4.683 17.278 1.00 94.44 150 LEU A C 1
ATOM 1210 O O . LEU A 1 150 ? -12.640 -5.746 17.669 1.00 94.44 150 LEU A O 1
ATOM 1214 N N . ARG A 1 151 ? -12.772 -3.902 16.374 1.00 95.19 151 ARG A N 1
ATOM 1215 C CA . ARG A 1 151 ? -14.077 -4.184 15.748 1.00 95.19 151 ARG A CA 1
ATOM 1216 C C . ARG A 1 151 ? -14.074 -3.764 14.280 1.00 95.19 151 ARG A C 1
ATOM 1218 O O . ARG A 1 151 ? -14.415 -2.632 13.928 1.00 95.19 151 ARG A O 1
ATOM 1225 N N . ALA A 1 152 ? -13.655 -4.693 13.426 1.00 95.00 152 ALA A N 1
ATOM 1226 C CA . ALA A 1 152 ? -13.575 -4.496 11.981 1.00 95.00 152 ALA A CA 1
ATOM 1227 C C . ALA A 1 152 ? -14.954 -4.245 11.345 1.00 95.00 152 ALA A C 1
ATOM 1229 O O . ALA A 1 152 ? -15.070 -3.395 10.467 1.00 95.00 152 ALA A O 1
ATOM 1230 N N . ASP A 1 153 ? -15.988 -4.922 11.848 1.00 95.06 153 ASP A N 1
ATOM 1231 C CA . ASP A 1 153 ? -17.395 -4.832 11.434 1.00 95.06 153 ASP A CA 1
ATOM 1232 C C . ASP A 1 153 ? -17.980 -3.421 11.554 1.00 95.06 153 ASP A C 1
ATOM 1234 O O . ASP A 1 153 ? -18.839 -3.031 10.770 1.00 95.06 153 ASP A O 1
ATOM 1238 N N . ILE A 1 154 ? -17.493 -2.634 12.514 1.00 95.12 154 ILE A N 1
ATOM 1239 C CA . ILE A 1 154 ? -17.987 -1.277 12.774 1.00 95.12 154 ILE A CA 1
ATOM 1240 C C . ILE A 1 154 ? -17.167 -0.232 12.013 1.00 95.12 154 ILE A C 1
ATOM 1242 O O . ILE A 1 154 ? -17.710 0.759 11.520 1.00 95.12 154 ILE A O 1
ATOM 1246 N N . VAL A 1 155 ? -15.846 -0.420 11.957 1.00 96.19 155 VAL A N 1
ATOM 1247 C CA . VAL A 1 155 ? -14.912 0.592 11.447 1.00 96.19 155 VAL A CA 1
ATOM 1248 C C . VAL A 1 155 ? -14.749 0.502 9.935 1.00 96.19 155 VAL A C 1
ATOM 1250 O O . VAL A 1 155 ? -14.800 1.535 9.268 1.00 96.19 155 VAL A O 1
ATOM 1253 N N . LEU A 1 156 ? -14.561 -0.704 9.384 1.00 95.50 156 LEU A N 1
ATOM 1254 C CA . LEU A 1 156 ? -14.246 -0.869 7.964 1.00 95.50 156 LEU A CA 1
ATOM 1255 C C . LEU A 1 156 ? -15.348 -0.340 7.042 1.00 95.50 156 LEU A C 1
ATOM 1257 O O . LEU A 1 156 ? -14.984 0.430 6.156 1.00 95.50 156 LEU A O 1
ATOM 1261 N N . PRO A 1 157 ? -16.650 -0.633 7.247 1.00 95.56 157 PRO A N 1
ATOM 1262 C CA . PRO A 1 157 ? -17.692 -0.105 6.365 1.00 95.56 157 PRO A CA 1
ATOM 1263 C C . PRO A 1 157 ? -17.658 1.422 6.279 1.00 95.56 157 PRO A C 1
ATOM 1265 O O . PRO A 1 157 ? -17.628 1.983 5.194 1.00 95.56 157 PRO A O 1
ATOM 1268 N N . SER A 1 158 ? -17.509 2.108 7.417 1.00 95.06 158 SER A N 1
ATOM 1269 C CA . SER A 1 158 ? -17.462 3.574 7.436 1.00 95.06 158 SER A CA 1
ATOM 1270 C C . SER A 1 158 ? -16.225 4.155 6.745 1.00 95.06 158 SER A C 1
ATOM 1272 O O . SER A 1 158 ? -16.309 5.231 6.162 1.00 95.06 158 SER A O 1
ATOM 1274 N N . VAL A 1 159 ? -15.074 3.477 6.803 1.00 95.44 159 VAL A N 1
ATOM 1275 C CA . VAL A 1 159 ? -13.865 3.913 6.082 1.00 95.44 159 VAL A CA 1
ATOM 1276 C C . VAL A 1 159 ? -13.988 3.630 4.582 1.00 95.44 159 VAL A C 1
ATOM 1278 O O . VAL A 1 159 ? -13.575 4.462 3.775 1.00 95.44 159 VAL A O 1
ATOM 1281 N N . ILE A 1 160 ? -14.570 2.487 4.207 1.00 95.44 160 ILE A N 1
ATOM 1282 C CA . ILE A 1 160 ? -14.825 2.102 2.814 1.00 95.44 160 ILE A CA 1
ATOM 1283 C C . ILE A 1 160 ? -15.784 3.102 2.168 1.00 95.44 160 ILE A C 1
ATOM 1285 O O . ILE A 1 160 ? -15.409 3.712 1.170 1.00 95.44 160 ILE A O 1
ATOM 1289 N N . ASP A 1 161 ? -16.947 3.342 2.778 1.00 93.94 161 ASP A N 1
ATOM 1290 C CA . ASP A 1 161 ? -17.974 4.252 2.258 1.00 93.94 161 ASP A CA 1
ATOM 1291 C C . ASP A 1 161 ? -17.399 5.653 2.031 1.00 93.94 161 ASP A C 1
ATOM 1293 O O . ASP A 1 161 ? -17.510 6.209 0.943 1.00 93.94 161 ASP A O 1
ATOM 1297 N N . ARG A 1 162 ? -16.663 6.189 3.014 1.00 92.38 162 ARG A N 1
ATOM 1298 C CA . ARG A 1 162 ? -16.013 7.505 2.898 1.00 92.38 162 ARG A CA 1
ATOM 1299 C C . ARG A 1 162 ? -14.942 7.563 1.821 1.00 92.38 162 ARG A C 1
ATOM 1301 O O . ARG A 1 162 ? -14.719 8.621 1.239 1.00 92.38 162 ARG A O 1
ATOM 1308 N N . THR A 1 163 ? -14.252 6.453 1.575 1.00 93.25 163 THR A N 1
ATOM 1309 C CA . THR A 1 163 ? -13.243 6.400 0.517 1.00 93.25 163 THR A CA 1
ATOM 1310 C C . THR A 1 163 ? -13.897 6.351 -0.854 1.00 93.25 163 THR A C 1
ATOM 1312 O O . THR A 1 163 ? -13.453 7.066 -1.747 1.00 93.25 163 THR A O 1
ATOM 1315 N N . VAL A 1 164 ? -14.964 5.566 -1.016 1.00 92.38 164 VAL A N 1
ATOM 1316 C CA . VAL A 1 164 ? -15.739 5.514 -2.262 1.00 92.38 164 VAL A CA 1
ATOM 1317 C C . VAL A 1 164 ? -16.371 6.877 -2.552 1.00 92.38 164 VAL A C 1
ATOM 1319 O O . VAL A 1 164 ? -16.157 7.408 -3.637 1.00 92.38 164 VAL A O 1
ATOM 1322 N N . GLU A 1 165 ? -17.025 7.498 -1.563 1.00 91.56 165 GLU A N 1
ATOM 1323 C CA . GLU A 1 165 ? -17.561 8.862 -1.674 1.00 91.56 165 GLU A CA 1
ATOM 1324 C C . GLU A 1 165 ? -16.474 9.853 -2.116 1.00 91.56 165 GLU A C 1
ATOM 1326 O O . GLU A 1 165 ? -16.659 10.597 -3.078 1.00 91.56 165 GLU A O 1
ATOM 1331 N N . ALA A 1 166 ? -15.305 9.835 -1.464 1.00 91.38 166 ALA A N 1
ATOM 1332 C CA . ALA A 1 166 ? -14.210 10.731 -1.821 1.00 91.38 166 ALA A CA 1
ATOM 1333 C C . ALA A 1 166 ? -13.711 10.494 -3.258 1.00 91.38 166 ALA A C 1
ATOM 1335 O O . ALA A 1 166 ? -13.473 11.460 -3.980 1.00 91.38 166 ALA A O 1
ATOM 1336 N N . LEU A 1 167 ? -13.574 9.234 -3.691 1.00 88.19 167 LEU A N 1
ATOM 1337 C CA . LEU A 1 167 ? -13.121 8.875 -5.042 1.00 88.19 167 LEU A CA 1
ATOM 1338 C C . LEU A 1 167 ? -14.101 9.313 -6.140 1.00 88.19 167 LEU A C 1
ATOM 1340 O O . LEU A 1 167 ? -13.659 9.659 -7.235 1.00 88.19 167 LEU A O 1
ATOM 1344 N N . GLU A 1 168 ? -15.405 9.319 -5.856 1.00 87.00 168 GLU A N 1
ATOM 1345 C CA . GLU A 1 168 ? -16.441 9.782 -6.787 1.00 87.00 168 GLU A CA 1
ATOM 1346 C C . GLU A 1 168 ? -16.502 11.313 -6.888 1.00 87.00 168 GLU A C 1
ATOM 1348 O O . GLU A 1 168 ? -16.866 11.865 -7.932 1.00 87.00 168 GLU A O 1
ATOM 1353 N N . THR A 1 169 ? -16.127 12.029 -5.824 1.00 82.75 169 THR A N 1
ATOM 1354 C CA . THR A 1 169 ? -16.136 13.495 -5.831 1.00 82.75 169 THR A CA 1
ATOM 1355 C C . THR A 1 169 ? -14.998 14.082 -6.670 1.00 82.75 169 THR A C 1
ATOM 1357 O O . THR A 1 169 ? -13.816 13.853 -6.433 1.00 82.75 169 THR A O 1
ATOM 1360 N N . ILE A 1 170 ? -15.354 14.940 -7.630 1.00 71.25 170 ILE A N 1
ATOM 1361 C CA . ILE A 1 170 ? -14.384 15.660 -8.479 1.00 71.25 170 ILE A CA 1
ATOM 1362 C C . ILE A 1 170 ? -13.893 16.957 -7.798 1.00 71.25 170 ILE A C 1
ATOM 1364 O O . ILE A 1 170 ? -12.879 17.532 -8.180 1.00 71.25 170 ILE A O 1
ATOM 1368 N N . VAL A 1 171 ? -14.615 17.443 -6.784 1.00 74.06 171 VAL A N 1
ATOM 1369 C CA . VAL A 1 171 ? -14.485 18.819 -6.271 1.00 74.06 171 VAL A CA 1
ATOM 1370 C C . VAL A 1 171 ? -13.470 18.946 -5.123 1.00 74.06 171 VAL A C 1
ATOM 1372 O O . VAL A 1 171 ? -12.915 20.025 -4.920 1.00 74.06 171 VAL A O 1
ATOM 1375 N N . GLU A 1 172 ? -13.187 17.869 -4.379 1.00 78.06 172 GLU A N 1
ATOM 1376 C CA . GLU A 1 172 ? -12.435 17.934 -3.112 1.00 78.06 172 GLU A CA 1
ATOM 1377 C C . GLU A 1 172 ? -11.233 16.959 -3.061 1.00 78.06 172 GLU A C 1
ATOM 1379 O O . GLU A 1 172 ? -11.226 16.000 -2.290 1.00 78.06 172 GLU A O 1
ATOM 1384 N N . PRO A 1 173 ? -10.140 17.217 -3.811 1.00 77.44 173 PRO A N 1
ATOM 1385 C CA . PRO A 1 173 ? -9.013 16.277 -3.958 1.00 77.44 173 PRO A CA 1
ATOM 1386 C C . PRO A 1 173 ? -8.278 15.954 -2.644 1.00 77.44 173 PRO A C 1
ATOM 1388 O O . PRO A 1 173 ? -7.752 14.856 -2.454 1.00 77.44 173 PRO A O 1
ATOM 1391 N N . HIS A 1 174 ? -8.274 16.886 -1.687 1.00 81.12 174 HIS A N 1
ATOM 1392 C CA . HIS A 1 174 ? -7.698 16.674 -0.356 1.00 81.12 174 HIS A CA 1
ATOM 1393 C C . HIS A 1 174 ? -8.420 15.578 0.450 1.00 81.12 174 HIS A C 1
ATOM 1395 O O . HIS A 1 174 ? -7.809 14.958 1.320 1.00 81.12 174 HIS A O 1
ATOM 1401 N N . GLN A 1 175 ? -9.697 15.308 0.161 1.00 87.19 175 GLN A N 1
ATOM 1402 C CA . GLN A 1 175 ? -10.443 14.244 0.827 1.00 87.19 175 GLN A CA 1
ATOM 1403 C C . GLN A 1 175 ? -10.039 12.865 0.315 1.00 87.19 175 GLN A C 1
ATOM 1405 O O . GLN A 1 175 ? -9.931 11.939 1.116 1.00 87.19 175 GLN A O 1
ATOM 1410 N N . VAL A 1 176 ? -9.738 12.740 -0.982 1.00 90.25 176 VAL A N 1
ATOM 1411 C CA . VAL A 1 176 ? -9.264 11.486 -1.588 1.00 90.25 176 VAL A CA 1
ATOM 1412 C C . VAL A 1 176 ? -7.962 11.038 -0.937 1.00 90.25 176 VAL A C 1
ATOM 1414 O O . VAL A 1 176 ? -7.838 9.894 -0.510 1.00 90.25 176 VAL A O 1
ATOM 1417 N N . THR A 1 177 ? -6.990 11.944 -0.809 1.00 91.81 177 THR A N 1
ATOM 1418 C CA . THR A 1 177 ? -5.683 11.608 -0.224 1.00 91.81 177 THR A CA 1
ATOM 1419 C C . THR A 1 177 ? -5.801 11.217 1.249 1.00 91.81 177 THR A C 1
ATOM 1421 O O . THR A 1 177 ? -5.204 10.225 1.673 1.00 91.81 177 THR A O 1
ATOM 1424 N N . ALA A 1 178 ? -6.623 11.936 2.020 1.00 92.75 178 ALA A N 1
ATOM 1425 C CA . ALA A 1 178 ? -6.901 11.610 3.414 1.00 92.75 178 ALA A CA 1
ATOM 1426 C C . ALA A 1 178 ? -7.598 10.248 3.570 1.00 92.75 178 ALA A C 1
ATOM 1428 O O . ALA A 1 178 ? -7.152 9.424 4.373 1.00 92.75 178 ALA A O 1
ATOM 1429 N N . ALA A 1 179 ? -8.641 9.992 2.775 1.00 94.69 179 ALA A N 1
ATOM 1430 C CA . ALA A 1 179 ? -9.400 8.748 2.812 1.00 94.69 179 ALA A CA 1
ATOM 1431 C C . ALA A 1 179 ? -8.542 7.544 2.400 1.00 94.69 179 ALA A C 1
ATOM 1433 O O . ALA A 1 179 ? -8.506 6.547 3.119 1.00 94.69 179 ALA A O 1
ATOM 1434 N N . LEU A 1 180 ? -7.751 7.662 1.325 1.00 94.94 180 LEU A N 1
ATOM 1435 C CA . LEU A 1 180 ? -6.818 6.614 0.901 1.00 94.94 180 LEU A CA 1
ATOM 1436 C C . LEU A 1 180 ? -5.747 6.324 1.951 1.00 94.94 180 LEU A C 1
ATOM 1438 O O . LEU A 1 180 ? -5.394 5.163 2.152 1.00 94.94 180 LEU A O 1
ATOM 1442 N N . GLN A 1 181 ? -5.242 7.337 2.659 1.00 95.19 181 GLN A N 1
ATOM 1443 C CA . GLN A 1 181 ? -4.288 7.116 3.747 1.00 95.19 181 GLN A CA 1
ATOM 1444 C C . GLN A 1 181 ? -4.919 6.326 4.908 1.00 95.19 181 GLN A C 1
ATOM 1446 O O . GLN A 1 181 ? -4.292 5.408 5.453 1.00 95.19 181 GLN A O 1
ATOM 1451 N N . CYS A 1 182 ? -6.166 6.641 5.269 1.00 95.62 182 CYS A N 1
ATOM 1452 C CA . CYS A 1 182 ? -6.922 5.891 6.272 1.00 95.62 182 CYS A CA 1
ATOM 1453 C C . CYS A 1 182 ? -7.216 4.459 5.810 1.00 95.62 182 CYS A C 1
ATOM 1455 O O . CYS A 1 182 ? -6.951 3.523 6.566 1.00 95.62 182 CYS A O 1
ATOM 1457 N N . LEU A 1 183 ? -7.655 4.276 4.561 1.00 96.69 183 LEU A N 1
ATOM 1458 C CA . LEU A 1 183 ? -7.912 2.963 3.970 1.00 96.69 183 LEU A CA 1
ATOM 1459 C C . LEU A 1 183 ? -6.634 2.107 3.903 1.00 96.69 183 LEU A C 1
ATOM 1461 O O . LEU A 1 183 ? -6.643 0.934 4.270 1.00 96.69 183 LEU A O 1
ATOM 1465 N N . THR A 1 184 ? -5.503 2.712 3.533 1.00 97.19 184 THR A N 1
ATOM 1466 C CA . THR A 1 184 ? -4.181 2.062 3.536 1.00 97.19 184 THR A CA 1
ATOM 1467 C C . THR A 1 184 ? -3.785 1.597 4.935 1.00 97.19 184 THR A C 1
ATOM 1469 O O . THR A 1 184 ? -3.223 0.518 5.091 1.00 97.19 184 THR A O 1
ATOM 1472 N N . SER A 1 185 ? -4.099 2.369 5.978 1.00 96.19 185 SER A N 1
ATOM 1473 C CA . SER A 1 185 ? -3.741 2.005 7.357 1.00 96.19 185 SER A CA 1
ATOM 1474 C C . SER A 1 185 ? -4.552 0.816 7.883 1.00 96.19 185 SER A C 1
ATOM 1476 O O . SER A 1 185 ? -4.042 0.030 8.683 1.00 96.19 185 SER A O 1
ATOM 1478 N N . VAL A 1 186 ? -5.790 0.642 7.412 1.00 96.25 186 VAL A N 1
ATOM 1479 C CA . VAL A 1 186 ? -6.654 -0.499 7.769 1.00 96.25 186 VAL A CA 1
ATOM 1480 C C . VAL A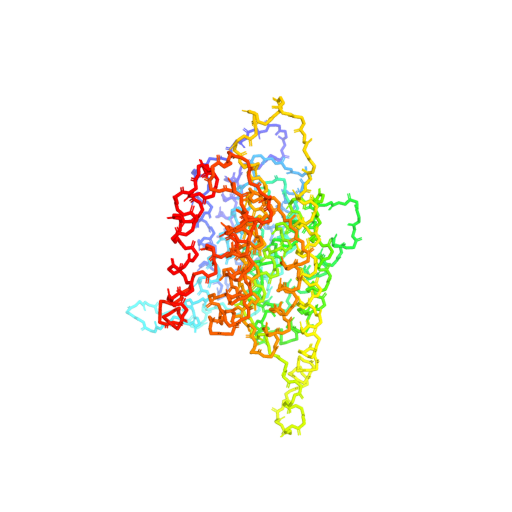 1 186 ? -6.526 -1.688 6.805 1.00 96.25 186 VAL A C 1
ATOM 1482 O O . VAL A 1 186 ? -7.217 -2.690 6.987 1.00 96.25 186 VAL A O 1
ATOM 1485 N N . SER A 1 187 ? -5.622 -1.624 5.818 1.00 96.31 187 SER A N 1
ATOM 1486 C CA . SER A 1 187 ? -5.465 -2.630 4.753 1.00 96.31 187 SER A CA 1
ATOM 1487 C C . SER A 1 187 ? -5.296 -4.055 5.279 1.00 96.31 187 SER A C 1
ATOM 1489 O O . SER A 1 187 ? -5.898 -4.983 4.753 1.00 96.31 187 SER A O 1
ATOM 1491 N N . ARG A 1 188 ? -4.535 -4.240 6.362 1.00 95.19 188 ARG A N 1
ATOM 1492 C CA . ARG A 1 188 ? -4.311 -5.562 6.960 1.00 95.19 188 ARG A CA 1
ATOM 1493 C C . ARG A 1 188 ? -5.581 -6.182 7.525 1.00 95.19 188 ARG A C 1
ATOM 1495 O O . ARG A 1 188 ? -5.809 -7.377 7.360 1.00 95.19 188 ARG A O 1
ATOM 1502 N N . THR A 1 189 ? -6.409 -5.375 8.179 1.00 95.06 189 THR A N 1
ATOM 1503 C CA . THR A 1 189 ? -7.705 -5.825 8.695 1.00 95.06 189 THR A CA 1
ATOM 1504 C C . THR A 1 189 ? -8.670 -6.100 7.542 1.00 95.06 189 THR A C 1
ATOM 1506 O O . THR A 1 189 ? -9.384 -7.096 7.582 1.00 95.06 189 THR A O 1
ATOM 1509 N N . LEU A 1 190 ? -8.634 -5.272 6.490 1.00 95.94 190 LEU A N 1
ATOM 1510 C CA . LEU A 1 190 ? -9.432 -5.457 5.276 1.00 95.94 190 LEU A CA 1
ATOM 1511 C C . LEU A 1 190 ? -9.094 -6.772 4.552 1.00 95.94 190 LEU A C 1
ATOM 1513 O O . LEU A 1 190 ? -9.999 -7.506 4.179 1.00 95.94 190 LEU A O 1
ATOM 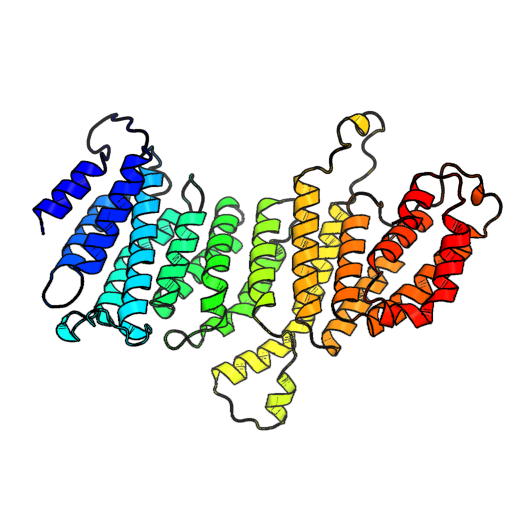1517 N N . VAL A 1 191 ? -7.803 -7.095 4.404 1.00 95.38 191 VAL A N 1
ATOM 1518 C CA . VAL A 1 191 ? -7.326 -8.344 3.779 1.00 95.38 191 VAL A CA 1
ATOM 1519 C C . VAL A 1 191 ? -7.614 -9.564 4.643 1.00 95.38 191 VAL A C 1
ATOM 1521 O O . VAL A 1 191 ? -7.974 -10.613 4.121 1.00 95.38 191 VAL A O 1
ATOM 1524 N N . SER A 1 192 ? -7.460 -9.450 5.962 1.00 92.31 192 SER A N 1
ATOM 1525 C CA . SER A 1 192 ? -7.684 -10.589 6.851 1.00 92.31 192 SER A CA 1
ATOM 1526 C C . SER A 1 192 ? -9.166 -10.918 7.037 1.00 92.31 192 SER A C 1
ATOM 1528 O O . SER A 1 192 ? -9.463 -12.074 7.325 1.00 92.31 192 SER A O 1
ATOM 1530 N N . GLY A 1 193 ? -10.068 -9.927 6.992 1.00 84.69 193 GLY A N 1
ATOM 1531 C CA . GLY A 1 193 ? -11.484 -10.044 7.386 1.00 84.69 193 GLY A CA 1
ATOM 1532 C C . GLY A 1 193 ? -11.701 -10.268 8.891 1.00 84.69 193 GLY A C 1
ATOM 1533 O O . GLY A 1 193 ? -12.550 -9.634 9.520 1.00 84.69 193 GLY A O 1
ATOM 1534 N N . GLY A 1 194 ? -10.870 -11.115 9.503 1.00 85.50 194 GLY A N 1
ATOM 1535 C CA . GLY A 1 194 ? -10.975 -11.525 10.897 1.00 85.50 194 GLY A CA 1
ATOM 1536 C C . GLY A 1 194 ? -12.303 -12.221 11.200 1.00 85.50 194 GLY A C 1
ATOM 1537 O O . GLY A 1 194 ? -13.128 -12.453 10.319 1.00 85.50 194 GLY A O 1
ATOM 1538 N N . ASP A 1 195 ? -12.530 -12.517 12.478 1.00 84.50 195 ASP A N 1
ATOM 1539 C CA . ASP A 1 195 ? -13.757 -13.204 12.907 1.00 84.50 195 ASP A CA 1
ATOM 1540 C C . ASP A 1 195 ? -14.995 -12.295 12.832 1.00 84.50 195 ASP A C 1
ATOM 1542 O O . ASP A 1 195 ? -16.118 -12.767 12.675 1.00 84.50 195 ASP A O 1
ATOM 1546 N N . HIS A 1 196 ? -14.795 -10.978 12.943 1.00 86.44 196 HIS A N 1
ATOM 1547 C CA . HIS A 1 196 ? -15.884 -10.004 13.037 1.00 86.44 196 HIS A CA 1
ATOM 1548 C C . HIS A 1 196 ? -16.417 -9.558 11.672 1.00 86.44 196 HIS A C 1
ATOM 1550 O O . HIS A 1 196 ? -17.604 -9.264 11.568 1.00 86.44 196 HIS A O 1
ATOM 1556 N N . PHE A 1 197 ? -15.577 -9.507 10.627 1.00 93.19 197 PHE A N 1
ATOM 1557 C CA . PHE A 1 197 ? -16.025 -9.116 9.288 1.00 93.19 197 PHE A CA 1
ATOM 1558 C C . PHE A 1 197 ? -15.411 -9.985 8.172 1.00 93.19 197 PHE A C 1
ATOM 1560 O O . PHE A 1 197 ? -14.626 -9.495 7.358 1.00 93.19 197 PHE A O 1
ATOM 1567 N N . PRO A 1 198 ? -15.803 -11.271 8.067 1.00 91.81 198 PRO A N 1
ATOM 1568 C CA . PRO A 1 198 ? -15.237 -12.197 7.080 1.00 91.81 198 PRO A CA 1
ATOM 1569 C C . PRO A 1 198 ? -15.424 -11.768 5.619 1.00 91.81 198 PRO A C 1
ATOM 1571 O O . PRO A 1 198 ? -14.636 -12.156 4.766 1.00 91.81 198 PRO A O 1
ATOM 1574 N N . ALA A 1 199 ? -16.449 -10.961 5.325 1.00 92.88 199 ALA A N 1
ATOM 1575 C CA . ALA A 1 199 ? -16.720 -10.452 3.982 1.00 92.88 199 ALA A CA 1
ATOM 1576 C C . ALA A 1 199 ? -15.824 -9.264 3.582 1.00 92.88 199 ALA A C 1
ATOM 1578 O O . ALA A 1 199 ? -15.814 -8.889 2.418 1.00 92.88 199 ALA A O 1
ATOM 1579 N N . ALA A 1 200 ? -15.030 -8.684 4.491 1.00 94.31 200 ALA A N 1
ATOM 1580 C CA . ALA A 1 200 ? -14.176 -7.532 4.180 1.00 94.31 200 ALA A CA 1
ATOM 1581 C C . ALA A 1 200 ? -13.297 -7.704 2.915 1.00 94.31 200 ALA A C 1
ATOM 1583 O O . ALA A 1 200 ? -13.214 -6.759 2.123 1.00 94.31 200 ALA A O 1
ATOM 1584 N N . PRO A 1 201 ? -12.688 -8.883 2.656 1.00 95.12 201 PRO A N 1
ATOM 1585 C CA . PRO A 1 201 ? -11.836 -9.073 1.488 1.00 95.12 201 PRO A CA 1
ATOM 1586 C C . PRO A 1 201 ? -12.580 -9.001 0.148 1.00 95.12 201 PRO A C 1
ATOM 1588 O O . PRO A 1 201 ? -11.949 -8.710 -0.867 1.00 95.12 201 PRO A O 1
ATOM 1591 N N . THR A 1 202 ? -13.903 -9.214 0.107 1.00 94.75 202 THR A N 1
ATOM 1592 C CA . THR A 1 202 ? -14.675 -9.155 -1.152 1.00 94.75 202 THR A CA 1
ATOM 1593 C C . THR A 1 202 ? -14.727 -7.735 -1.717 1.00 94.75 202 THR A C 1
ATOM 1595 O O . THR A 1 202 ? -14.827 -7.537 -2.925 1.00 94.75 202 THR A O 1
ATOM 1598 N N . HIS A 1 203 ? -14.539 -6.717 -0.873 1.00 94.94 203 HIS A N 1
ATOM 1599 C CA . HIS A 1 203 ? -14.465 -5.324 -1.308 1.00 94.94 203 HIS A CA 1
ATOM 1600 C C . HIS A 1 203 ? -13.136 -4.965 -1.989 1.00 94.94 203 HIS A C 1
ATOM 1602 O O . HIS A 1 203 ? -13.056 -3.933 -2.656 1.00 94.94 203 HIS A O 1
ATOM 1608 N N . ILE A 1 204 ? -12.085 -5.782 -1.836 1.00 95.56 204 ILE A N 1
ATOM 1609 C CA . ILE A 1 204 ? -10.720 -5.420 -2.245 1.00 95.56 204 ILE A CA 1
ATOM 1610 C C . ILE A 1 204 ? -10.628 -5.140 -3.737 1.00 95.56 204 ILE A C 1
ATOM 1612 O O . ILE A 1 204 ? -10.109 -4.095 -4.121 1.00 95.56 204 ILE A O 1
ATOM 1616 N N . LEU A 1 205 ? -11.119 -6.048 -4.581 1.00 95.62 205 LEU A N 1
ATOM 1617 C CA . LEU A 1 205 ? -10.975 -5.887 -6.025 1.00 95.62 205 LEU A CA 1
ATOM 1618 C C . LEU A 1 205 ? -11.739 -4.654 -6.523 1.00 95.62 205 LEU A C 1
ATOM 1620 O O . LEU A 1 205 ? -11.208 -3.878 -7.312 1.00 95.62 205 LEU A O 1
ATOM 1624 N N . THR A 1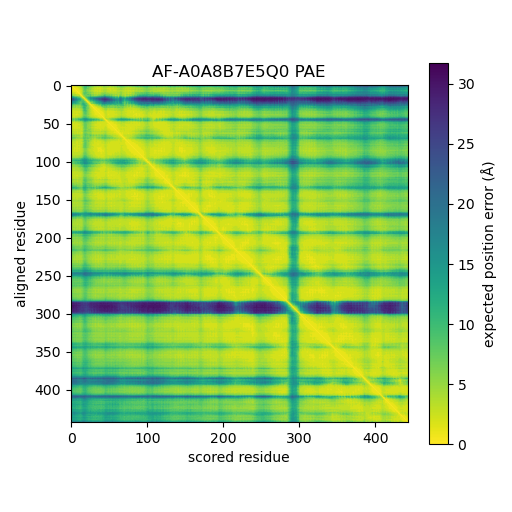 206 ? -12.948 -4.429 -6.006 1.00 95.38 206 THR A N 1
ATOM 1625 C CA . THR A 1 206 ? -13.750 -3.239 -6.314 1.00 95.38 206 THR A CA 1
ATOM 1626 C C . THR A 1 206 ? -13.016 -1.958 -5.923 1.00 95.38 206 THR A C 1
ATOM 1628 O O . THR A 1 206 ? -12.942 -1.026 -6.719 1.00 95.38 206 THR A O 1
ATOM 1631 N N . LEU A 1 207 ? -12.413 -1.923 -4.730 1.00 96.75 207 LEU A N 1
ATOM 1632 C CA . LEU A 1 207 ? -11.615 -0.784 -4.270 1.00 96.75 207 LEU A CA 1
ATOM 1633 C C . LEU A 1 207 ? -10.363 -0.577 -5.126 1.00 96.75 207 LEU A C 1
ATOM 1635 O O . LEU A 1 207 ? -10.042 0.555 -5.468 1.00 96.75 207 LEU A O 1
ATOM 1639 N N . LEU A 1 208 ? -9.671 -1.650 -5.511 1.00 97.19 208 LEU A N 1
ATOM 1640 C CA . LEU A 1 208 ? -8.512 -1.580 -6.399 1.00 97.19 208 LEU A CA 1
ATOM 1641 C C . LEU A 1 208 ? -8.882 -0.943 -7.749 1.00 97.19 208 LEU A C 1
ATOM 1643 O O . LEU A 1 208 ? -8.209 -0.010 -8.188 1.00 97.19 208 LEU A O 1
ATOM 1647 N N . TYR A 1 209 ? -9.993 -1.363 -8.362 1.00 96.62 209 TYR A N 1
ATOM 1648 C CA . TYR A 1 209 ? -10.505 -0.735 -9.584 1.00 96.62 209 TYR A CA 1
ATOM 1649 C C . TYR A 1 209 ? -10.924 0.725 -9.371 1.00 96.62 209 TYR A C 1
ATOM 1651 O O . TYR A 1 209 ? -10.626 1.568 -10.216 1.00 96.62 209 TYR A O 1
ATOM 1659 N N . ALA A 1 210 ? -11.567 1.048 -8.246 1.00 95.38 210 ALA A N 1
ATOM 1660 C CA . ALA A 1 210 ? -11.995 2.413 -7.934 1.00 95.38 210 ALA A CA 1
ATOM 1661 C C . ALA A 1 210 ? -10.815 3.380 -7.722 1.00 95.38 210 ALA A C 1
ATOM 1663 O O . ALA A 1 210 ? -10.917 4.560 -8.050 1.00 95.38 210 ALA A O 1
ATOM 1664 N N . VAL A 1 211 ? -9.685 2.892 -7.199 1.00 96.19 211 VAL A N 1
ATOM 1665 C CA . VAL A 1 211 ? -8.473 3.695 -6.955 1.00 96.19 211 VAL A CA 1
ATOM 1666 C C . VAL A 1 211 ? -7.607 3.844 -8.206 1.00 96.19 211 VAL A C 1
ATOM 1668 O O . VAL A 1 211 ? -6.819 4.783 -8.292 1.00 96.19 211 VAL A O 1
ATOM 1671 N N . LEU A 1 212 ? -7.765 2.977 -9.207 1.00 95.06 212 LEU A N 1
ATOM 1672 C CA . LEU A 1 212 ? -6.935 2.980 -10.411 1.00 95.06 212 LEU A CA 1
ATOM 1673 C C . LEU A 1 212 ? -6.903 4.334 -11.167 1.00 95.06 212 LEU A C 1
ATOM 1675 O O . LEU A 1 212 ? -5.811 4.762 -11.547 1.00 95.06 212 LEU A O 1
ATOM 1679 N N . PRO A 1 213 ? -8.020 5.080 -11.331 1.00 92.94 213 PRO A N 1
ATOM 1680 C CA . PRO A 1 213 ? -8.014 6.436 -11.898 1.00 92.94 213 PRO A CA 1
ATOM 1681 C C . PRO A 1 213 ? -7.312 7.488 -11.024 1.00 92.94 213 PRO A C 1
ATOM 1683 O O . PRO A 1 213 ? -7.160 8.637 -11.433 1.00 92.94 213 PRO A O 1
ATOM 1686 N N . GLY A 1 214 ? -6.937 7.137 -9.793 1.00 91.69 214 GLY A N 1
ATOM 1687 C CA . GLY A 1 214 ? -6.139 7.973 -8.904 1.00 91.69 214 GLY A CA 1
ATOM 1688 C C . GLY A 1 214 ? -4.661 8.052 -9.283 1.00 91.69 214 GLY A C 1
ATOM 1689 O O . GLY A 1 214 ? -3.984 8.959 -8.806 1.00 91.69 214 GLY A O 1
ATOM 1690 N N . ILE A 1 215 ? -4.177 7.159 -10.156 1.00 94.38 215 ILE A N 1
ATOM 1691 C CA . ILE A 1 215 ? -2.865 7.270 -10.803 1.00 94.38 215 ILE A CA 1
ATOM 1692 C C . ILE A 1 215 ? -2.995 8.282 -11.949 1.00 94.38 215 ILE A C 1
ATOM 1694 O O . ILE A 1 215 ? -3.384 7.937 -13.066 1.00 94.38 215 ILE A O 1
ATOM 1698 N N . ASP A 1 216 ? -2.703 9.542 -11.641 1.00 90.12 216 ASP A N 1
ATOM 1699 C CA . ASP A 1 216 ? -2.893 10.697 -12.515 1.00 90.12 216 ASP A CA 1
ATOM 1700 C C . ASP A 1 216 ? -1.592 11.516 -12.612 1.00 90.12 216 ASP A C 1
ATOM 1702 O O . ASP A 1 216 ? -1.123 12.029 -11.589 1.00 90.12 216 ASP A O 1
ATOM 1706 N N . PRO A 1 217 ? -1.007 11.694 -13.816 1.00 87.56 217 PRO A N 1
ATOM 1707 C CA . PRO A 1 217 ? 0.184 12.529 -13.997 1.00 87.56 217 PRO A CA 1
ATOM 1708 C C . PRO A 1 217 ? 0.009 13.972 -13.510 1.00 87.56 217 PRO A C 1
ATOM 1710 O O . PRO A 1 217 ? 0.998 14.625 -13.186 1.00 87.56 217 PRO A O 1
ATOM 1713 N N . ASN A 1 218 ? -1.227 14.468 -13.420 1.00 88.00 218 ASN A N 1
ATOM 1714 C CA . ASN A 1 218 ? -1.509 15.840 -13.008 1.00 88.00 218 ASN A CA 1
ATOM 1715 C C . ASN A 1 218 ? -1.619 16.018 -11.486 1.00 88.00 218 ASN A C 1
ATOM 1717 O O . ASN A 1 218 ? -1.569 17.149 -11.004 1.00 88.00 218 ASN A O 1
ATOM 1721 N N . ASP A 1 219 ? -1.768 14.933 -10.716 1.00 89.19 219 ASP A N 1
ATOM 1722 C CA . ASP A 1 219 ? -1.921 14.992 -9.260 1.00 89.19 219 ASP A CA 1
ATOM 1723 C C . ASP A 1 219 ? -0.926 14.059 -8.559 1.00 89.19 219 ASP A C 1
ATOM 1725 O O . ASP A 1 219 ? -1.154 12.861 -8.355 1.00 89.19 219 ASP A O 1
ATOM 1729 N N . PHE A 1 220 ? 0.198 14.647 -8.143 1.00 89.06 220 PHE A N 1
ATOM 1730 C CA . PHE A 1 220 ? 1.253 13.962 -7.399 1.00 89.06 220 PHE A CA 1
ATOM 1731 C C . PHE A 1 220 ? 0.739 13.314 -6.106 1.00 89.06 220 PHE A C 1
ATOM 1733 O O . PHE A 1 220 ? 1.078 12.168 -5.802 1.00 89.06 220 PHE A O 1
ATOM 1740 N N . HIS A 1 221 ? -0.071 14.031 -5.321 1.00 89.88 221 HIS A N 1
ATOM 1741 C CA . HIS A 1 221 ? -0.494 13.557 -4.005 1.00 89.88 221 HIS A CA 1
ATOM 1742 C C . HIS A 1 221 ? -1.505 12.416 -4.123 1.00 89.88 221 HIS A C 1
ATOM 1744 O O . HIS A 1 221 ? -1.387 11.421 -3.401 1.00 89.88 221 HIS A O 1
ATOM 1750 N N . LYS A 1 222 ? -2.454 12.524 -5.057 1.00 91.50 222 LYS A N 1
ATOM 1751 C CA . LYS A 1 222 ? -3.418 11.463 -5.366 1.00 91.50 222 LYS A CA 1
ATOM 1752 C C . LYS A 1 222 ? -2.722 10.217 -5.905 1.00 91.50 222 LYS A C 1
ATOM 1754 O O . LYS A 1 222 ? -3.004 9.116 -5.426 1.00 91.50 222 LYS A O 1
ATOM 1759 N N . THR A 1 223 ? -1.751 10.386 -6.801 1.00 94.25 223 THR A N 1
ATOM 1760 C CA . THR A 1 223 ? -0.962 9.276 -7.351 1.00 94.25 223 THR A CA 1
ATOM 1761 C C . THR A 1 223 ? -0.167 8.553 -6.268 1.00 94.25 223 THR A C 1
ATOM 1763 O O . THR A 1 223 ? -0.233 7.329 -6.164 1.00 94.25 223 THR A O 1
ATOM 1766 N N . MET A 1 224 ? 0.521 9.288 -5.387 1.00 94.62 224 MET A N 1
ATOM 1767 C CA . MET A 1 224 ? 1.277 8.686 -4.282 1.00 94.62 224 MET A CA 1
ATOM 1768 C C . MET A 1 224 ? 0.381 7.960 -3.271 1.00 94.62 224 MET A C 1
ATOM 1770 O O . MET A 1 224 ? 0.742 6.878 -2.797 1.00 94.62 224 MET A O 1
ATOM 1774 N N . ALA A 1 225 ? -0.788 8.519 -2.947 1.00 94.44 225 ALA A N 1
ATOM 1775 C CA . ALA A 1 225 ? -1.761 7.859 -2.080 1.00 94.44 225 ALA A CA 1
ATOM 1776 C C . ALA A 1 225 ? -2.314 6.574 -2.725 1.00 94.44 225 ALA A C 1
ATOM 1778 O O . ALA A 1 225 ? -2.422 5.548 -2.053 1.00 94.44 225 ALA A O 1
ATOM 1779 N N . SER A 1 226 ? -2.575 6.607 -4.035 1.00 96.44 226 SER A N 1
ATOM 1780 C CA . SER A 1 226 ? -3.047 5.455 -4.813 1.00 96.44 226 SER A CA 1
ATOM 1781 C C . SER A 1 226 ? -2.003 4.339 -4.859 1.00 96.44 226 SER A C 1
ATOM 1783 O O . SER A 1 226 ? -2.317 3.198 -4.523 1.00 96.44 226 SER A O 1
ATOM 1785 N N . PHE A 1 227 ? -0.739 4.658 -5.169 1.00 97.38 227 PHE A N 1
ATOM 1786 C CA . PHE A 1 227 ? 0.359 3.685 -5.115 1.00 97.38 227 PHE A CA 1
ATOM 1787 C C . PHE A 1 227 ? 0.538 3.089 -3.719 1.00 97.38 227 PHE A C 1
ATOM 1789 O O . PHE A 1 227 ? 0.701 1.878 -3.587 1.00 97.38 227 PHE A O 1
ATOM 1796 N N . SER A 1 228 ? 0.455 3.913 -2.670 1.00 96.69 228 SER A N 1
ATOM 1797 C CA . SER A 1 228 ? 0.577 3.440 -1.286 1.00 96.69 228 SER A CA 1
ATOM 1798 C C . SER A 1 228 ? -0.516 2.428 -0.932 1.00 96.69 228 SER A C 1
ATOM 1800 O O . SER A 1 228 ? -0.212 1.377 -0.366 1.00 96.69 228 SER A O 1
ATOM 1802 N N . PHE A 1 229 ? -1.768 2.706 -1.309 1.00 97.62 229 PHE A N 1
ATOM 1803 C CA . PHE A 1 229 ? -2.887 1.791 -1.090 1.00 97.62 229 PHE A CA 1
ATOM 1804 C C . PHE A 1 229 ? -2.732 0.492 -1.889 1.00 97.62 229 PHE A C 1
ATOM 1806 O O . PHE A 1 229 ? -2.769 -0.596 -1.309 1.00 97.62 229 PHE A O 1
ATOM 1813 N N . ILE A 1 230 ? -2.506 0.599 -3.203 1.00 98.12 230 ILE A N 1
ATOM 1814 C CA . ILE A 1 230 ? -2.384 -0.550 -4.109 1.00 98.12 230 ILE A CA 1
ATOM 1815 C C . ILE A 1 230 ? -1.230 -1.451 -3.663 1.00 98.12 230 ILE A C 1
ATOM 1817 O O . ILE A 1 230 ? -1.419 -2.651 -3.479 1.00 98.12 230 ILE A O 1
ATOM 1821 N N . SER A 1 231 ? -0.051 -0.878 -3.417 1.00 97.44 231 SER A N 1
ATOM 1822 C CA . SER A 1 231 ? 1.123 -1.617 -2.946 1.00 97.44 231 SER A CA 1
ATOM 1823 C C . SER A 1 231 ? 0.870 -2.289 -1.591 1.00 97.44 231 SER A C 1
ATOM 1825 O O . SER A 1 231 ? 1.227 -3.451 -1.396 1.00 97.44 231 SER A O 1
ATOM 1827 N N . SER A 1 232 ? 0.179 -1.604 -0.670 1.00 97.44 232 SER A N 1
ATOM 1828 C CA . SER A 1 232 ? -0.168 -2.169 0.636 1.00 97.44 232 SER A CA 1
ATOM 1829 C C . SER A 1 232 ? -1.085 -3.387 0.523 1.00 97.44 232 SER A C 1
ATOM 1831 O O . SER A 1 232 ? -0.839 -4.380 1.203 1.00 97.44 232 SER A O 1
ATOM 1833 N N . ILE A 1 233 ? -2.113 -3.341 -0.326 1.00 97.62 233 ILE A N 1
ATOM 1834 C CA . ILE A 1 233 ? -3.040 -4.463 -0.527 1.00 97.62 233 ILE A CA 1
ATOM 1835 C C . ILE A 1 233 ? -2.363 -5.608 -1.277 1.00 97.62 233 ILE A C 1
ATOM 1837 O O . ILE A 1 233 ? -2.336 -6.732 -0.779 1.00 97.62 233 ILE A O 1
ATOM 1841 N N . LEU A 1 234 ? -1.782 -5.327 -2.448 1.00 97.50 234 LEU A N 1
ATOM 1842 C CA . LEU A 1 234 ? -1.183 -6.357 -3.298 1.00 97.50 234 LEU A CA 1
ATOM 1843 C C . LEU A 1 234 ? 0.001 -7.041 -2.607 1.00 97.50 234 LEU A C 1
ATOM 1845 O O . LEU A 1 234 ? 0.223 -8.224 -2.820 1.00 97.50 234 LEU A O 1
ATOM 1849 N N . GLY A 1 235 ? 0.718 -6.343 -1.722 1.00 97.06 235 GLY A N 1
ATOM 1850 C CA . GLY A 1 235 ? 1.810 -6.919 -0.933 1.00 97.06 235 GLY A CA 1
ATOM 1851 C C . GLY A 1 235 ? 1.371 -7.911 0.145 1.00 97.06 235 GLY A C 1
ATOM 1852 O O . GLY A 1 235 ? 2.221 -8.597 0.709 1.00 97.06 235 GLY A O 1
ATOM 1853 N N . GLN A 1 236 ? 0.071 -7.990 0.440 1.00 96.19 236 GLN A N 1
ATOM 1854 C CA . GLN A 1 236 ? -0.501 -8.865 1.465 1.00 96.19 236 GLN A CA 1
ATOM 1855 C C . GLN A 1 236 ? -1.267 -10.060 0.885 1.00 96.19 236 GLN A C 1
ATOM 1857 O O . GLN A 1 236 ? -1.682 -10.925 1.657 1.00 96.19 236 GLN A O 1
ATOM 1862 N N . ILE A 1 237 ? -1.446 -10.130 -0.440 1.00 94.94 237 ILE A N 1
ATOM 1863 C CA . ILE A 1 237 ? -2.191 -11.205 -1.105 1.00 94.94 237 ILE A CA 1
ATOM 1864 C C . ILE A 1 237 ? -1.345 -11.880 -2.195 1.00 94.94 237 ILE A C 1
ATOM 1866 O O . ILE A 1 237 ? -0.663 -11.192 -2.955 1.00 94.94 237 ILE A O 1
ATOM 1870 N N . PRO A 1 238 ? -1.394 -13.218 -2.321 1.00 95.19 238 PRO A N 1
ATOM 1871 C CA . PRO A 1 238 ? -0.790 -13.900 -3.457 1.00 95.19 238 PRO A CA 1
ATOM 1872 C C . PRO A 1 238 ? -1.608 -13.612 -4.724 1.00 95.19 238 PRO A C 1
ATOM 1874 O O . PRO A 1 238 ? -2.819 -13.836 -4.761 1.00 95.19 238 PRO A O 1
ATOM 1877 N N . LEU A 1 239 ? -0.952 -13.139 -5.784 1.00 96.25 239 LEU A N 1
ATOM 1878 C CA . LEU A 1 239 ? -1.602 -12.781 -7.047 1.00 96.25 239 LEU A CA 1
ATOM 1879 C C . LEU A 1 239 ? -1.643 -14.011 -7.961 1.00 96.25 239 LEU A C 1
ATOM 1881 O O . LEU A 1 239 ? -0.794 -14.224 -8.836 1.00 96.25 239 LEU A O 1
ATOM 1885 N N . VAL A 1 240 ? -2.630 -14.865 -7.699 1.00 95.81 240 VAL A N 1
ATOM 1886 C CA . VAL A 1 240 ? -2.839 -16.150 -8.373 1.00 95.81 240 VAL A CA 1
ATOM 1887 C C . VAL A 1 240 ? -4.296 -16.252 -8.812 1.00 95.81 240 VAL A C 1
ATOM 1889 O O . VAL A 1 240 ? -5.204 -15.967 -8.036 1.00 95.81 240 VAL A O 1
ATOM 1892 N N . ASN A 1 241 ? -4.522 -16.697 -10.047 1.00 93.75 241 ASN A N 1
ATOM 1893 C CA . ASN A 1 241 ? -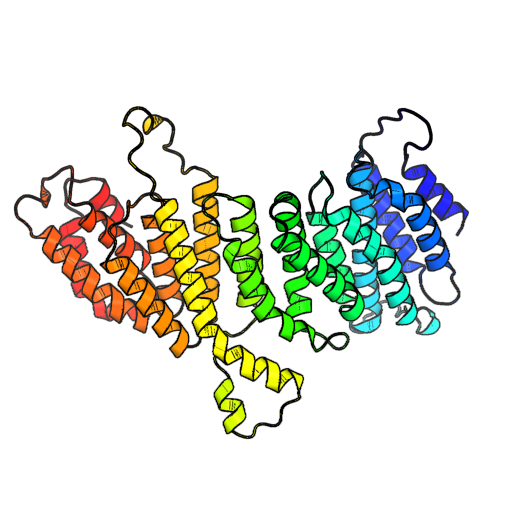5.856 -17.070 -10.500 1.00 93.75 241 ASN A CA 1
ATOM 1894 C C . ASN A 1 241 ? -6.230 -18.431 -9.893 1.00 93.75 241 ASN A C 1
ATOM 1896 O O . ASN A 1 241 ? -5.684 -19.469 -10.277 1.00 93.75 241 ASN A O 1
ATOM 1900 N N . CYS A 1 242 ? -7.162 -18.415 -8.945 1.00 91.81 242 CYS A N 1
ATOM 1901 C CA . CYS A 1 242 ? -7.579 -19.587 -8.185 1.00 91.81 242 CYS A CA 1
ATOM 1902 C C . CYS A 1 242 ? -8.813 -20.286 -8.772 1.00 91.81 242 CYS A C 1
ATOM 1904 O O . CYS A 1 242 ? -9.231 -21.301 -8.222 1.00 91.81 242 CYS A O 1
ATOM 1906 N N . MET A 1 243 ? -9.379 -19.826 -9.897 1.00 89.81 243 MET A N 1
ATOM 1907 C CA . MET A 1 243 ? -10.634 -20.373 -10.444 1.00 89.81 243 MET A CA 1
ATOM 1908 C C . MET A 1 243 ? -10.594 -21.885 -10.721 1.00 89.81 243 MET A C 1
ATOM 1910 O O . MET A 1 243 ? -11.629 -22.550 -10.694 1.00 89.81 243 MET A O 1
ATOM 1914 N N . SER A 1 244 ? -9.412 -22.463 -10.951 1.00 87.31 244 SER A N 1
ATOM 1915 C CA . SER A 1 244 ? -9.244 -23.914 -11.108 1.00 87.31 244 SER A CA 1
ATOM 1916 C C . SER A 1 244 ? -9.685 -24.713 -9.872 1.00 87.31 244 SER A C 1
ATOM 1918 O O . SER A 1 244 ? -10.144 -25.846 -10.022 1.00 87.31 244 SER A O 1
ATOM 1920 N N . ALA A 1 245 ? -9.629 -24.121 -8.674 1.00 87.88 245 ALA A N 1
ATOM 1921 C CA . ALA A 1 245 ? -10.083 -24.730 -7.425 1.00 87.88 245 ALA A CA 1
ATOM 1922 C C . ALA A 1 245 ? -11.594 -25.017 -7.418 1.00 87.88 245 ALA A C 1
ATOM 1924 O O . ALA A 1 245 ? -12.024 -26.024 -6.855 1.00 87.88 245 ALA A O 1
ATOM 1925 N N . LEU A 1 246 ? -12.396 -24.184 -8.096 1.00 85.25 246 LEU A N 1
ATOM 1926 C CA . LEU A 1 246 ? -13.846 -24.385 -8.227 1.00 85.25 246 LEU A CA 1
ATOM 1927 C C . LEU A 1 246 ? -14.164 -25.663 -9.005 1.00 85.25 246 LEU A C 1
ATOM 1929 O O . LEU A 1 246 ? -15.079 -26.400 -8.649 1.00 85.25 246 LEU A O 1
ATOM 1933 N N . ASN A 1 247 ? -13.373 -25.947 -10.041 1.00 81.00 247 ASN A N 1
ATOM 1934 C CA . ASN A 1 247 ? -13.527 -27.144 -10.866 1.00 81.00 247 ASN A CA 1
ATOM 1935 C C . ASN A 1 247 ? -12.993 -28.403 -10.168 1.00 81.00 247 ASN A C 1
ATOM 1937 O O . ASN A 1 247 ? -13.423 -29.509 -10.483 1.00 81.00 247 ASN A O 1
ATOM 1941 N N . ALA A 1 248 ? -12.067 -28.240 -9.219 1.00 85.06 248 ALA A N 1
ATOM 1942 C CA . ALA A 1 248 ? -11.465 -29.331 -8.459 1.00 85.06 248 ALA A CA 1
ATOM 1943 C C . ALA A 1 248 ? -12.356 -29.857 -7.316 1.00 85.06 248 ALA A C 1
ATOM 1945 O O . ALA A 1 248 ? -11.996 -30.847 -6.683 1.00 85.06 248 ALA A O 1
ATOM 1946 N N . GLY A 1 249 ? -13.506 -29.223 -7.050 1.00 79.88 249 GLY A N 1
ATOM 1947 C CA . GLY A 1 249 ? -14.453 -29.669 -6.022 1.00 79.88 249 GLY A CA 1
ATOM 1948 C C . GLY A 1 249 ? -13.941 -29.510 -4.587 1.00 79.88 249 GLY A C 1
ATOM 1949 O O . GLY A 1 249 ? -14.353 -30.265 -3.712 1.00 79.88 249 GLY A O 1
ATOM 1950 N N . ILE A 1 250 ? -13.030 -28.561 -4.349 1.00 88.12 250 ILE A N 1
ATOM 1951 C CA . ILE A 1 250 ? -12.523 -28.245 -3.007 1.00 88.12 250 ILE A CA 1
ATOM 1952 C C . ILE A 1 250 ? -13.666 -27.635 -2.179 1.00 88.12 250 ILE A C 1
ATOM 1954 O O . ILE A 1 250 ? -14.379 -26.754 -2.663 1.00 88.12 250 ILE A O 1
ATOM 1958 N N . GLU A 1 251 ? -13.852 -28.103 -0.941 1.00 88.75 251 GLU A N 1
ATOM 1959 C CA . GLU A 1 251 ? -14.826 -27.515 -0.014 1.00 88.75 251 GLU A CA 1
ATOM 1960 C C . GLU A 1 251 ? -14.429 -26.070 0.312 1.00 88.75 251 GLU A C 1
ATOM 1962 O O . GLU A 1 251 ? -13.303 -25.805 0.727 1.00 88.75 251 GLU A O 1
ATOM 1967 N N . MET A 1 252 ? -15.355 -25.137 0.091 1.00 90.62 252 MET A N 1
ATOM 1968 C CA . MET A 1 252 ? -15.161 -23.697 0.269 1.00 90.62 252 MET A CA 1
ATOM 1969 C C . MET A 1 252 ? -16.423 -23.093 0.885 1.00 90.62 252 MET A C 1
ATOM 1971 O O . MET A 1 252 ? -17.542 -23.505 0.563 1.00 90.62 252 MET A O 1
ATOM 1975 N N . THR A 1 253 ? -16.250 -22.091 1.739 1.00 91.62 253 THR A N 1
ATOM 1976 C CA . THR A 1 253 ? -17.340 -21.217 2.184 1.00 91.62 253 THR A CA 1
ATOM 1977 C C . THR A 1 253 ? -17.875 -20.374 1.020 1.00 91.62 253 THR A C 1
ATOM 1979 O O . THR A 1 253 ? -17.234 -20.235 -0.023 1.00 91.62 253 THR A O 1
ATOM 1982 N N . GLU A 1 254 ? -19.062 -19.784 1.183 1.00 91.62 254 GLU A N 1
ATOM 1983 C CA . GLU A 1 254 ? -19.656 -18.906 0.163 1.00 91.62 254 GLU A CA 1
ATOM 1984 C C . GLU A 1 254 ? -18.749 -17.708 -0.164 1.00 91.62 254 GLU A C 1
ATOM 1986 O O . GLU A 1 254 ? -18.539 -17.394 -1.335 1.00 91.62 254 GLU A O 1
ATOM 1991 N N . ILE A 1 255 ? -18.127 -17.120 0.862 1.00 91.50 255 ILE A N 1
ATOM 1992 C CA . ILE A 1 255 ? -17.190 -15.999 0.724 1.00 91.50 255 ILE A CA 1
ATOM 1993 C C . ILE A 1 255 ? -15.918 -16.441 -0.010 1.00 91.50 255 ILE A C 1
ATOM 1995 O O . ILE A 1 255 ? -15.474 -15.771 -0.937 1.00 91.50 255 ILE A O 1
ATOM 1999 N N . GLU A 1 256 ? -15.333 -17.589 0.346 1.00 91.81 256 GLU A N 1
ATOM 2000 C CA . GLU A 1 256 ? -14.150 -18.112 -0.357 1.00 91.81 256 GLU A CA 1
ATOM 2001 C C . GLU A 1 256 ? -14.450 -18.420 -1.826 1.00 91.81 256 GLU A C 1
ATOM 2003 O O . GLU A 1 256 ? -13.620 -18.160 -2.697 1.00 91.81 256 GLU A O 1
ATOM 2008 N N . ARG A 1 257 ? -15.651 -18.931 -2.118 1.00 92.44 257 ARG A N 1
ATOM 2009 C CA . ARG A 1 257 ? -16.110 -19.163 -3.489 1.00 92.44 257 ARG A CA 1
ATOM 2010 C C . ARG A 1 257 ? -16.212 -17.850 -4.270 1.00 92.44 257 ARG A C 1
ATOM 2012 O O . ARG A 1 257 ? -15.774 -17.810 -5.418 1.00 92.44 257 ARG A O 1
ATOM 2019 N N . GLU A 1 258 ? -16.762 -16.797 -3.671 1.00 92.94 258 GLU A N 1
ATOM 2020 C CA . GLU A 1 258 ? -16.828 -15.462 -4.277 1.00 92.94 258 GLU A CA 1
ATOM 2021 C C . GLU A 1 258 ? -15.426 -14.900 -4.548 1.00 92.94 258 GLU A C 1
ATOM 2023 O O . GLU A 1 258 ? -15.115 -14.547 -5.685 1.00 92.94 258 GLU A O 1
ATOM 2028 N N . LEU A 1 259 ? -14.533 -14.921 -3.554 1.00 92.94 259 LEU A N 1
ATOM 2029 C CA . LEU A 1 259 ? -13.143 -14.472 -3.704 1.00 92.94 259 LEU A CA 1
ATOM 2030 C C . LEU A 1 259 ? -12.395 -15.258 -4.788 1.00 92.94 259 LEU A C 1
ATOM 2032 O O . LEU A 1 259 ? -11.626 -14.690 -5.565 1.00 92.94 259 LEU A O 1
ATOM 2036 N N . CYS A 1 260 ? -12.645 -16.563 -4.880 1.00 93.38 260 CYS A N 1
ATOM 2037 C CA . CYS A 1 260 ? -12.075 -17.417 -5.911 1.00 93.38 260 CYS A CA 1
ATOM 2038 C C . CYS A 1 260 ? -12.549 -17.014 -7.317 1.00 93.38 260 CYS A C 1
ATOM 2040 O O . CYS A 1 260 ? -11.738 -16.952 -8.242 1.00 93.38 260 CYS A O 1
ATOM 2042 N N . LEU A 1 261 ? -13.828 -16.662 -7.485 1.00 92.25 261 LEU A N 1
ATOM 2043 C CA . LEU A 1 261 ? -14.346 -16.120 -8.747 1.00 92.25 261 LEU A CA 1
ATOM 2044 C C . LEU A 1 261 ? -13.707 -14.765 -9.082 1.00 92.25 261 LEU A C 1
ATOM 2046 O O . LEU A 1 261 ? -13.258 -14.560 -10.209 1.00 92.25 261 LEU A O 1
ATOM 2050 N N . MET A 1 262 ? -13.598 -13.869 -8.098 1.00 93.00 262 MET A N 1
ATOM 2051 C CA . MET A 1 262 ? -12.960 -12.557 -8.265 1.00 93.00 262 MET A CA 1
ATOM 2052 C C . MET A 1 262 ? -11.477 -12.672 -8.636 1.00 93.00 262 MET A C 1
ATOM 2054 O O . MET A 1 262 ? -10.972 -11.858 -9.407 1.00 93.00 262 MET A O 1
ATOM 2058 N N . SER A 1 263 ? -10.781 -13.713 -8.161 1.00 94.12 263 SER A N 1
ATOM 2059 C CA . SER A 1 263 ? -9.370 -13.954 -8.498 1.00 94.12 263 SER A CA 1
ATOM 2060 C C . SER A 1 263 ? -9.119 -14.098 -10.006 1.00 94.12 263 SER A C 1
ATOM 2062 O O . SER A 1 263 ? -8.017 -13.820 -10.478 1.00 94.12 263 SER A O 1
ATOM 2064 N N . GLY A 1 264 ? -10.146 -14.468 -10.782 1.00 93.56 264 GLY A N 1
ATOM 2065 C CA . GLY A 1 264 ? -10.064 -14.545 -12.237 1.00 93.56 264 GLY A CA 1
ATOM 2066 C C . GLY A 1 264 ? -9.850 -13.201 -12.932 1.00 93.56 264 GLY A C 1
ATOM 2067 O O . GLY A 1 264 ? -9.288 -13.174 -14.019 1.00 93.56 264 GLY A O 1
ATOM 2068 N N . GLN A 1 265 ? -10.242 -12.097 -12.296 1.00 95.31 265 GLN A N 1
ATOM 2069 C CA . GLN A 1 265 ? -10.104 -10.735 -12.825 1.00 95.31 265 GLN A CA 1
ATOM 2070 C C . GLN A 1 265 ? -8.794 -10.054 -12.399 1.00 95.31 265 GLN A C 1
ATOM 2072 O O . GLN A 1 265 ? -8.544 -8.908 -12.778 1.00 95.31 265 GLN A O 1
ATOM 2077 N N . LEU A 1 266 ? -7.962 -10.720 -11.587 1.00 95.69 266 LEU A N 1
ATOM 2078 C CA . LEU A 1 266 ? -6.708 -10.139 -11.101 1.00 95.69 266 LEU A CA 1
ATOM 2079 C C . LEU A 1 266 ? -5.726 -9.874 -12.240 1.00 95.69 266 LEU A C 1
ATOM 2081 O O . LEU A 1 266 ? -5.068 -8.842 -12.233 1.00 95.69 266 LEU A O 1
ATOM 2085 N N . GLU A 1 267 ? -5.630 -10.775 -13.218 1.00 96.56 267 GLU A N 1
ATOM 2086 C CA . GLU A 1 267 ? -4.740 -10.584 -14.368 1.00 96.56 267 GLU A CA 1
ATOM 2087 C C . GLU A 1 267 ? -5.117 -9.322 -15.156 1.00 96.56 267 GLU A C 1
ATOM 2089 O O . GLU A 1 267 ? -4.262 -8.464 -15.376 1.00 96.56 267 GLU A O 1
ATOM 2094 N N . ASP A 1 268 ? -6.405 -9.153 -15.470 1.00 97.31 268 ASP A N 1
ATOM 2095 C CA . ASP A 1 268 ? -6.925 -7.976 -16.178 1.00 97.31 268 ASP A CA 1
ATOM 2096 C C . ASP A 1 268 ? -6.685 -6.679 -15.397 1.00 97.31 268 ASP A C 1
ATOM 2098 O O . ASP A 1 268 ? -6.289 -5.664 -15.975 1.00 97.31 268 ASP A O 1
ATOM 2102 N N . TYR A 1 269 ? -6.891 -6.705 -14.076 1.00 98.06 269 TYR A N 1
ATOM 2103 C CA . TYR A 1 269 ? -6.611 -5.560 -13.213 1.00 98.06 269 TYR A CA 1
ATOM 2104 C C . TYR A 1 269 ? -5.124 -5.180 -13.249 1.00 98.06 269 TYR A C 1
ATOM 2106 O O . TYR A 1 269 ? -4.779 -4.008 -13.397 1.00 98.06 269 TYR A O 1
ATOM 2114 N N . LEU A 1 270 ? -4.229 -6.164 -13.118 1.00 98.19 270 LEU A N 1
ATOM 2115 C CA . LEU A 1 270 ? -2.785 -5.930 -13.080 1.00 98.19 270 LEU A CA 1
ATOM 2116 C C . LEU A 1 270 ? -2.249 -5.438 -14.427 1.00 98.19 270 LEU A C 1
ATOM 2118 O O . LEU A 1 270 ? -1.364 -4.584 -14.443 1.00 98.19 270 LEU A O 1
ATOM 2122 N N . LEU A 1 271 ? -2.801 -5.922 -15.543 1.00 97.88 271 LEU A N 1
ATOM 2123 C CA . LEU A 1 271 ? -2.495 -5.401 -16.875 1.00 97.88 271 LEU A CA 1
ATOM 2124 C C . LEU A 1 271 ? -2.901 -3.925 -16.991 1.00 97.88 271 LEU A C 1
ATOM 2126 O O . LEU A 1 271 ? -2.069 -3.096 -17.348 1.00 97.88 271 LEU A O 1
ATOM 2130 N N . GLN A 1 272 ? -4.123 -3.571 -16.576 1.00 98.00 272 GLN A N 1
ATOM 2131 C CA . GLN A 1 272 ? -4.579 -2.174 -16.567 1.00 98.00 272 GLN A CA 1
ATOM 2132 C C . GLN A 1 272 ? -3.746 -1.280 -15.635 1.00 98.00 272 GLN A C 1
ATOM 2134 O O . GLN A 1 272 ? -3.496 -0.115 -15.949 1.00 98.00 272 GLN A O 1
ATOM 2139 N N . LEU A 1 273 ? -3.293 -1.809 -14.495 1.00 98.19 273 LEU A N 1
ATOM 2140 C CA . LEU A 1 273 ? -2.382 -1.112 -13.588 1.00 98.19 273 LEU A CA 1
ATOM 2141 C C . LEU A 1 273 ? -1.035 -0.822 -14.253 1.00 98.19 273 LEU A C 1
ATOM 2143 O O . LEU A 1 273 ? -0.534 0.297 -14.155 1.00 98.19 273 LEU A O 1
ATOM 2147 N N . ILE A 1 274 ? -0.457 -1.808 -14.937 1.00 97.50 274 ILE A N 1
ATOM 2148 C CA . ILE A 1 274 ? 0.801 -1.637 -15.664 1.00 97.50 274 ILE A CA 1
ATOM 2149 C C . ILE A 1 274 ? 0.641 -0.637 -16.816 1.00 97.50 274 ILE A C 1
ATOM 2151 O O . ILE A 1 274 ? 1.484 0.248 -16.950 1.00 97.50 274 ILE A O 1
ATOM 2155 N N . ASP A 1 275 ? -0.463 -0.683 -17.562 1.00 96.44 275 ASP A N 1
ATOM 2156 C CA . ASP A 1 275 ? -0.755 0.301 -18.612 1.00 96.44 275 ASP A CA 1
ATOM 2157 C C . ASP A 1 275 ? -0.899 1.722 -18.046 1.00 96.44 275 ASP A C 1
ATOM 2159 O O . ASP A 1 275 ? -0.388 2.683 -18.623 1.00 96.44 275 ASP A O 1
ATOM 2163 N N . ARG A 1 276 ? -1.523 1.879 -16.871 1.00 95.94 276 ARG A N 1
ATOM 2164 C CA . ARG A 1 276 ? -1.579 3.172 -16.167 1.00 95.94 276 ARG A CA 1
ATOM 2165 C C . ARG A 1 276 ? -0.206 3.656 -15.715 1.00 95.94 276 ARG A C 1
ATOM 2167 O O . ARG A 1 276 ? 0.061 4.853 -15.798 1.00 95.94 276 ARG A O 1
ATOM 2174 N N . CYS A 1 277 ? 0.671 2.755 -15.280 1.00 96.12 277 CYS A N 1
ATOM 2175 C CA . CYS A 1 277 ? 2.062 3.086 -14.980 1.00 96.12 277 CYS A CA 1
ATOM 2176 C C . CYS A 1 277 ? 2.817 3.542 -16.238 1.00 96.12 277 CYS A C 1
ATOM 2178 O O . CYS A 1 277 ? 3.546 4.528 -16.166 1.00 96.12 277 CYS A O 1
ATOM 2180 N N . PHE A 1 278 ? 2.625 2.883 -17.385 1.00 95.25 278 PHE A N 1
ATOM 2181 C CA . PHE A 1 278 ? 3.220 3.316 -18.655 1.00 95.25 278 PHE A CA 1
ATOM 2182 C C . PHE A 1 278 ? 2.722 4.692 -19.075 1.00 95.25 278 PHE A C 1
ATOM 2184 O O . PHE A 1 278 ? 3.537 5.571 -19.338 1.00 95.25 278 PHE A O 1
ATOM 2191 N N . PHE A 1 279 ? 1.409 4.915 -19.021 1.00 93.62 279 PHE A N 1
ATOM 2192 C CA . PHE A 1 279 ? 0.823 6.224 -19.286 1.00 93.62 279 PHE A CA 1
ATOM 2193 C C . PHE A 1 279 ? 1.411 7.306 -18.367 1.00 93.62 279 PHE A C 1
ATOM 2195 O O . PHE A 1 279 ? 1.767 8.385 -18.833 1.00 93.62 279 PHE A O 1
ATOM 2202 N N . LEU A 1 280 ? 1.569 7.029 -17.067 1.00 92.75 280 LEU A N 1
ATOM 2203 C CA . LEU A 1 280 ? 2.204 7.970 -16.141 1.00 92.75 280 LEU A CA 1
ATOM 2204 C C . LEU A 1 280 ? 3.638 8.298 -16.579 1.00 92.75 280 LEU A C 1
ATOM 2206 O O . LEU A 1 280 ? 4.010 9.464 -16.615 1.00 92.75 280 LEU A O 1
ATOM 2210 N N . VAL A 1 281 ? 4.429 7.289 -16.946 1.00 91.88 281 VAL A N 1
ATOM 2211 C CA . VAL A 1 281 ? 5.815 7.468 -17.404 1.00 91.88 281 VAL A CA 1
ATOM 2212 C C . VAL A 1 281 ? 5.899 8.280 -18.700 1.00 91.88 281 VAL A C 1
ATOM 2214 O O . VAL A 1 281 ? 6.757 9.155 -18.811 1.00 91.88 281 VAL A O 1
ATOM 2217 N N . GLU A 1 282 ? 5.006 8.038 -19.657 1.00 90.12 282 GLU A N 1
ATOM 2218 C CA . GLU A 1 282 ? 4.916 8.807 -20.907 1.00 90.12 282 GLU A CA 1
ATOM 2219 C C . GLU A 1 282 ? 4.594 10.288 -20.658 1.00 90.12 282 GLU A C 1
ATOM 2221 O O . GLU A 1 282 ? 5.097 11.164 -21.350 1.00 90.12 282 GLU A O 1
ATOM 2226 N N . ASN A 1 283 ? 3.803 10.592 -19.626 1.00 87.50 283 ASN A N 1
ATOM 2227 C CA . ASN A 1 283 ? 3.487 11.972 -19.245 1.00 87.50 283 ASN A CA 1
ATOM 2228 C C . ASN A 1 283 ? 4.547 12.616 -18.336 1.00 87.50 283 ASN A C 1
ATOM 2230 O O . ASN A 1 283 ? 4.549 13.832 -18.176 1.00 87.50 283 ASN A O 1
ATOM 2234 N N . LEU A 1 284 ? 5.434 11.823 -17.726 1.00 81.00 284 LEU A N 1
ATOM 2235 C CA . LEU A 1 284 ? 6.637 12.325 -17.050 1.00 81.00 284 LEU A CA 1
ATOM 2236 C C . LEU A 1 284 ? 7.763 12.617 -18.046 1.00 81.00 284 LEU A C 1
ATOM 2238 O O . LEU A 1 284 ? 8.663 13.401 -17.750 1.00 81.00 284 LEU A O 1
ATOM 2242 N N . SER A 1 285 ? 7.717 11.997 -19.225 1.00 64.69 285 SER A N 1
ATOM 2243 C CA . SER A 1 285 ? 8.645 12.255 -20.326 1.00 64.69 285 SER A CA 1
ATOM 2244 C C . SER A 1 285 ? 8.208 13.500 -21.105 1.00 64.69 285 SER A C 1
ATOM 2246 O O . SER A 1 285 ? 7.907 13.450 -22.294 1.00 64.69 285 SER A O 1
ATOM 2248 N N . THR A 1 286 ? 8.164 14.653 -20.432 1.00 54.81 286 THR A N 1
ATOM 2249 C CA . THR A 1 286 ? 7.808 15.922 -21.080 1.00 54.81 286 THR A CA 1
ATOM 2250 C C . THR A 1 286 ? 9.045 16.635 -21.617 1.00 54.81 286 THR A C 1
ATOM 2252 O O . THR A 1 286 ? 9.962 16.982 -20.877 1.00 54.81 286 THR A O 1
ATOM 2255 N N . GLU A 1 287 ? 9.016 16.793 -22.942 1.00 43.84 287 GLU A N 1
ATOM 2256 C CA . GLU A 1 287 ? 9.608 17.788 -23.845 1.00 43.84 287 GLU A CA 1
ATOM 2257 C C . GLU A 1 287 ? 10.766 18.666 -23.347 1.00 43.84 287 GLU A C 1
ATOM 2259 O O . GLU A 1 287 ? 10.719 19.307 -22.306 1.00 43.84 287 GLU A O 1
ATOM 2264 N N . GLN A 1 288 ? 11.785 18.770 -24.205 1.00 40.91 288 GLN A N 1
ATOM 2265 C CA . GLN A 1 288 ? 12.938 19.664 -24.116 1.00 40.91 288 GLN A CA 1
ATOM 2266 C C . GLN A 1 288 ? 12.537 21.120 -23.797 1.00 40.91 288 GLN A C 1
ATOM 2268 O O . GLN A 1 288 ? 12.420 21.955 -24.694 1.00 40.91 288 GLN A O 1
ATOM 2273 N N . ILE A 1 289 ? 12.376 21.451 -22.516 1.00 43.00 289 ILE A N 1
ATOM 2274 C CA . ILE A 1 289 ? 12.381 22.836 -22.052 1.00 43.00 289 ILE A CA 1
ATOM 2275 C C . ILE A 1 289 ? 13.790 23.372 -22.342 1.00 43.00 289 ILE A C 1
ATOM 2277 O O . ILE A 1 289 ? 14.796 22.693 -22.120 1.00 43.00 289 ILE A O 1
ATOM 2281 N N . SER A 1 290 ? 13.839 24.554 -22.952 1.00 45.50 290 SER A N 1
ATOM 2282 C CA . SER A 1 290 ? 15.019 25.219 -23.509 1.00 45.50 290 SER A CA 1
ATOM 2283 C C . SER A 1 290 ? 16.319 25.013 -22.721 1.00 45.50 290 SER A C 1
ATOM 2285 O O . SER A 1 290 ? 16.339 25.067 -21.495 1.00 45.50 290 SER A O 1
ATOM 2287 N N . GLU A 1 291 ? 17.447 24.892 -23.434 1.00 45.81 291 GLU A N 1
ATOM 2288 C CA . GLU A 1 291 ? 18.803 24.692 -22.883 1.00 45.81 291 GLU A CA 1
ATOM 2289 C C . GLU A 1 291 ? 19.224 25.677 -21.767 1.00 45.81 291 GLU A C 1
ATOM 2291 O O . GLU A 1 291 ? 20.174 25.402 -21.033 1.00 45.81 291 GLU A O 1
ATOM 2296 N N . GLN A 1 292 ? 18.526 26.808 -21.615 1.00 38.81 292 GLN A N 1
ATOM 2297 C CA . GLN A 1 292 ? 18.745 27.788 -20.548 1.00 38.81 292 GLN A CA 1
ATOM 2298 C C . GLN A 1 292 ? 18.165 27.368 -19.182 1.00 38.81 292 GLN A C 1
ATOM 2300 O O . GLN A 1 292 ? 18.749 27.741 -18.165 1.00 38.81 292 GLN A O 1
ATOM 2305 N N . ASP A 1 293 ? 17.121 26.534 -19.136 1.00 46.62 293 ASP A N 1
ATOM 2306 C CA . ASP A 1 293 ? 16.501 26.062 -17.883 1.00 46.62 293 ASP A CA 1
ATOM 2307 C C . ASP A 1 293 ? 17.156 24.779 -17.336 1.00 46.62 293 ASP A C 1
ATOM 2309 O O . ASP A 1 293 ? 17.112 24.501 -16.136 1.00 46.62 293 ASP A O 1
ATOM 2313 N N . ASN A 1 294 ? 17.884 24.044 -18.185 1.00 44.91 294 ASN A N 1
ATOM 2314 C CA . ASN A 1 294 ? 18.565 22.795 -17.819 1.00 44.91 294 ASN A CA 1
ATOM 2315 C C . ASN A 1 294 ? 19.626 22.953 -16.714 1.00 44.91 294 ASN A C 1
ATOM 2317 O O . ASN A 1 294 ? 19.893 22.000 -15.990 1.00 44.91 294 ASN A O 1
ATOM 2321 N N . LYS A 1 295 ? 20.216 24.145 -16.532 1.00 41.72 295 LYS A N 1
ATOM 2322 C CA . LYS A 1 295 ? 21.183 24.400 -15.443 1.00 41.72 295 LYS A CA 1
ATOM 2323 C C . LYS A 1 295 ? 20.533 24.650 -14.079 1.00 41.72 295 LYS A C 1
ATOM 2325 O O . LYS A 1 295 ? 21.238 24.638 -13.074 1.00 41.72 295 LYS A O 1
ATOM 2330 N N . LEU A 1 296 ? 19.221 24.884 -14.029 1.00 42.44 296 LEU A N 1
ATOM 2331 C CA . LEU A 1 296 ? 18.473 25.096 -12.784 1.00 42.44 296 LEU A CA 1
ATOM 2332 C C . LEU A 1 296 ? 17.761 23.818 -12.296 1.00 42.44 296 LEU A C 1
ATOM 2334 O O . LEU A 1 296 ? 17.408 23.744 -11.122 1.00 42.44 296 LEU A O 1
ATOM 2338 N N . MET A 1 297 ? 17.614 22.799 -13.155 1.00 45.50 297 MET A N 1
ATOM 2339 C CA . MET A 1 297 ? 16.884 21.545 -12.889 1.00 45.50 297 MET A CA 1
ATOM 2340 C C . MET A 1 297 ? 17.775 20.291 -12.748 1.00 45.50 297 MET A C 1
ATOM 2342 O O . MET A 1 297 ? 17.282 19.171 -12.818 1.00 45.50 297 MET A O 1
ATOM 2346 N N . GLU A 1 298 ? 19.089 20.429 -12.523 1.00 42.91 298 GLU A N 1
ATOM 2347 C CA . GLU A 1 298 ? 20.004 19.270 -12.374 1.00 42.91 298 GLU A CA 1
ATOM 2348 C C . GLU A 1 298 ? 19.768 18.418 -11.109 1.00 42.91 298 GLU A C 1
ATOM 2350 O O . GLU A 1 298 ? 20.332 17.332 -10.972 1.00 42.91 298 GLU A O 1
ATOM 2355 N N . ASN A 1 299 ? 18.893 18.857 -10.206 1.00 43.12 299 ASN A N 1
ATOM 2356 C CA . ASN A 1 299 ? 18.329 17.992 -9.183 1.00 43.12 299 ASN A CA 1
ATOM 2357 C C . ASN A 1 299 ? 17.009 17.463 -9.731 1.00 43.12 299 ASN A C 1
ATOM 2359 O O . ASN A 1 299 ? 16.106 18.272 -9.927 1.00 43.12 299 ASN A O 1
ATOM 2363 N N . MET A 1 300 ? 16.899 16.143 -9.945 1.00 53.78 300 MET A N 1
ATOM 2364 C CA . MET A 1 300 ? 15.616 15.435 -10.086 1.00 53.78 300 MET A CA 1
ATOM 2365 C C . MET A 1 300 ? 14.543 16.207 -9.322 1.00 53.78 300 MET A C 1
ATOM 2367 O O . MET A 1 300 ? 14.705 16.387 -8.107 1.00 53.78 300 MET A O 1
ATOM 2371 N N . ASN A 1 301 ? 13.506 16.711 -9.999 1.00 73.25 301 ASN A N 1
ATOM 2372 C CA . ASN A 1 301 ? 12.419 17.368 -9.290 1.00 73.25 301 ASN A CA 1
ATOM 2373 C C . ASN A 1 301 ? 11.959 16.364 -8.226 1.00 73.25 301 ASN A C 1
ATOM 2375 O O . ASN A 1 301 ? 11.644 15.221 -8.555 1.00 73.25 301 ASN A O 1
ATOM 2379 N N . VAL A 1 302 ? 12.060 16.714 -6.939 1.00 77.94 302 VAL A N 1
ATOM 2380 C CA . VAL A 1 302 ? 11.962 15.737 -5.834 1.00 77.94 302 VAL A CA 1
ATOM 2381 C C . VAL A 1 302 ? 10.679 14.909 -5.956 1.00 77.94 302 VAL A C 1
ATOM 2383 O O . VAL A 1 302 ? 10.672 13.720 -5.647 1.00 77.94 302 VAL A O 1
ATOM 2386 N N . GLN A 1 303 ? 9.624 15.522 -6.497 1.00 80.50 303 GLN A N 1
ATOM 2387 C CA . GLN A 1 303 ? 8.359 14.881 -6.830 1.00 80.50 303 GLN A CA 1
ATOM 2388 C C . GLN A 1 303 ? 8.485 13.786 -7.900 1.00 80.50 303 GLN A C 1
ATOM 2390 O O . GLN A 1 303 ? 8.008 12.682 -7.670 1.00 80.50 303 GLN A O 1
ATOM 2395 N N . GLU A 1 304 ? 9.160 14.030 -9.024 1.00 81.38 304 GLU A N 1
ATOM 2396 C CA . GLU A 1 304 ? 9.396 13.021 -10.071 1.00 81.38 304 GLU A CA 1
ATOM 2397 C C . GLU A 1 304 ? 10.207 11.839 -9.533 1.00 81.38 304 GLU A C 1
ATOM 2399 O O . GLU A 1 304 ? 9.874 10.680 -9.782 1.00 81.38 304 GLU A O 1
ATOM 2404 N N . GLY A 1 305 ? 11.230 12.118 -8.716 1.00 83.94 305 GLY A N 1
ATOM 2405 C CA . GLY A 1 305 ? 11.997 11.076 -8.032 1.00 83.94 305 GLY A CA 1
ATOM 2406 C C . GLY A 1 305 ? 11.130 10.241 -7.080 1.00 83.94 305 GLY A C 1
ATOM 2407 O O . GLY A 1 305 ? 11.211 9.013 -7.077 1.00 83.94 305 GLY A O 1
ATOM 2408 N N . MET A 1 306 ? 10.262 10.890 -6.299 1.00 87.69 306 MET A N 1
ATOM 2409 C CA . MET A 1 306 ? 9.320 10.208 -5.406 1.00 87.69 306 MET A CA 1
ATOM 2410 C C . MET A 1 306 ? 8.268 9.392 -6.169 1.00 87.69 306 MET A C 1
ATOM 2412 O O . MET A 1 306 ? 7.972 8.273 -5.750 1.00 87.69 306 MET A O 1
ATOM 2416 N N . LEU A 1 307 ? 7.752 9.900 -7.294 1.00 89.56 307 LEU A N 1
ATOM 2417 C CA . LEU A 1 307 ? 6.846 9.160 -8.181 1.00 89.56 307 LEU A CA 1
ATOM 2418 C C . LEU A 1 307 ? 7.527 7.917 -8.744 1.00 89.56 307 LEU A C 1
ATOM 2420 O O . LEU A 1 307 ? 6.944 6.837 -8.704 1.00 89.56 307 LEU A O 1
ATOM 2424 N N . GLY A 1 308 ? 8.777 8.047 -9.197 1.00 88.94 308 GLY A N 1
ATOM 2425 C CA . GLY A 1 308 ? 9.567 6.918 -9.677 1.00 88.94 308 GLY A CA 1
ATOM 2426 C C . GLY A 1 308 ? 9.733 5.821 -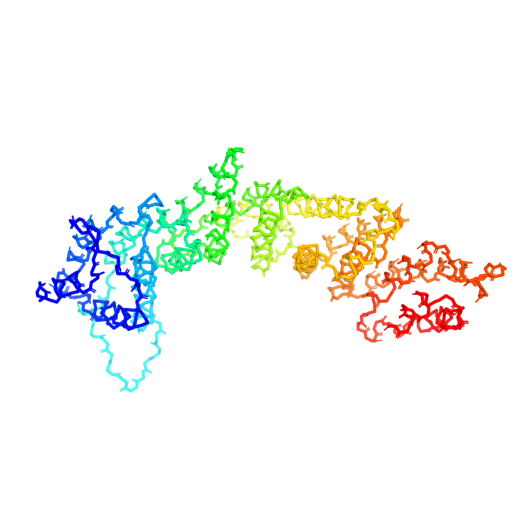8.624 1.00 88.94 308 GLY A C 1
ATOM 2427 O O . GLY A 1 308 ? 9.542 4.641 -8.922 1.00 88.94 308 GLY A O 1
ATOM 2428 N N . ILE A 1 309 ? 10.000 6.201 -7.369 1.00 90.12 309 ILE A N 1
ATOM 2429 C CA . ILE A 1 309 ? 10.077 5.259 -6.240 1.00 90.12 309 ILE A CA 1
ATOM 2430 C C . ILE A 1 309 ? 8.710 4.612 -5.964 1.00 90.12 309 ILE A C 1
ATOM 2432 O O . ILE A 1 309 ? 8.632 3.394 -5.784 1.00 90.12 309 ILE A O 1
ATOM 2436 N N . GLY A 1 310 ? 7.627 5.395 -5.938 1.00 92.81 310 GLY A N 1
ATOM 2437 C CA . GLY A 1 310 ? 6.264 4.896 -5.719 1.00 92.81 310 GLY A CA 1
ATOM 2438 C C . GLY A 1 310 ? 5.822 3.891 -6.788 1.00 92.81 310 GLY A C 1
ATOM 2439 O O . GLY A 1 310 ? 5.339 2.805 -6.461 1.00 92.81 310 GLY A O 1
ATOM 2440 N N . LEU A 1 311 ? 6.080 4.200 -8.058 1.00 94.94 311 LEU A N 1
ATOM 2441 C CA . LEU A 1 311 ? 5.777 3.325 -9.186 1.00 94.94 311 LEU A CA 1
ATOM 2442 C C . LEU A 1 311 ? 6.627 2.053 -9.136 1.00 94.94 311 LEU A C 1
ATOM 2444 O O . LEU A 1 311 ? 6.079 0.951 -9.129 1.00 94.94 311 LEU A O 1
ATOM 2448 N N . SER A 1 312 ? 7.956 2.186 -9.053 1.00 92.88 312 SER A N 1
ATOM 2449 C CA . SER A 1 312 ? 8.864 1.032 -9.053 1.00 92.88 312 SER A CA 1
ATOM 2450 C C . SER A 1 312 ? 8.583 0.091 -7.878 1.00 92.88 312 SER A C 1
ATOM 2452 O O . SER A 1 312 ? 8.549 -1.124 -8.065 1.00 92.88 312 SER A O 1
ATOM 2454 N N . SER A 1 313 ? 8.311 0.628 -6.683 1.00 95.00 313 SER A N 1
ATOM 2455 C CA . SER A 1 313 ? 7.964 -0.188 -5.512 1.00 95.00 313 SER A CA 1
ATOM 2456 C C . SER A 1 313 ? 6.631 -0.920 -5.676 1.00 95.00 313 SER A C 1
ATOM 2458 O O . SER A 1 313 ? 6.544 -2.098 -5.331 1.00 95.00 313 SER A O 1
ATOM 2460 N N . THR A 1 314 ? 5.618 -0.276 -6.259 1.00 97.31 314 THR A N 1
ATOM 2461 C CA . THR A 1 314 ? 4.328 -0.920 -6.552 1.00 97.31 314 THR A CA 1
ATOM 2462 C C . THR A 1 314 ? 4.502 -2.048 -7.569 1.00 97.31 314 THR A C 1
ATOM 2464 O O . THR A 1 314 ? 4.047 -3.166 -7.342 1.00 97.31 314 THR A O 1
ATOM 2467 N N . VAL A 1 315 ? 5.233 -1.796 -8.657 1.00 97.31 315 VAL A N 1
ATOM 2468 C CA . VAL A 1 315 ? 5.520 -2.792 -9.702 1.00 97.31 315 VAL A CA 1
ATOM 2469 C C . VAL A 1 315 ? 6.357 -3.953 -9.158 1.00 97.31 315 VAL A C 1
ATOM 2471 O O . VAL A 1 315 ? 6.103 -5.111 -9.487 1.00 97.31 315 VAL A O 1
ATOM 2474 N N . GLN A 1 316 ? 7.313 -3.676 -8.269 1.00 96.38 316 GLN A N 1
ATOM 2475 C CA . GLN A 1 316 ? 8.065 -4.706 -7.554 1.00 96.38 316 GLN A CA 1
ATOM 2476 C C . GLN A 1 316 ? 7.144 -5.616 -6.749 1.00 96.38 316 GLN A C 1
ATOM 2478 O O . GLN A 1 316 ? 7.272 -6.835 -6.854 1.00 96.38 316 GLN A O 1
ATOM 2483 N N . VAL A 1 317 ? 6.209 -5.047 -5.986 1.00 97.81 317 VAL A N 1
ATOM 2484 C CA . VAL A 1 317 ? 5.224 -5.828 -5.233 1.00 97.81 317 VAL A CA 1
ATOM 2485 C C . VAL A 1 317 ? 4.403 -6.703 -6.179 1.00 97.81 317 VAL A C 1
ATOM 2487 O O . VAL A 1 317 ? 4.346 -7.914 -5.965 1.00 97.81 317 VAL A O 1
ATOM 2490 N N . VAL A 1 318 ? 3.877 -6.135 -7.270 1.00 98.06 318 VAL A N 1
ATOM 2491 C CA . VAL A 1 318 ? 3.112 -6.882 -8.283 1.00 98.06 318 VAL A CA 1
ATOM 2492 C C . VAL A 1 318 ? 3.907 -8.074 -8.808 1.00 98.06 318 VAL A C 1
ATOM 2494 O O . VAL A 1 318 ? 3.426 -9.204 -8.743 1.00 98.06 318 VAL A O 1
ATOM 2497 N N . PHE A 1 319 ? 5.135 -7.864 -9.287 1.00 97.38 319 PHE A N 1
ATOM 2498 C CA . PHE A 1 319 ? 5.930 -8.951 -9.855 1.00 97.38 319 PHE A CA 1
ATOM 2499 C C . PHE A 1 319 ? 6.294 -10.020 -8.824 1.00 97.38 319 PHE A C 1
ATOM 2501 O O . PHE A 1 319 ? 6.247 -11.203 -9.149 1.00 97.38 319 PHE A O 1
ATOM 2508 N N . THR A 1 320 ? 6.622 -9.629 -7.589 1.00 96.31 320 THR A N 1
ATOM 2509 C CA . THR A 1 320 ? 6.991 -10.592 -6.535 1.00 96.31 320 THR A CA 1
ATOM 2510 C C . THR A 1 320 ? 5.823 -11.448 -6.059 1.00 96.31 320 THR A C 1
ATOM 2512 O O . THR A 1 320 ? 6.033 -12.607 -5.717 1.00 96.31 320 THR A O 1
ATOM 2515 N N . GLN A 1 321 ? 4.607 -10.900 -6.049 1.00 97.19 321 GLN A N 1
ATOM 2516 C CA . GLN A 1 321 ? 3.411 -11.610 -5.590 1.00 97.19 321 GLN A CA 1
ATOM 2517 C C . GLN A 1 321 ? 2.707 -12.377 -6.718 1.00 97.19 321 GLN A C 1
ATOM 2519 O O . GLN A 1 321 ? 1.846 -13.214 -6.450 1.00 97.19 321 GLN A O 1
ATOM 2524 N N . SER A 1 322 ? 3.065 -12.110 -7.978 1.00 97.62 322 SER A N 1
ATOM 2525 C CA . SER A 1 322 ? 2.481 -12.755 -9.157 1.00 97.62 322 SER A CA 1
ATOM 2526 C C . SER A 1 322 ? 2.893 -14.214 -9.302 1.00 97.62 322 SER A C 1
ATOM 2528 O O . SER A 1 322 ? 4.072 -14.571 -9.244 1.00 97.62 322 SER A O 1
ATOM 2530 N N . SER A 1 323 ? 1.902 -15.055 -9.600 1.00 96.88 323 SER A N 1
ATOM 2531 C CA . SER A 1 323 ? 2.127 -16.398 -10.139 1.00 96.88 323 SER A CA 1
ATOM 2532 C C . SER A 1 323 ? 2.945 -16.360 -11.441 1.00 96.88 323 SER A C 1
ATOM 2534 O O . SER A 1 323 ? 2.893 -15.364 -12.167 1.00 96.88 323 SER A O 1
ATOM 2536 N N . PRO A 1 324 ? 3.644 -17.451 -11.812 1.00 96.38 324 PRO A N 1
ATOM 2537 C CA . PRO A 1 324 ? 4.435 -17.491 -13.044 1.00 96.38 324 PRO A CA 1
ATOM 2538 C C . PRO A 1 324 ? 3.638 -17.186 -14.323 1.00 96.38 324 PRO A C 1
ATOM 2540 O O . PRO A 1 324 ? 4.196 -16.650 -15.279 1.00 96.38 324 PRO A O 1
ATOM 2543 N N . THR A 1 325 ? 2.345 -17.527 -14.361 1.00 95.94 325 THR A N 1
ATOM 2544 C CA . THR A 1 325 ? 1.466 -17.270 -15.512 1.00 95.94 325 THR A CA 1
ATOM 2545 C C . THR A 1 325 ? 1.174 -15.782 -15.668 1.00 95.94 325 THR A C 1
ATOM 2547 O O . THR A 1 325 ? 1.453 -15.226 -16.727 1.00 95.94 325 THR A O 1
ATOM 2550 N N . ILE A 1 326 ? 0.707 -15.133 -14.596 1.00 97.00 326 ILE A N 1
ATOM 2551 C CA . ILE A 1 326 ? 0.421 -13.692 -14.582 1.00 97.00 326 ILE A CA 1
ATOM 2552 C C . ILE A 1 326 ? 1.713 -12.906 -14.800 1.00 97.00 326 ILE A C 1
ATOM 2554 O O . ILE A 1 326 ? 1.764 -12.017 -15.644 1.00 97.00 326 ILE A O 1
ATOM 2558 N N . PHE A 1 327 ? 2.793 -13.284 -14.110 1.00 97.94 327 PHE A N 1
ATOM 2559 C CA . PHE A 1 327 ? 4.098 -12.650 -14.274 1.00 97.94 327 PHE A CA 1
ATOM 2560 C C . PHE A 1 327 ? 4.539 -12.630 -15.740 1.00 97.94 327 PHE A C 1
ATOM 2562 O O . PHE A 1 327 ? 5.012 -11.604 -16.222 1.00 97.94 327 PHE A O 1
ATOM 2569 N N . LYS A 1 328 ? 4.368 -13.742 -16.465 1.00 97.50 328 LYS A N 1
ATOM 2570 C CA . LYS A 1 328 ? 4.734 -13.819 -17.881 1.00 97.50 328 LYS A CA 1
ATOM 2571 C C . LYS A 1 328 ? 3.913 -12.849 -18.737 1.00 97.50 328 LYS A C 1
ATOM 2573 O O . LYS A 1 328 ? 4.504 -12.172 -19.567 1.00 97.50 328 LYS A O 1
ATOM 2578 N N . ALA A 1 329 ? 2.601 -12.742 -18.519 1.00 97.81 329 ALA A N 1
ATOM 2579 C CA . ALA A 1 329 ? 1.761 -11.777 -19.235 1.00 97.81 329 ALA A CA 1
ATOM 2580 C C . ALA A 1 329 ? 2.227 -10.329 -18.988 1.00 97.81 329 ALA A C 1
ATOM 2582 O O . ALA A 1 329 ? 2.457 -9.574 -19.932 1.00 97.81 329 ALA A O 1
ATOM 2583 N N . LEU A 1 330 ? 2.482 -9.972 -17.725 1.00 98.19 330 LEU A N 1
ATOM 2584 C CA . LEU A 1 330 ? 2.976 -8.641 -17.358 1.00 98.19 330 LEU A CA 1
ATOM 2585 C C . LEU A 1 330 ? 4.384 -8.361 -17.920 1.00 98.19 330 LEU A C 1
ATOM 2587 O O . LEU A 1 330 ? 4.664 -7.256 -18.386 1.00 98.19 330 LEU A O 1
ATOM 2591 N N . LEU A 1 331 ? 5.273 -9.361 -17.914 1.00 97.75 331 LEU A N 1
ATOM 2592 C CA . LEU A 1 331 ? 6.608 -9.272 -18.510 1.00 97.75 331 LEU A CA 1
ATOM 2593 C C . LEU A 1 331 ? 6.531 -9.067 -20.027 1.00 97.75 331 LEU A C 1
ATOM 2595 O O . LEU A 1 331 ? 7.347 -8.341 -20.595 1.00 97.75 331 LEU A O 1
ATOM 2599 N N . ASP A 1 332 ? 5.570 -9.706 -20.693 1.00 97.50 332 ASP A N 1
ATOM 2600 C CA . ASP A 1 332 ? 5.350 -9.565 -22.127 1.00 97.50 332 ASP A CA 1
ATOM 2601 C C . ASP A 1 332 ? 4.914 -8.134 -22.481 1.00 97.50 332 ASP A C 1
ATOM 2603 O O . ASP A 1 332 ? 5.457 -7.562 -23.434 1.00 97.50 332 ASP A O 1
ATOM 2607 N N . CYS A 1 333 ? 4.040 -7.524 -21.674 1.00 97.31 333 CYS A N 1
ATOM 2608 C CA . CYS A 1 333 ? 3.681 -6.108 -21.792 1.00 97.31 333 CYS A CA 1
ATOM 2609 C C . CYS A 1 333 ? 4.884 -5.186 -21.555 1.00 97.31 333 CYS A C 1
ATOM 2611 O O . CYS A 1 333 ? 5.172 -4.333 -22.394 1.00 97.31 333 CYS A O 1
ATOM 2613 N N . LEU A 1 334 ? 5.644 -5.401 -20.473 1.00 97.38 334 LEU A N 1
ATOM 2614 C CA . LEU A 1 334 ? 6.839 -4.605 -20.167 1.00 97.38 334 LEU A CA 1
ATOM 2615 C C . LEU A 1 334 ? 7.890 -4.682 -21.275 1.00 97.38 334 LEU A C 1
ATOM 2617 O O . LEU A 1 334 ? 8.443 -3.661 -21.675 1.00 97.38 334 LEU A O 1
ATOM 2621 N N . PHE A 1 335 ? 8.150 -5.878 -21.799 1.00 97.00 335 PHE A N 1
ATOM 2622 C CA . PHE A 1 335 ? 9.088 -6.056 -22.901 1.00 97.00 335 PHE A CA 1
ATOM 2623 C C . PHE A 1 335 ? 8.630 -5.308 -24.150 1.00 97.00 335 PHE A C 1
ATOM 2625 O O . PHE A 1 335 ? 9.421 -4.583 -24.744 1.00 97.00 335 PHE A O 1
ATOM 2632 N N . THR A 1 336 ? 7.352 -5.438 -24.511 1.00 97.00 336 THR A N 1
ATOM 2633 C CA . THR A 1 336 ? 6.772 -4.758 -25.677 1.00 97.00 336 THR A CA 1
ATOM 2634 C C . THR A 1 336 ? 6.877 -3.240 -25.542 1.00 97.00 336 THR A C 1
ATOM 2636 O O . THR A 1 336 ? 7.263 -2.560 -26.494 1.00 97.00 336 THR A O 1
ATOM 2639 N N . PHE A 1 337 ? 6.597 -2.707 -24.351 1.00 96.12 337 PHE A N 1
ATOM 2640 C CA . PHE A 1 337 ? 6.743 -1.285 -24.064 1.00 96.12 337 PHE A CA 1
ATOM 2641 C C . PHE A 1 337 ? 8.197 -0.822 -24.236 1.00 96.12 337 PHE A C 1
ATOM 2643 O O . PHE A 1 337 ? 8.450 0.136 -24.965 1.00 96.12 337 PHE A O 1
ATOM 2650 N N . VAL A 1 338 ? 9.155 -1.548 -23.649 1.00 95.50 338 VAL A N 1
ATOM 2651 C CA . VAL A 1 338 ? 10.591 -1.226 -23.708 1.00 95.50 338 VAL A CA 1
ATOM 2652 C C . VAL A 1 338 ? 11.161 -1.284 -25.127 1.00 95.50 338 VAL A C 1
ATOM 2654 O O . VAL A 1 338 ? 12.035 -0.485 -25.462 1.00 95.50 338 VAL A O 1
ATOM 2657 N N . THR A 1 339 ? 10.694 -2.213 -25.967 1.00 94.25 339 THR A N 1
ATOM 2658 C CA . THR A 1 339 ? 11.193 -2.348 -27.345 1.00 94.25 339 THR A CA 1
ATOM 2659 C C . THR A 1 339 ? 10.599 -1.327 -28.311 1.00 94.25 339 THR A C 1
ATOM 2661 O O . THR A 1 339 ? 11.256 -0.963 -29.288 1.00 94.25 339 THR A O 1
ATOM 2664 N N . ASN A 1 340 ? 9.369 -0.873 -28.055 1.00 92.94 340 ASN A N 1
ATOM 2665 C CA . ASN A 1 340 ? 8.644 0.035 -28.947 1.00 92.94 340 ASN A CA 1
ATOM 2666 C C . ASN A 1 340 ? 8.888 1.517 -28.636 1.00 92.94 340 ASN A C 1
ATOM 2668 O O . ASN A 1 340 ? 8.712 2.349 -29.524 1.00 92.94 340 ASN A O 1
ATOM 2672 N N . HIS A 1 341 ? 9.328 1.845 -27.420 1.00 89.31 341 HIS A N 1
ATOM 2673 C CA . HIS A 1 341 ? 9.567 3.220 -26.987 1.00 89.31 341 HIS A CA 1
ATOM 2674 C C . HIS A 1 341 ? 11.050 3.450 -26.700 1.00 89.31 341 HIS A C 1
ATOM 2676 O O . HIS A 1 341 ? 11.727 2.606 -26.116 1.00 89.31 341 HIS A O 1
ATOM 2682 N N . VAL A 1 342 ? 11.562 4.612 -27.108 1.00 89.12 342 VAL A N 1
ATOM 2683 C CA . VAL A 1 342 ? 12.902 5.087 -26.741 1.00 89.12 342 VAL A CA 1
ATOM 2684 C C . VAL A 1 342 ? 12.717 6.282 -25.818 1.00 89.12 342 VAL A C 1
ATOM 2686 O O . VAL A 1 342 ? 12.322 7.352 -26.271 1.00 89.12 342 VAL A O 1
ATOM 2689 N N . LEU A 1 343 ? 12.971 6.075 -24.526 1.00 88.19 343 LEU A N 1
ATOM 2690 C CA . LEU A 1 343 ? 12.754 7.077 -23.480 1.00 88.19 343 LEU A CA 1
ATOM 2691 C C . LEU A 1 343 ? 14.037 7.840 -23.150 1.00 88.19 343 LEU A C 1
ATOM 2693 O O . LEU A 1 343 ? 15.149 7.338 -23.355 1.00 88.19 343 LEU A O 1
ATOM 2697 N N . GLU A 1 344 ? 13.903 9.044 -22.589 1.00 85.50 344 GLU A N 1
ATOM 2698 C CA . GLU A 1 344 ? 15.062 9.750 -22.066 1.00 85.50 344 GLU A CA 1
ATOM 2699 C C . GLU A 1 344 ? 15.569 9.056 -20.796 1.00 85.50 344 GLU A C 1
ATOM 2701 O O . GLU A 1 344 ? 14.827 8.599 -19.935 1.00 85.50 344 GLU A O 1
ATOM 2706 N N . VAL A 1 345 ? 16.883 8.949 -20.662 1.00 82.75 345 VAL A N 1
ATOM 2707 C CA . VAL A 1 345 ? 17.502 8.075 -19.653 1.00 82.75 345 VAL A CA 1
ATOM 2708 C C . VAL A 1 345 ? 17.603 8.688 -18.250 1.00 82.75 345 VAL A C 1
ATOM 2710 O O . VAL A 1 345 ? 18.257 8.111 -17.379 1.00 82.75 345 VAL A O 1
ATOM 2713 N N . ASN A 1 346 ? 17.051 9.883 -18.041 1.00 80.69 346 ASN A N 1
ATOM 2714 C CA . ASN A 1 346 ? 17.209 10.625 -16.790 1.00 80.69 346 ASN A CA 1
ATOM 2715 C C . ASN A 1 346 ? 16.027 10.414 -15.838 1.00 80.69 346 ASN A C 1
ATOM 2717 O O . ASN A 1 346 ? 16.275 10.169 -14.660 1.00 80.69 346 ASN A O 1
ATOM 2721 N N . VAL A 1 347 ? 14.783 10.460 -16.332 1.00 83.75 347 VAL A N 1
ATOM 2722 C CA . VAL A 1 347 ? 13.576 10.331 -15.503 1.00 83.75 347 VAL A CA 1
ATOM 2723 C C . VAL A 1 347 ? 12.775 9.103 -15.933 1.00 83.75 347 VAL A C 1
ATOM 2725 O O . VAL A 1 347 ? 12.883 8.056 -15.296 1.00 83.75 347 VAL A O 1
ATOM 2728 N N . ALA A 1 348 ? 12.042 9.171 -17.041 1.00 87.94 348 ALA A N 1
ATOM 2729 C CA . ALA A 1 348 ? 11.181 8.110 -17.551 1.00 87.94 348 ALA A CA 1
ATOM 2730 C C . ALA A 1 348 ? 11.960 6.819 -17.819 1.00 87.94 348 ALA A C 1
ATOM 2732 O O . ALA A 1 348 ? 11.570 5.739 -17.367 1.00 87.94 348 ALA A O 1
ATOM 2733 N N . GLY A 1 349 ? 13.120 6.927 -18.469 1.00 90.06 349 GLY A N 1
ATOM 2734 C CA . GLY A 1 349 ? 13.970 5.775 -18.733 1.00 90.06 349 GLY A CA 1
ATOM 2735 C C . GLY A 1 349 ? 14.517 5.136 -17.456 1.00 90.06 349 GLY A C 1
ATOM 2736 O O . GLY A 1 349 ? 14.628 3.914 -17.388 1.00 90.06 349 GLY A O 1
ATOM 2737 N N . LYS A 1 350 ? 14.785 5.935 -16.413 1.00 89.50 350 LYS A N 1
ATOM 2738 C CA . LYS A 1 350 ? 15.217 5.419 -15.107 1.00 89.50 350 LYS A CA 1
ATOM 2739 C C . LYS A 1 350 ? 14.084 4.691 -14.377 1.00 89.50 350 LYS A C 1
ATOM 2741 O O . LYS A 1 350 ? 14.308 3.662 -13.748 1.00 89.50 350 LYS A O 1
ATOM 2746 N N . ILE A 1 351 ? 12.860 5.204 -14.475 1.00 92.12 351 ILE A N 1
ATOM 2747 C CA . ILE A 1 351 ? 11.677 4.579 -13.873 1.00 92.12 351 ILE A CA 1
ATOM 2748 C C . ILE A 1 351 ? 11.405 3.219 -14.528 1.00 92.12 351 ILE A C 1
ATOM 2750 O O . ILE A 1 351 ? 11.218 2.222 -13.831 1.00 92.12 351 ILE A O 1
ATOM 2754 N N . VAL A 1 352 ? 11.439 3.145 -15.860 1.00 95.00 352 VAL A N 1
ATOM 2755 C CA . VAL A 1 352 ? 11.177 1.888 -16.582 1.00 95.00 352 VAL A CA 1
ATOM 2756 C C . VAL A 1 352 ? 12.323 0.892 -16.436 1.00 95.00 352 VAL A C 1
ATOM 2758 O O . VAL A 1 352 ? 12.070 -0.308 -16.307 1.00 95.00 352 VAL A O 1
ATOM 2761 N N . SER A 1 353 ? 13.579 1.341 -16.399 1.00 93.88 353 SER A N 1
ATOM 2762 C CA . SER A 1 353 ? 14.700 0.442 -16.109 1.00 93.88 353 SER A CA 1
ATOM 2763 C C . SER A 1 353 ? 14.588 -0.145 -14.695 1.00 93.88 353 SER A C 1
ATOM 2765 O O . SER A 1 353 ? 14.783 -1.347 -14.511 1.00 93.88 353 SER A O 1
ATOM 2767 N N . ASP A 1 354 ? 14.122 0.640 -13.719 1.00 93.94 354 ASP A N 1
ATOM 2768 C CA . ASP A 1 354 ? 13.803 0.158 -12.375 1.00 93.94 354 ASP A CA 1
ATOM 2769 C C . ASP A 1 354 ? 12.608 -0.828 -12.354 1.00 93.94 354 ASP A C 1
ATOM 2771 O O . ASP A 1 354 ? 12.604 -1.758 -11.540 1.00 93.94 354 ASP A O 1
ATOM 2775 N N . MET A 1 355 ? 11.621 -0.701 -13.255 1.00 95.75 355 MET A N 1
ATOM 2776 C CA . MET A 1 355 ? 10.579 -1.728 -13.464 1.00 95.75 355 MET A CA 1
ATOM 2777 C C . MET A 1 355 ? 11.169 -3.024 -14.041 1.00 95.75 355 MET A C 1
ATOM 2779 O O . MET A 1 355 ? 10.803 -4.120 -13.615 1.00 95.75 355 MET A O 1
ATOM 2783 N N . CYS A 1 356 ? 12.115 -2.919 -14.977 1.00 95.94 356 CYS A N 1
ATOM 2784 C CA . CYS A 1 356 ? 12.807 -4.079 -15.545 1.00 95.94 356 CYS A CA 1
ATOM 2785 C C . CYS A 1 356 ? 13.645 -4.806 -14.487 1.00 95.94 356 CYS A C 1
ATOM 2787 O O . CYS A 1 356 ? 13.608 -6.036 -14.402 1.00 95.94 356 CYS A O 1
ATOM 2789 N N . ARG A 1 357 ? 14.326 -4.054 -13.613 1.00 94.69 357 ARG A N 1
ATOM 2790 C CA . ARG A 1 357 ? 14.998 -4.599 -12.427 1.00 94.69 357 ARG A CA 1
ATOM 2791 C C . ARG A 1 357 ? 14.029 -5.351 -11.529 1.00 94.69 357 ARG A C 1
ATOM 2793 O O . ARG A 1 357 ? 14.366 -6.415 -11.013 1.00 94.69 357 ARG A O 1
ATOM 2800 N N . ALA A 1 358 ? 12.832 -4.806 -11.329 1.00 95.50 358 ALA A N 1
ATOM 2801 C CA . ALA A 1 358 ? 11.824 -5.438 -10.496 1.00 95.50 358 ALA A CA 1
ATOM 2802 C C . ALA A 1 358 ? 11.377 -6.799 -11.047 1.00 95.50 358 ALA A C 1
ATOM 2804 O O . ALA A 1 358 ? 11.309 -7.772 -10.290 1.00 95.50 358 ALA A O 1
ATOM 2805 N N . ALA A 1 359 ? 11.180 -6.891 -12.364 1.00 96.19 359 ALA A N 1
ATOM 2806 C CA . ALA A 1 359 ? 10.906 -8.152 -13.045 1.00 96.19 359 ALA A CA 1
ATOM 2807 C C . ALA A 1 359 ? 12.075 -9.147 -12.918 1.00 96.19 359 ALA A C 1
ATOM 2809 O O . ALA A 1 359 ? 11.867 -10.311 -12.564 1.00 96.19 359 ALA A O 1
ATOM 2810 N N . ALA A 1 360 ? 13.311 -8.680 -13.128 1.00 94.75 360 ALA A N 1
ATOM 2811 C CA . ALA A 1 360 ? 14.515 -9.507 -13.038 1.00 94.75 360 ALA A CA 1
ATOM 2812 C C . ALA A 1 360 ? 14.752 -10.045 -11.618 1.00 94.75 360 ALA A C 1
ATOM 2814 O O . ALA A 1 360 ? 15.204 -11.174 -11.453 1.00 94.75 360 ALA A O 1
ATOM 2815 N N . LYS A 1 361 ? 14.400 -9.275 -10.582 1.00 93.38 361 LYS A N 1
ATOM 2816 C CA . LYS A 1 361 ? 14.450 -9.730 -9.184 1.00 93.38 361 LYS A CA 1
ATOM 2817 C C . LYS A 1 361 ? 13.382 -10.769 -8.851 1.00 93.38 361 LYS A C 1
ATOM 2819 O O . LYS A 1 361 ? 13.649 -11.645 -8.037 1.00 93.38 361 LYS A O 1
ATOM 2824 N N . ALA A 1 362 ? 12.189 -10.657 -9.433 1.00 94.00 362 ALA A N 1
ATOM 2825 C CA . ALA A 1 362 ? 11.093 -11.584 -9.160 1.00 94.00 362 ALA A CA 1
ATOM 2826 C C . ALA A 1 362 ? 11.300 -12.940 -9.855 1.00 94.00 362 ALA A C 1
ATOM 2828 O O . ALA A 1 362 ? 11.205 -13.981 -9.212 1.00 94.00 362 ALA A O 1
ATOM 2829 N N . TYR A 1 363 ? 11.625 -12.930 -11.152 1.00 94.19 363 TYR A N 1
ATOM 2830 C CA . TYR A 1 363 ? 11.861 -14.142 -11.943 1.00 94.19 363 TYR A CA 1
ATOM 2831 C C . TYR A 1 363 ? 13.060 -13.938 -12.889 1.00 94.19 363 TYR A C 1
ATOM 2833 O O . TYR A 1 363 ? 12.875 -13.608 -14.071 1.00 94.19 363 TYR A O 1
ATOM 2841 N N . PRO A 1 364 ? 14.298 -14.141 -12.400 1.00 93.81 364 PRO A N 1
ATOM 2842 C CA . PRO A 1 364 ? 15.523 -13.814 -13.132 1.00 93.81 364 PRO A CA 1
ATOM 2843 C C . PRO A 1 364 ? 15.671 -14.609 -14.429 1.00 93.81 364 PRO A C 1
ATOM 2845 O O . PRO A 1 364 ? 15.858 -14.019 -15.491 1.00 93.81 364 PRO A O 1
ATOM 2848 N N . THR A 1 365 ? 15.499 -15.932 -14.390 1.00 93.12 365 THR A N 1
ATOM 2849 C CA . THR A 1 365 ? 15.701 -16.811 -15.555 1.00 93.12 365 THR A CA 1
ATOM 2850 C C . THR A 1 365 ? 14.810 -16.429 -16.741 1.00 93.12 365 THR A C 1
ATOM 2852 O O . THR A 1 365 ? 15.268 -16.365 -17.883 1.00 93.12 365 THR A O 1
ATOM 2855 N N . ILE A 1 366 ? 13.524 -16.165 -16.480 1.00 93.25 366 ILE A N 1
ATOM 2856 C CA . ILE A 1 366 ? 12.535 -15.828 -17.516 1.00 93.25 366 ILE A CA 1
ATOM 2857 C C . ILE A 1 366 ? 12.802 -14.419 -18.057 1.00 93.25 366 ILE A C 1
ATOM 2859 O O . ILE A 1 366 ? 12.800 -14.217 -19.273 1.00 93.25 366 ILE A O 1
ATOM 2863 N N . THR A 1 367 ? 13.081 -13.466 -17.164 1.00 95.00 367 THR A N 1
ATOM 2864 C CA . THR A 1 367 ? 13.341 -12.068 -17.526 1.00 95.00 367 THR A CA 1
ATOM 2865 C C . THR A 1 367 ? 14.616 -11.930 -18.348 1.00 95.00 367 THR A C 1
ATOM 2867 O O . THR A 1 367 ? 14.573 -11.363 -19.440 1.00 95.00 367 THR A O 1
ATOM 2870 N N . LEU A 1 368 ? 15.730 -12.509 -17.887 1.00 93.38 368 LEU A N 1
ATOM 2871 C CA . LEU A 1 368 ? 17.005 -12.489 -18.606 1.00 93.38 368 LEU A CA 1
ATOM 2872 C C . LEU A 1 368 ? 16.871 -13.129 -19.985 1.00 93.38 368 LEU A C 1
ATOM 2874 O O . LEU A 1 368 ? 17.291 -12.539 -20.976 1.00 93.38 368 LEU A O 1
ATOM 2878 N N . LYS A 1 369 ? 16.214 -14.290 -20.081 1.00 92.88 369 LYS A N 1
ATOM 2879 C CA . LYS A 1 369 ? 15.997 -14.957 -21.371 1.00 92.88 369 LYS A CA 1
ATOM 2880 C C . LYS A 1 369 ? 15.255 -14.077 -22.376 1.00 92.88 369 LYS A C 1
ATOM 2882 O O . LYS A 1 369 ? 15.529 -14.162 -23.570 1.00 92.88 369 LYS A O 1
ATOM 2887 N N . LYS A 1 370 ? 14.316 -13.251 -21.909 1.00 93.44 370 LYS A N 1
ATOM 2888 C CA . LYS A 1 370 ? 13.517 -12.383 -22.776 1.00 93.44 370 LYS A CA 1
ATOM 2889 C C . LYS A 1 370 ? 14.235 -11.078 -23.129 1.00 93.44 370 LYS A C 1
ATOM 2891 O O . LYS A 1 370 ? 14.312 -10.724 -24.302 1.00 93.44 370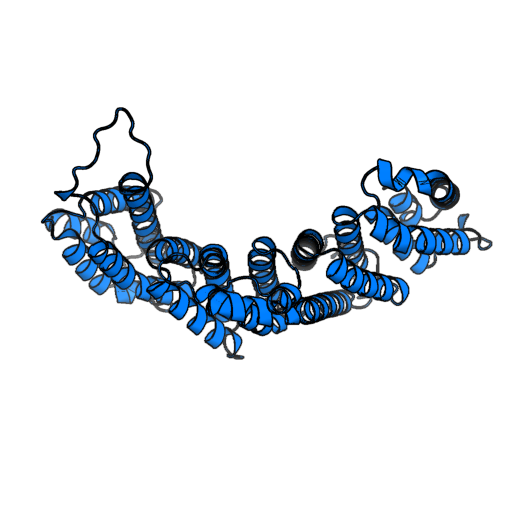 LYS A O 1
ATOM 2896 N N . PHE A 1 371 ? 14.785 -10.386 -22.135 1.00 94.00 371 PHE A N 1
ATOM 2897 C CA . PHE A 1 371 ? 15.392 -9.067 -22.314 1.00 94.00 371 PHE A CA 1
ATOM 2898 C C . PHE A 1 371 ? 16.849 -9.136 -22.769 1.00 94.00 371 PHE A C 1
ATOM 2900 O O . PHE A 1 371 ? 17.234 -8.451 -23.717 1.00 94.00 371 PHE A O 1
ATOM 2907 N N . PHE A 1 372 ? 17.667 -9.961 -22.114 1.00 90.44 372 PHE A N 1
ATOM 2908 C CA . PHE A 1 372 ? 19.123 -9.880 -22.212 1.00 90.44 372 PHE A CA 1
ATOM 2909 C C . PHE A 1 372 ? 19.621 -10.131 -23.637 1.00 90.44 372 PHE A C 1
ATOM 2911 O O . PHE A 1 372 ? 20.437 -9.367 -24.154 1.00 90.44 372 PHE A O 1
ATOM 2918 N N . THR A 1 373 ? 19.107 -11.176 -24.295 1.00 87.50 373 THR A N 1
ATOM 2919 C CA . THR A 1 373 ? 19.518 -11.535 -25.658 1.00 87.50 373 THR A CA 1
ATOM 2920 C C . THR A 1 373 ? 19.150 -10.451 -26.669 1.00 87.50 373 THR A C 1
ATOM 2922 O O . THR A 1 373 ? 19.994 -10.062 -27.475 1.00 87.50 373 THR A O 1
ATOM 2925 N N . HIS A 1 374 ? 17.919 -9.937 -26.608 1.00 92.00 374 HIS A N 1
ATOM 2926 C CA . HIS A 1 374 ? 17.440 -8.915 -27.536 1.00 92.00 374 HIS A CA 1
ATOM 2927 C C . HIS A 1 374 ? 18.201 -7.596 -27.358 1.00 92.00 374 HIS A C 1
ATOM 2929 O O . HIS A 1 374 ? 18.787 -7.084 -28.310 1.00 92.00 374 HIS A O 1
ATOM 2935 N N . ILE A 1 375 ? 18.263 -7.093 -26.124 1.00 93.44 375 ILE A N 1
ATOM 2936 C CA . ILE A 1 375 ? 18.881 -5.802 -25.801 1.00 93.44 375 ILE A CA 1
ATOM 2937 C C . ILE A 1 375 ? 20.377 -5.813 -26.115 1.00 93.44 375 ILE A C 1
ATOM 2939 O O . ILE A 1 375 ? 20.882 -4.890 -26.751 1.00 93.44 375 ILE A O 1
ATOM 2943 N N . SER A 1 376 ? 21.086 -6.881 -25.743 1.00 92.00 376 SER A N 1
ATOM 2944 C CA . SER A 1 376 ? 22.517 -7.001 -26.039 1.00 92.00 376 SER A CA 1
ATOM 2945 C C . SER A 1 376 ? 22.794 -7.032 -27.543 1.00 92.00 376 SER A C 1
ATOM 2947 O O . SER A 1 376 ? 23.774 -6.437 -27.982 1.00 92.00 376 SER A O 1
ATOM 2949 N N . SER A 1 377 ? 21.944 -7.695 -28.340 1.00 92.50 377 SER A N 1
ATOM 2950 C CA . SER A 1 377 ? 22.082 -7.695 -29.803 1.00 92.50 377 SER A CA 1
ATOM 2951 C C . SER A 1 377 ? 21.949 -6.282 -30.361 1.00 92.50 377 SER A C 1
ATOM 2953 O O . SER A 1 377 ? 22.834 -5.827 -31.077 1.00 92.50 377 SER A O 1
ATOM 2955 N N . VAL A 1 378 ? 20.902 -5.555 -29.956 1.00 93.38 378 VAL A N 1
ATOM 2956 C CA . VAL A 1 378 ? 20.659 -4.177 -30.408 1.00 93.38 378 VAL A CA 1
ATOM 2957 C C . VAL A 1 378 ? 21.818 -3.252 -30.019 1.00 93.38 378 VAL A C 1
ATOM 2959 O O . VAL A 1 378 ? 22.262 -2.452 -30.838 1.00 93.38 378 VAL A O 1
ATOM 2962 N N . ILE A 1 379 ? 22.358 -3.377 -28.802 1.00 92.94 379 ILE A N 1
ATOM 2963 C CA . ILE A 1 379 ? 23.513 -2.579 -28.360 1.00 92.94 379 ILE A CA 1
ATOM 2964 C C . ILE A 1 379 ? 24.751 -2.882 -29.204 1.00 92.94 379 ILE A C 1
ATOM 2966 O O . ILE A 1 379 ? 25.458 -1.955 -29.598 1.00 92.94 379 ILE A O 1
ATOM 2970 N N . VAL A 1 380 ? 25.030 -4.159 -29.484 1.00 93.12 380 VAL A N 1
ATOM 2971 C CA . VAL A 1 380 ? 26.163 -4.557 -30.330 1.00 93.12 380 VAL A CA 1
ATOM 2972 C C . VAL A 1 380 ? 26.008 -3.979 -31.735 1.00 93.12 380 VAL A C 1
ATOM 2974 O O . VAL A 1 380 ? 26.959 -3.389 -32.246 1.00 93.12 380 VAL A O 1
ATOM 2977 N N . ASP A 1 381 ? 24.824 -4.090 -32.333 1.00 92.06 381 ASP A N 1
ATOM 2978 C CA . ASP A 1 381 ? 24.558 -3.580 -33.680 1.00 92.06 381 ASP A CA 1
ATOM 2979 C C . ASP A 1 381 ? 24.764 -2.056 -33.741 1.00 92.06 381 ASP A C 1
ATOM 2981 O O . ASP A 1 381 ? 25.508 -1.565 -34.589 1.00 92.06 381 ASP A O 1
ATOM 2985 N N . LEU A 1 382 ? 24.228 -1.308 -32.769 1.00 90.50 382 LEU A N 1
ATOM 2986 C CA . LEU A 1 382 ? 24.410 0.147 -32.674 1.00 90.50 382 LEU A CA 1
ATOM 2987 C C . LEU A 1 382 ? 25.867 0.555 -32.399 1.00 90.50 382 LEU A C 1
ATOM 2989 O O . LEU A 1 382 ? 26.337 1.567 -32.910 1.00 90.50 382 LEU A O 1
ATOM 2993 N N . SER A 1 383 ? 26.605 -0.234 -31.614 1.00 88.00 383 SER A N 1
ATOM 2994 C CA . SER A 1 383 ? 27.992 0.077 -31.230 1.00 88.00 383 SER A CA 1
ATOM 2995 C C . SER A 1 383 ? 29.027 -0.299 -32.297 1.00 88.00 383 SER A C 1
ATOM 2997 O O . SER A 1 383 ? 30.192 0.092 -32.191 1.00 88.00 383 SER A O 1
ATOM 2999 N N . THR A 1 384 ? 28.639 -1.095 -33.298 1.00 88.25 384 THR A N 1
ATOM 3000 C CA . THR A 1 384 ? 29.516 -1.508 -34.410 1.00 88.25 384 THR A CA 1
ATOM 3001 C C . THR A 1 384 ? 29.394 -0.621 -35.645 1.00 88.25 384 THR A C 1
ATOM 3003 O O . THR A 1 384 ? 30.217 -0.751 -36.552 1.00 88.25 384 THR A O 1
ATOM 3006 N N . ALA A 1 385 ? 28.431 0.303 -35.668 1.00 87.00 385 ALA A N 1
ATOM 3007 C CA . ALA A 1 385 ? 28.318 1.300 -36.723 1.00 87.00 385 ALA A CA 1
ATOM 3008 C C . ALA A 1 385 ? 29.590 2.169 -36.817 1.00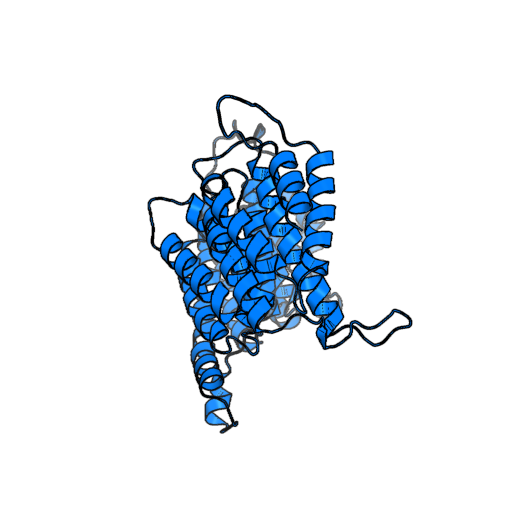 87.00 385 ALA A C 1
ATOM 3010 O O . ALA A 1 385 ? 30.240 2.487 -35.814 1.00 87.00 385 ALA A O 1
ATOM 3011 N N . GLU A 1 386 ? 29.973 2.524 -38.046 1.00 79.00 386 GLU A N 1
ATOM 3012 C CA . GLU A 1 386 ? 31.203 3.273 -38.311 1.00 79.00 386 GLU A CA 1
ATOM 3013 C C . GLU A 1 386 ? 31.189 4.641 -37.610 1.00 79.00 386 GLU A C 1
ATOM 3015 O O . GLU A 1 386 ? 30.200 5.362 -37.641 1.00 79.00 386 GLU A O 1
ATOM 3020 N N . GLY A 1 387 ? 32.302 5.009 -36.968 1.00 78.12 387 GLY A N 1
ATOM 3021 C CA . GLY A 1 387 ? 32.480 6.326 -36.339 1.00 78.12 387 GLY A CA 1
ATOM 3022 C C . GLY A 1 387 ? 31.940 6.470 -34.910 1.00 78.12 387 GLY A C 1
ATOM 3023 O O . GLY A 1 387 ? 32.514 7.245 -34.144 1.00 78.12 387 GLY A O 1
ATOM 3024 N N . VAL A 1 388 ? 30.963 5.653 -34.497 1.00 83.44 388 VAL A N 1
ATOM 3025 C CA . VAL A 1 388 ? 30.239 5.773 -33.211 1.00 83.44 388 VAL A CA 1
ATOM 3026 C C . VAL A 1 388 ? 31.157 5.797 -31.979 1.00 83.44 388 VAL A C 1
ATOM 3028 O O . VAL A 1 388 ? 30.914 6.530 -31.022 1.00 83.44 388 VAL A O 1
ATOM 3031 N N . LYS A 1 389 ? 32.282 5.068 -31.999 1.00 80.88 389 LYS A N 1
ATOM 3032 C CA . LYS A 1 389 ? 33.258 5.061 -30.887 1.00 80.88 389 LYS A CA 1
ATOM 3033 C C . LYS A 1 389 ? 33.853 6.439 -30.573 1.00 80.88 389 LYS A C 1
ATOM 3035 O O . LYS A 1 389 ? 34.186 6.703 -29.417 1.00 80.88 389 LYS A O 1
ATOM 3040 N N . ASN A 1 390 ? 33.992 7.298 -31.582 1.00 85.31 390 ASN A N 1
ATOM 3041 C CA . ASN A 1 390 ? 34.623 8.613 -31.466 1.00 85.31 390 ASN A CA 1
ATOM 3042 C C . ASN A 1 390 ? 33.606 9.760 -31.346 1.00 85.31 390 ASN A C 1
ATOM 3044 O O . ASN A 1 390 ? 34.016 10.913 -31.190 1.00 85.31 390 ASN A O 1
ATOM 3048 N N . GLU A 1 391 ? 32.307 9.463 -31.406 1.00 86.50 391 GLU A N 1
ATOM 3049 C CA . GLU A 1 391 ? 31.241 10.454 -31.285 1.00 86.50 391 GLU A CA 1
ATOM 3050 C C . GLU A 1 391 ? 31.035 10.887 -29.827 1.00 86.50 391 GLU A C 1
ATOM 3052 O O . GLU A 1 391 ? 31.065 10.087 -28.889 1.00 86.50 391 GLU A O 1
ATOM 3057 N N . GLU A 1 392 ? 30.824 12.189 -29.625 1.00 81.62 392 GLU A N 1
ATOM 3058 C CA . GLU A 1 392 ? 30.489 12.747 -28.307 1.00 81.62 392 GLU A CA 1
ATOM 3059 C C . GLU A 1 392 ? 28.990 12.628 -27.999 1.00 81.62 392 GLU A C 1
ATOM 3061 O O . GLU A 1 392 ? 28.615 12.467 -26.836 1.00 81.62 392 GLU A O 1
ATOM 3066 N N . ASN A 1 393 ? 28.155 12.630 -29.042 1.00 82.94 393 ASN A N 1
ATOM 3067 C CA . ASN A 1 393 ? 26.709 12.455 -28.976 1.00 82.94 393 ASN A CA 1
ATOM 3068 C C . ASN A 1 393 ? 26.329 11.208 -29.770 1.00 82.94 393 ASN A C 1
ATOM 3070 O O . ASN A 1 393 ? 26.508 11.182 -30.981 1.00 82.94 393 ASN A O 1
ATOM 3074 N N . VAL A 1 394 ? 25.816 10.198 -29.076 1.00 86.81 394 VAL A N 1
ATOM 3075 C CA . VAL A 1 394 ? 25.391 8.926 -29.670 1.00 86.81 394 VAL A CA 1
ATOM 3076 C C . VAL A 1 394 ? 23.876 8.875 -29.835 1.00 86.81 394 VAL A C 1
ATOM 3078 O O . VAL A 1 394 ? 23.155 9.658 -29.211 1.00 86.81 394 VAL A O 1
ATOM 3081 N N . ASP A 1 395 ? 23.398 7.899 -30.607 1.00 87.12 395 ASP A N 1
ATOM 3082 C CA . ASP A 1 395 ? 21.975 7.579 -30.726 1.00 87.12 395 ASP A CA 1
ATOM 3083 C C . ASP A 1 395 ? 21.323 7.415 -29.327 1.00 87.12 395 ASP A C 1
ATOM 3085 O O . ASP A 1 395 ? 21.788 6.594 -28.522 1.00 87.12 395 ASP A O 1
ATOM 3089 N N . PRO A 1 396 ? 20.242 8.160 -29.010 1.00 88.00 396 PRO A N 1
ATOM 3090 C CA . PRO A 1 396 ? 19.475 7.991 -27.774 1.00 88.00 396 PRO A CA 1
ATOM 3091 C C . PRO A 1 396 ? 19.043 6.544 -27.512 1.00 88.00 396 PRO A C 1
ATOM 3093 O O . PRO A 1 396 ? 18.988 6.118 -26.359 1.00 88.00 396 PRO A O 1
ATOM 3096 N N . LYS A 1 397 ? 18.813 5.761 -28.572 1.00 91.00 397 LYS A N 1
ATOM 3097 C CA . LYS A 1 397 ? 18.477 4.339 -28.499 1.00 91.00 397 LYS A CA 1
ATOM 3098 C C . LYS A 1 397 ? 19.586 3.516 -27.840 1.00 91.00 397 LYS A C 1
ATOM 3100 O O . LYS A 1 397 ? 19.288 2.619 -27.055 1.00 91.00 397 LYS A O 1
ATOM 3105 N N . LEU A 1 398 ? 20.858 3.839 -28.093 1.00 91.88 398 LEU A N 1
ATOM 3106 C CA . LEU A 1 398 ? 21.993 3.173 -27.445 1.00 91.88 398 LEU A CA 1
ATOM 3107 C C . LEU A 1 398 ? 22.015 3.466 -25.939 1.00 91.88 398 LEU A C 1
ATOM 3109 O O . LEU A 1 398 ? 22.206 2.554 -25.137 1.00 91.88 398 LEU A O 1
ATOM 3113 N N . LEU A 1 399 ? 21.784 4.725 -25.552 1.00 91.38 399 LEU A N 1
ATOM 3114 C CA . LEU A 1 399 ? 21.717 5.123 -24.143 1.00 91.38 399 LEU A CA 1
ATOM 3115 C C . LEU A 1 399 ? 20.548 4.447 -23.420 1.00 91.38 399 LEU A C 1
ATOM 3117 O O . LEU A 1 399 ? 20.725 3.981 -22.296 1.00 91.38 399 LEU A O 1
ATOM 3121 N N . TRP A 1 400 ? 19.385 4.384 -24.069 1.00 93.31 400 TRP A N 1
ATOM 3122 C CA . TRP A 1 400 ? 18.181 3.739 -23.553 1.00 93.31 400 TRP A CA 1
ATOM 3123 C C . TRP A 1 400 ? 18.417 2.260 -23.241 1.00 93.31 400 TRP A C 1
ATOM 3125 O O . TRP A 1 400 ? 18.247 1.824 -22.103 1.00 93.31 400 TRP A O 1
ATOM 3135 N N . TYR A 1 401 ? 18.892 1.496 -24.223 1.00 94.38 401 TYR A N 1
ATOM 3136 C CA . TYR A 1 401 ? 19.117 0.065 -24.041 1.00 94.38 401 TYR A CA 1
ATOM 3137 C C . TYR A 1 401 ? 20.256 -0.250 -23.072 1.00 94.38 401 TYR A C 1
ATOM 3139 O O . TYR A 1 401 ? 20.168 -1.244 -22.352 1.00 94.38 401 TYR A O 1
ATOM 3147 N N . LEU A 1 402 ? 21.292 0.593 -23.000 1.00 92.94 402 LEU A N 1
ATOM 3148 C CA . LEU A 1 402 ? 22.324 0.462 -21.971 1.00 92.94 402 LEU A CA 1
ATOM 3149 C C . LEU A 1 402 ? 21.772 0.693 -20.568 1.00 92.94 402 LEU A C 1
ATOM 3151 O O . LEU A 1 402 ? 22.144 -0.038 -19.654 1.00 92.94 402 LEU A O 1
ATOM 3155 N N . GLU A 1 403 ? 20.874 1.665 -20.394 1.00 92.62 403 GLU A N 1
ATOM 3156 C CA . GLU A 1 403 ? 20.240 1.893 -19.098 1.00 92.62 403 GLU A CA 1
ATOM 3157 C C . GLU A 1 403 ? 19.392 0.697 -18.672 1.00 92.62 403 GLU A C 1
ATOM 3159 O O . GLU A 1 403 ? 19.534 0.205 -17.554 1.00 92.62 403 GLU A O 1
ATOM 3164 N N . VAL A 1 404 ? 18.565 0.175 -19.577 1.00 93.81 404 VAL A N 1
ATOM 3165 C CA . VAL A 1 404 ? 17.759 -1.018 -19.302 1.00 93.81 404 VAL A CA 1
ATOM 3166 C C . VAL A 1 404 ? 18.653 -2.221 -18.983 1.00 93.81 404 VAL A C 1
ATOM 3168 O O . VAL A 1 404 ? 18.405 -2.921 -18.003 1.00 93.81 404 VAL A O 1
ATOM 3171 N N . LEU A 1 405 ? 19.720 -2.449 -19.757 1.00 93.06 405 LEU A N 1
ATOM 3172 C CA . LEU A 1 405 ? 20.650 -3.555 -19.513 1.00 93.06 405 LEU A CA 1
ATOM 3173 C C . LEU A 1 405 ? 21.344 -3.436 -18.147 1.00 93.06 405 LEU A C 1
ATOM 3175 O O . LEU A 1 405 ? 21.493 -4.451 -17.468 1.00 93.06 405 LEU A O 1
ATOM 3179 N N . SER A 1 406 ? 21.725 -2.220 -17.738 1.00 91.00 406 SER A N 1
ATOM 3180 C CA . SER A 1 406 ? 22.394 -1.974 -16.450 1.00 91.00 406 SER A CA 1
ATOM 3181 C C . SER A 1 406 ? 21.522 -2.335 -15.242 1.00 91.00 406 SER A C 1
ATOM 3183 O O . SER A 1 406 ? 22.031 -2.766 -14.213 1.00 91.00 406 SER A O 1
ATOM 3185 N N . GLU A 1 407 ? 20.198 -2.238 -15.376 1.00 91.44 407 GLU A N 1
ATOM 3186 C CA . GLU A 1 407 ? 19.255 -2.499 -14.283 1.00 91.44 407 GLU A CA 1
ATOM 3187 C C . GLU A 1 407 ? 18.701 -3.933 -14.278 1.00 91.44 407 GLU A C 1
ATOM 3189 O O . GLU A 1 407 ? 18.224 -4.417 -13.252 1.00 91.44 407 GLU A O 1
ATOM 3194 N N . ILE A 1 408 ? 18.791 -4.650 -15.401 1.00 88.12 408 ILE A N 1
ATOM 3195 C CA . ILE A 1 408 ? 18.365 -6.056 -15.518 1.00 88.12 408 ILE A CA 1
ATOM 3196 C C . ILE A 1 408 ? 19.403 -7.029 -14.924 1.00 88.12 408 ILE A C 1
ATOM 3198 O O . ILE A 1 408 ? 19.128 -8.221 -14.774 1.00 88.12 408 ILE A O 1
ATOM 3202 N N . TYR A 1 409 ? 20.578 -6.536 -14.524 1.00 77.25 409 TYR A N 1
ATOM 3203 C CA . TYR A 1 409 ? 21.572 -7.322 -13.800 1.00 77.25 409 TYR A CA 1
ATOM 3204 C C . TYR A 1 409 ? 20.984 -7.862 -12.480 1.00 77.25 409 TYR A C 1
ATOM 3206 O O . TYR A 1 409 ? 20.653 -7.111 -11.561 1.00 77.25 409 TYR A O 1
ATOM 3214 N N . CYS A 1 410 ? 20.835 -9.184 -12.387 1.00 75.06 410 CYS A N 1
ATOM 3215 C CA . CYS A 1 410 ? 20.258 -9.874 -11.233 1.00 75.06 410 CYS A CA 1
ATOM 3216 C C . CYS A 1 410 ? 21.200 -10.970 -10.709 1.00 75.06 410 CYS A C 1
ATOM 3218 O O . CYS A 1 410 ? 22.412 -10.868 -10.883 1.00 75.06 410 CYS A O 1
ATOM 3220 N N . ASP A 1 411 ? 20.645 -11.984 -10.028 1.00 76.56 411 ASP A N 1
ATOM 3221 C CA . ASP A 1 411 ? 21.381 -13.110 -9.438 1.00 76.56 411 ASP A CA 1
ATOM 3222 C C . ASP A 1 411 ? 22.524 -13.587 -10.349 1.00 76.56 411 ASP A C 1
ATOM 3224 O O . ASP A 1 411 ? 22.308 -13.973 -11.503 1.00 76.56 411 ASP A O 1
ATOM 3228 N N . GLY A 1 412 ? 23.751 -13.532 -9.821 1.00 80.00 412 GLY A N 1
ATOM 3229 C CA . GLY A 1 412 ? 24.965 -13.794 -10.583 1.00 80.00 412 GLY A CA 1
ATOM 3230 C C . GLY A 1 412 ? 24.971 -15.181 -11.218 1.00 80.00 412 GLY A C 1
ATOM 3231 O O . GLY A 1 412 ? 25.527 -15.336 -12.302 1.00 80.00 412 GLY A O 1
ATOM 3232 N N . MET A 1 413 ? 24.309 -16.167 -10.601 1.00 87.50 413 MET A N 1
ATOM 3233 C CA . MET A 1 413 ? 24.216 -17.529 -11.137 1.00 87.50 413 MET A CA 1
ATOM 3234 C C . MET A 1 413 ? 23.419 -17.588 -12.443 1.00 87.50 413 MET A C 1
ATOM 3236 O O . MET A 1 413 ? 23.844 -18.239 -13.398 1.00 87.50 413 MET A O 1
ATOM 3240 N N . GLU A 1 414 ? 22.306 -16.860 -12.511 1.00 89.06 414 GLU A N 1
ATOM 3241 C CA . GLU A 1 414 ? 21.419 -16.816 -13.679 1.00 89.06 414 GLU A CA 1
ATOM 3242 C C . GLU A 1 414 ? 22.012 -15.996 -14.833 1.00 89.06 414 GLU A C 1
ATOM 3244 O O . GLU A 1 414 ? 21.623 -16.162 -15.990 1.00 89.06 414 GLU A O 1
ATOM 3249 N N . LEU A 1 415 ? 22.990 -15.136 -14.535 1.00 87.94 415 LEU A N 1
ATOM 3250 C CA . LEU A 1 415 ? 23.687 -14.323 -15.526 1.00 87.94 415 LEU A CA 1
ATOM 3251 C C . LEU A 1 415 ? 24.860 -15.052 -16.198 1.00 87.94 415 LEU A C 1
ATOM 3253 O O . LEU A 1 415 ? 25.211 -14.727 -17.334 1.00 87.94 415 LEU A O 1
ATOM 3257 N N . LEU A 1 416 ? 25.456 -16.055 -15.540 1.00 90.62 416 LEU A N 1
ATOM 3258 C CA . LEU A 1 416 ? 26.601 -16.813 -16.069 1.00 90.62 416 LEU A CA 1
ATOM 3259 C C . LEU A 1 416 ? 26.419 -17.327 -17.510 1.00 90.62 416 LEU A C 1
ATOM 3261 O O . LEU A 1 416 ? 27.382 -17.221 -18.281 1.00 90.62 416 LEU A O 1
ATOM 3265 N N . PRO A 1 417 ? 25.237 -17.832 -17.927 1.00 91.94 417 PRO A N 1
ATOM 3266 C CA . PRO A 1 417 ? 25.004 -18.253 -19.309 1.00 91.94 417 PRO A CA 1
ATOM 3267 C C . PRO A 1 417 ? 25.223 -17.139 -20.344 1.00 91.94 417 PRO A C 1
ATOM 3269 O O . PRO A 1 417 ? 25.552 -17.424 -21.492 1.00 91.94 417 PRO A O 1
ATOM 3272 N N . TYR A 1 418 ? 25.085 -15.874 -19.946 1.00 91.25 418 TYR A N 1
ATOM 3273 C CA . TYR A 1 418 ? 25.168 -14.709 -20.827 1.00 91.25 418 TYR A CA 1
ATOM 3274 C C . TYR A 1 418 ? 26.522 -13.982 -20.779 1.00 91.25 418 TYR A C 1
ATOM 3276 O O . TYR A 1 418 ? 26.693 -12.947 -21.429 1.00 91.25 418 TYR A O 1
ATOM 3284 N N . ARG A 1 419 ? 27.514 -14.523 -20.056 1.00 91.19 419 ARG A N 1
ATOM 3285 C CA . ARG A 1 419 ? 28.827 -13.887 -19.826 1.00 91.19 419 ARG A CA 1
ATOM 3286 C C . ARG A 1 419 ? 29.530 -13.410 -21.104 1.00 91.19 419 ARG A C 1
ATOM 3288 O O . ARG A 1 419 ? 30.156 -12.357 -21.111 1.00 91.19 419 ARG A O 1
ATOM 3295 N N . GLU A 1 420 ? 29.448 -14.180 -22.189 1.00 92.69 420 GLU A N 1
ATOM 3296 C CA . GLU A 1 420 ? 30.164 -13.875 -23.435 1.00 92.69 420 GLU A CA 1
ATOM 3297 C C . GLU A 1 420 ? 29.528 -12.687 -24.156 1.00 92.69 420 GLU A C 1
ATOM 3299 O O . GLU A 1 420 ? 30.234 -11.801 -24.640 1.00 92.69 420 GLU A O 1
ATOM 3304 N N . MET A 1 421 ? 28.194 -12.624 -24.157 1.00 90.56 421 MET A N 1
ATOM 3305 C CA . MET A 1 421 ? 27.447 -11.484 -24.687 1.00 90.56 421 MET A CA 1
ATOM 3306 C C . MET A 1 421 ? 27.694 -10.229 -23.850 1.00 90.56 421 MET A C 1
ATOM 3308 O O . MET A 1 421 ? 27.934 -9.167 -24.421 1.00 90.56 421 MET A O 1
ATOM 3312 N N . LEU A 1 422 ? 27.717 -10.358 -22.518 1.00 90.56 422 LEU A N 1
ATOM 3313 C CA . LEU A 1 422 ? 28.020 -9.245 -21.620 1.00 90.56 422 LEU A CA 1
ATOM 3314 C C . LEU A 1 422 ? 29.423 -8.680 -21.877 1.00 90.56 422 LEU A C 1
ATOM 3316 O O . LEU A 1 422 ? 29.576 -7.481 -22.093 1.00 90.56 422 LEU A O 1
ATOM 3320 N N . ASN A 1 423 ? 30.439 -9.547 -21.936 1.00 91.94 423 ASN A N 1
ATOM 3321 C CA . ASN A 1 423 ? 31.813 -9.141 -22.240 1.00 91.94 423 ASN A CA 1
ATOM 3322 C C . ASN A 1 423 ? 31.908 -8.438 -23.600 1.00 91.94 423 ASN A C 1
ATOM 3324 O O . ASN A 1 423 ? 32.614 -7.438 -23.730 1.00 91.94 423 ASN A O 1
ATOM 3328 N N . LYS A 1 424 ? 31.168 -8.925 -24.606 1.00 93.06 424 LYS A N 1
ATOM 3329 C CA . LYS A 1 424 ? 31.102 -8.289 -25.925 1.00 93.06 424 LYS A CA 1
ATOM 3330 C C . LYS A 1 424 ? 30.516 -6.880 -25.836 1.00 93.06 424 LYS A C 1
ATOM 3332 O O . LYS A 1 424 ? 31.139 -5.954 -26.349 1.00 93.06 424 LYS A O 1
ATOM 3337 N N . VAL A 1 425 ? 29.380 -6.703 -25.162 1.00 92.62 425 VAL A N 1
ATOM 3338 C CA . VAL A 1 425 ? 28.763 -5.383 -24.949 1.00 92.62 425 VAL A CA 1
ATOM 3339 C C . VAL A 1 425 ? 29.733 -4.435 -24.237 1.00 92.62 425 VAL A C 1
ATOM 3341 O O . VAL A 1 425 ? 30.027 -3.368 -24.770 1.00 92.62 425 VAL A O 1
ATOM 3344 N N . LEU A 1 426 ? 30.297 -4.845 -23.097 1.00 92.12 426 LEU A N 1
ATOM 3345 C CA . LEU A 1 426 ? 31.212 -4.017 -22.301 1.00 92.12 426 LEU A CA 1
ATOM 3346 C C . LEU A 1 426 ? 32.466 -3.608 -23.084 1.00 92.12 426 LEU A C 1
ATOM 3348 O O . LEU A 1 426 ? 32.887 -2.454 -23.025 1.00 92.12 426 LEU A O 1
ATOM 3352 N N . SER A 1 427 ? 33.036 -4.526 -23.872 1.00 92.19 427 SER A N 1
ATOM 3353 C CA . SER A 1 427 ? 34.221 -4.241 -24.693 1.00 92.19 427 SER A CA 1
ATOM 3354 C C . SER A 1 427 ? 33.986 -3.164 -25.758 1.00 92.19 427 SER A C 1
ATOM 3356 O O . SER A 1 427 ? 34.922 -2.468 -26.156 1.00 92.19 427 SER A O 1
ATOM 3358 N N . LEU A 1 428 ? 32.741 -3.016 -26.222 1.00 89.75 428 LEU A N 1
ATOM 3359 C CA . LEU A 1 428 ? 32.369 -2.033 -27.235 1.00 89.75 428 LEU A CA 1
ATOM 3360 C C . LEU A 1 428 ? 32.036 -0.672 -26.620 1.00 89.75 428 LEU A C 1
ATOM 3362 O O . LEU A 1 428 ? 32.343 0.345 -27.236 1.00 89.75 428 LEU A O 1
ATOM 3366 N N . THR A 1 429 ? 31.455 -0.650 -25.418 1.00 91.12 429 THR A N 1
ATOM 3367 C CA . THR A 1 429 ? 30.826 0.548 -24.839 1.00 91.12 429 THR A CA 1
ATOM 3368 C C . THR A 1 429 ? 31.697 1.277 -23.814 1.00 91.12 429 THR A C 1
ATOM 3370 O O . THR A 1 429 ? 31.653 2.505 -23.752 1.00 91.12 429 THR A O 1
ATOM 3373 N N . LEU A 1 430 ? 32.551 0.574 -23.058 1.00 90.62 430 LEU A N 1
ATOM 3374 C CA . LEU A 1 430 ? 33.408 1.185 -22.026 1.00 90.62 430 LEU A CA 1
ATOM 3375 C C . LEU A 1 430 ? 34.461 2.150 -22.589 1.00 90.62 430 LEU A C 1
ATOM 3377 O O . LEU A 1 430 ? 34.900 3.065 -21.898 1.00 90.62 430 LEU A O 1
ATOM 3381 N N . HIS A 1 431 ? 34.875 1.945 -23.839 1.00 87.75 431 HIS A N 1
ATOM 3382 C CA . HIS A 1 431 ? 35.930 2.726 -24.491 1.00 87.75 431 HIS A CA 1
ATOM 3383 C C . HIS A 1 431 ? 35.397 3.800 -25.450 1.00 87.75 431 HIS A C 1
ATOM 3385 O O . HIS A 1 431 ? 36.169 4.370 -26.220 1.00 87.75 431 HIS A O 1
ATOM 3391 N N . MET A 1 432 ? 34.090 4.066 -25.440 1.00 90.31 432 MET A N 1
ATOM 3392 C CA . MET A 1 432 ? 33.496 5.115 -26.268 1.00 90.31 432 MET A CA 1
ATOM 3393 C C . MET A 1 432 ? 33.817 6.505 -25.713 1.00 90.31 432 MET A C 1
ATOM 3395 O O . MET A 1 432 ? 33.915 6.691 -24.503 1.00 90.31 432 MET A O 1
ATOM 3399 N N . LYS A 1 433 ? 33.944 7.508 -26.588 1.00 89.00 433 LYS A N 1
ATOM 3400 C CA . LYS A 1 433 ? 34.236 8.895 -26.184 1.00 89.00 433 LYS A CA 1
ATOM 3401 C C . LYS A 1 433 ? 33.085 9.546 -25.397 1.00 89.00 433 LYS A C 1
ATOM 3403 O O . LYS A 1 433 ? 33.320 10.401 -24.543 1.00 89.00 433 LYS A O 1
ATOM 3408 N N . CYS A 1 434 ? 31.839 9.142 -25.656 1.00 89.19 434 CYS A N 1
ATOM 3409 C CA . CYS A 1 434 ? 30.651 9.698 -25.009 1.00 89.19 434 CYS A CA 1
ATOM 3410 C C . CYS A 1 434 ? 30.565 9.349 -23.507 1.00 89.19 434 CYS A C 1
ATOM 3412 O O . CYS A 1 434 ? 30.356 8.192 -23.134 1.00 89.19 434 CYS A O 1
ATOM 3414 N N . LYS A 1 435 ? 30.597 10.375 -22.637 1.00 87.50 435 LYS A N 1
ATOM 3415 C CA . LYS A 1 435 ? 30.480 10.240 -21.168 1.00 87.50 435 LYS A CA 1
ATOM 3416 C C . LYS A 1 435 ? 29.245 9.496 -20.693 1.00 87.50 435 LYS A C 1
ATOM 3418 O O . LYS A 1 435 ? 29.330 8.695 -19.765 1.00 87.50 435 LYS A O 1
ATOM 3423 N N . LYS A 1 436 ? 28.101 9.746 -21.327 1.00 86.44 436 LYS A N 1
ATOM 3424 C CA . LYS A 1 436 ? 26.837 9.106 -20.950 1.00 86.44 436 LYS A CA 1
ATOM 3425 C C . LYS A 1 436 ? 26.861 7.599 -21.227 1.00 86.44 436 LYS A C 1
ATOM 3427 O O . LYS A 1 436 ? 26.267 6.849 -20.463 1.00 86.44 436 LYS A O 1
ATOM 3432 N N . VAL A 1 437 ? 27.577 7.162 -22.266 1.00 88.12 437 VAL A N 1
ATOM 3433 C CA . VAL A 1 437 ? 27.685 5.746 -22.639 1.00 88.12 437 VAL A CA 1
ATOM 3434 C C . VAL A 1 437 ? 28.592 4.990 -21.680 1.00 88.12 437 VAL A C 1
ATOM 3436 O O . VAL A 1 437 ? 28.123 4.072 -21.008 1.00 88.12 437 VAL A O 1
ATOM 3439 N N . TYR A 1 438 ? 29.862 5.392 -21.551 1.00 88.69 438 TYR A N 1
ATOM 3440 C CA . TYR A 1 438 ? 30.795 4.641 -20.705 1.00 88.69 438 TYR A CA 1
ATOM 3441 C C . TYR A 1 438 ? 30.411 4.708 -19.220 1.00 88.69 438 TYR A C 1
ATOM 3443 O O . TYR A 1 438 ? 30.654 3.758 -18.483 1.00 88.69 438 TYR A O 1
ATOM 3451 N N . SER A 1 439 ? 29.765 5.793 -18.767 1.00 88.06 439 SER A N 1
ATOM 3452 C CA . SER A 1 439 ? 29.277 5.887 -17.388 1.00 88.06 439 SER A CA 1
ATOM 3453 C C . SER A 1 439 ? 28.138 4.915 -17.092 1.00 88.06 439 SER A C 1
ATOM 3455 O O . SER A 1 439 ? 28.006 4.525 -15.938 1.00 88.06 439 SER A O 1
ATOM 3457 N N . ARG A 1 440 ? 27.299 4.563 -18.077 1.00 87.81 440 ARG A N 1
ATOM 3458 C CA . ARG A 1 440 ? 26.225 3.569 -17.904 1.00 87.81 440 ARG A CA 1
ATOM 3459 C C . ARG A 1 440 ? 26.735 2.151 -18.093 1.00 87.81 440 ARG A C 1
ATOM 3461 O O . ARG A 1 440 ? 26.342 1.282 -17.339 1.00 87.81 440 ARG A O 1
ATOM 3468 N N . ALA A 1 441 ? 27.660 1.944 -19.026 1.00 87.94 441 ALA A N 1
ATOM 3469 C CA . ALA A 1 441 ? 28.347 0.665 -19.179 1.00 87.94 441 ALA A CA 1
ATOM 3470 C C . ALA A 1 441 ? 29.218 0.295 -17.963 1.00 87.94 441 ALA A C 1
ATOM 3472 O O . ALA A 1 441 ? 29.507 -0.877 -17.758 1.00 87.94 441 ALA A O 1
ATOM 3473 N N . GLY A 1 442 ? 29.681 1.291 -17.198 1.00 84.75 442 GLY A N 1
ATOM 3474 C CA . GLY A 1 442 ? 30.463 1.082 -15.979 1.00 84.75 442 GLY A CA 1
ATOM 3475 C C . GLY A 1 442 ? 29.640 0.882 -14.703 1.00 84.75 442 GLY A C 1
ATOM 3476 O O . GLY A 1 442 ? 30.238 0.542 -13.683 1.00 84.75 442 GLY A O 1
ATOM 3477 N N . LYS A 1 443 ? 28.324 1.131 -14.737 1.00 80.31 443 LYS A N 1
ATOM 3478 C CA . LYS A 1 443 ? 27.406 0.695 -13.675 1.00 80.31 443 LYS A CA 1
ATOM 3479 C C . LYS A 1 443 ? 27.166 -0.799 -13.829 1.00 80.31 443 LYS A C 1
ATOM 3481 O O . LYS A 1 443 ? 27.130 -1.468 -12.775 1.00 80.31 443 LYS A O 1
#

Solvent-accessible surface area (backbone atoms only — not comparable to full-atom values): 24048 Å² total; per-residue (Å²): 109,67,68,59,54,54,50,50,57,60,68,62,63,69,70,85,77,68,95,62,86,52,71,70,49,76,65,57,52,52,50,42,51,52,50,33,45,52,54,50,74,50,42,33,52,93,48,64,49,64,62,54,51,46,58,49,47,66,72,44,48,71,56,41,36,47,87,50,68,56,48,53,41,63,54,52,46,48,44,56,29,43,34,37,50,43,43,52,52,50,51,40,55,75,75,68,54,74,94,64,97,63,87,75,81,55,76,72,47,47,80,47,74,68,56,51,51,52,53,42,60,65,45,46,62,54,36,62,41,27,29,65,24,88,89,47,26,65,56,28,13,56,27,50,26,44,40,27,75,74,41,34,60,70,41,47,59,60,49,49,53,51,30,52,54,28,63,72,46,88,85,49,68,73,47,34,35,31,30,34,47,32,48,40,50,33,34,68,52,36,64,63,13,54,94,72,23,66,65,43,43,68,50,48,64,60,49,54,60,65,40,54,79,34,60,37,78,89,36,66,63,41,22,52,30,32,35,51,29,52,32,56,48,48,64,75,44,77,47,52,70,44,49,66,48,71,78,68,68,64,92,67,55,73,64,57,49,50,47,29,57,54,27,60,51,47,57,61,50,51,50,54,51,51,52,47,51,50,54,38,38,60,65,64,54,67,72,90,69,55,85,81,56,54,81,79,53,79,59,69,54,67,64,62,53,50,49,35,50,42,51,29,53,29,50,29,32,51,37,60,33,30,35,74,69,51,35,48,56,51,49,52,52,52,50,52,51,59,76,76,50,80,48,60,66,79,58,38,30,43,34,52,16,44,39,45,24,25,40,15,69,51,43,40,66,66,37,44,67,61,46,49,61,56,46,48,50,54,46,44,58,62,55,66,43,85,68,51,51,73,31,73,76,71,64,63,59,54,51,29,46,40,47,36,54,50,35,43,67,51,65,67,78,73,46,55,88,47,48,68,61,50,52,52,43,45,69,54,35,55,74,28,62,18,65,75,47,21,57,38,60,69,96

Foldseek 3Di:
DVVLLVVLVVLLVDCPDDDDQDADDPVLLVVLLVSLLVLLQQAFAPDPSLVSLLVVLVVCLVCLAQVNDHNSNVSVLSNLLSNLVSNLVLLCLQPPDDDDPDDHDDPRGDQDLVNLVSSLVSSQVSLVSNLLHPVHNQSSLSSLLSNCVSAVPPRVVVLLVQLLVQLPDPPCVSSNLSSLSSLLSNLVCLCPLPPRGVLSVLCVLVVLVSLLVLLDLVDLSSNLSSLSNLLSNLLVAQLDQQLVVVVVPDDDDPSRNSVNVVSNCSLVSVLSSLVSLLVSLVSVQDDDDDPVCVVVCPDPPVSLVSSLVSSLSSLLSVLQRYDPVSLVVSLVVLLVSLVVDLGQCPRSLLSSLSSLLSSCARPVLSSCVRLVVVLLVVLLVQLPPPPQQADQDGDSSNLSSLSSNLSSDDDPVSCVVCVVSLVSNLVRFCNGPHPSRNVSSVD

Sequence (443 aa):
MENIFNQFLSGLNLPVTGAAHHKSSRQDVLLIAVYTKWFVYMIGGQCKVLEFLENLFVTLESFYHPSNHGGFSHVLLVLVHTLAQHFVQRLHIERYAKPNWQNQIRDEFKITDKDIERFVLMLKDICLLSMYSKSGSGSAAVTLQNLALLRADIVLPSVIDRTVEALETIVEPHQVTAALQCLTSVSRTLVSGGDHFPAAPTHILTLLYAVLPGIDPNDFHKTMASFSFISSILGQIPLVNCMSALNAGIEMTEIERELCLMSGQLEDYLLQLIDRCFFLVENLSTEQISEQDNKLMENMNVQEGMLGIGLSSTVQVVFTQSSPTIFKALLDCLFTFVTNHVLEVNVAGKIVSDMCRAAAKAYPTITLKKFFTHISSVIVDLSTAEGVKNEENVDPKLLWYLEVLSEIYCDGMELLPYREMLNKVLSLTLHMKCKKVYSRAGK